Protein AF-A0A820RQX5-F1 (afdb_monomer)

pLDDT: mean 70.89, std 21.27, range [25.36, 96.25]

Structure (mmCIF, N/CA/C/O backbone):
data_AF-A0A820RQX5-F1
#
_entry.id   AF-A0A820RQX5-F1
#
loop_
_atom_site.group_PDB
_atom_site.id
_atom_site.type_symbol
_atom_site.label_atom_id
_atom_site.label_alt_id
_atom_site.label_comp_id
_atom_site.label_asym_id
_atom_site.label_entity_id
_atom_site.label_seq_id
_atom_site.pdbx_PDB_ins_code
_atom_site.Cartn_x
_atom_site.Cartn_y
_atom_site.Cartn_z
_atom_site.occupancy
_atom_site.B_iso_or_equiv
_atom_site.auth_seq_id
_atom_site.auth_comp_id
_atom_site.auth_asym_id
_atom_site.auth_atom_id
_atom_site.pdbx_PDB_model_num
ATOM 1 N N . MET A 1 1 ? 35.153 -1.690 -1.960 1.00 31.91 1 MET A N 1
ATOM 2 C CA . MET A 1 1 ? 36.303 -0.769 -2.112 1.00 31.91 1 MET A CA 1
ATOM 3 C C . MET A 1 1 ? 36.216 0.086 -3.373 1.00 31.91 1 MET A C 1
ATOM 5 O O . MET A 1 1 ? 36.246 1.297 -3.233 1.00 31.91 1 MET A O 1
ATOM 9 N N . THR A 1 2 ? 36.013 -0.480 -4.570 1.00 28.81 2 THR A N 1
ATOM 10 C CA . THR A 1 2 ? 35.892 0.294 -5.830 1.00 28.81 2 THR A CA 1
ATOM 11 C C . THR A 1 2 ? 34.770 1.347 -5.809 1.00 28.81 2 THR A C 1
ATOM 13 O O . THR A 1 2 ? 34.958 2.442 -6.314 1.00 28.81 2 THR A O 1
ATOM 16 N N . ILE A 1 3 ? 33.643 1.059 -5.148 1.00 33.19 3 ILE A N 1
ATOM 17 C CA . ILE A 1 3 ? 32.482 1.965 -5.017 1.00 33.19 3 ILE A CA 1
ATOM 18 C C . ILE A 1 3 ? 32.812 3.228 -4.196 1.00 33.19 3 ILE A C 1
ATOM 20 O O . ILE A 1 3 ? 32.424 4.327 -4.571 1.00 33.19 3 ILE A O 1
ATOM 24 N N . ILE A 1 4 ? 33.601 3.093 -3.125 1.00 37.47 4 ILE A N 1
ATOM 25 C CA . ILE A 1 4 ? 34.019 4.219 -2.269 1.00 37.47 4 ILE A CA 1
ATOM 26 C C . ILE A 1 4 ? 34.992 5.135 -3.028 1.00 37.47 4 ILE A C 1
ATOM 28 O O . ILE A 1 4 ? 34.912 6.356 -2.933 1.00 37.47 4 ILE A O 1
ATOM 32 N N . PHE A 1 5 ? 35.864 4.547 -3.854 1.00 35.09 5 PHE A N 1
ATOM 33 C CA . PHE A 1 5 ? 36.825 5.287 -4.674 1.00 35.09 5 PHE A CA 1
ATOM 34 C C . PHE A 1 5 ? 36.144 6.172 -5.737 1.00 35.09 5 PHE A C 1
ATOM 36 O O . PHE A 1 5 ? 36.610 7.275 -6.015 1.00 35.09 5 PHE A O 1
ATOM 43 N N . PHE A 1 6 ? 35.015 5.725 -6.302 1.00 42.41 6 PHE A N 1
ATOM 44 C CA . PHE A 1 6 ? 34.233 6.515 -7.262 1.00 42.41 6 PHE A CA 1
ATOM 45 C C . PHE A 1 6 ? 33.475 7.676 -6.604 1.00 42.41 6 PHE A C 1
ATOM 47 O O . PHE A 1 6 ? 33.454 8.771 -7.165 1.00 42.41 6 PHE A O 1
ATOM 54 N N . GLN A 1 7 ? 32.925 7.471 -5.402 1.00 40.34 7 GLN A N 1
ATOM 55 C CA . GLN A 1 7 ? 32.211 8.503 -4.640 1.00 40.34 7 GLN A CA 1
ATOM 56 C C . GLN A 1 7 ? 33.126 9.695 -4.304 1.00 40.34 7 GLN A C 1
ATOM 58 O O . GLN A 1 7 ? 32.798 10.840 -4.611 1.00 40.34 7 GLN A O 1
ATOM 63 N N . CYS A 1 8 ? 34.322 9.427 -3.766 1.00 38.84 8 CYS A N 1
ATOM 64 C CA . CYS A 1 8 ? 35.274 10.479 -3.396 1.00 38.84 8 CYS A CA 1
ATOM 65 C C . CYS A 1 8 ? 35.807 11.263 -4.609 1.00 38.84 8 CYS A C 1
ATOM 67 O O . CYS A 1 8 ? 36.109 12.451 -4.501 1.00 38.84 8 CYS A O 1
ATOM 69 N N . ARG A 1 9 ? 35.911 10.619 -5.779 1.00 39.41 9 ARG A N 1
ATOM 70 C CA . ARG A 1 9 ? 36.377 11.269 -7.012 1.00 39.41 9 ARG A CA 1
ATOM 71 C C . ARG A 1 9 ? 35.327 12.213 -7.608 1.00 39.41 9 ARG A C 1
ATOM 73 O O . ARG A 1 9 ? 35.677 13.309 -8.040 1.00 39.41 9 ARG A O 1
ATOM 80 N N . LEU A 1 10 ? 34.053 11.821 -7.582 1.00 40.47 10 LEU A N 1
ATOM 81 C CA . LEU A 1 10 ? 32.928 12.642 -8.051 1.00 40.47 10 LEU A CA 1
ATOM 82 C C . LEU A 1 10 ? 32.764 13.925 -7.220 1.00 40.47 10 LEU A C 1
ATOM 84 O O . LEU A 1 10 ? 32.551 15.003 -7.776 1.00 40.47 10 LEU A O 1
ATOM 88 N N . GLU A 1 11 ? 32.935 13.828 -5.902 1.00 41.81 11 GLU A N 1
ATOM 89 C CA . GLU A 1 11 ? 32.868 14.974 -4.984 1.00 41.81 11 GLU A CA 1
ATOM 90 C C . GLU A 1 11 ? 34.063 15.937 -5.168 1.00 41.81 11 GLU A C 1
ATOM 92 O O . GLU A 1 11 ? 33.903 17.161 -5.110 1.00 41.81 11 GLU A O 1
ATOM 97 N N . ALA A 1 12 ? 35.252 15.409 -5.484 1.00 42.28 12 ALA A N 1
ATOM 98 C CA . ALA A 1 12 ? 36.445 16.211 -5.766 1.00 42.28 12 ALA A CA 1
ATOM 99 C C . ALA A 1 12 ? 36.353 16.988 -7.096 1.00 42.28 12 ALA A C 1
ATOM 101 O O . ALA A 1 12 ? 36.765 18.152 -7.169 1.00 42.28 12 ALA A O 1
ATOM 102 N N . GLU A 1 13 ? 35.786 16.382 -8.143 1.00 42.50 13 GLU A N 1
ATOM 103 C CA . GLU A 1 13 ? 35.629 17.019 -9.458 1.00 42.50 13 GLU A CA 1
ATOM 104 C C . GLU A 1 13 ? 34.568 18.140 -9.436 1.00 42.50 13 GLU A C 1
ATOM 106 O O . GLU A 1 13 ? 34.774 19.193 -10.047 1.00 42.50 13 GLU A O 1
ATOM 111 N N . GLN A 1 14 ? 33.493 17.999 -8.648 1.00 41.84 14 GLN A N 1
ATOM 112 C CA . GLN A 1 14 ? 32.478 19.051 -8.469 1.00 41.84 14 GLN A CA 1
ATOM 113 C C . GLN A 1 14 ? 33.020 20.292 -7.738 1.00 41.84 14 GLN A C 1
ATOM 115 O O . GLN A 1 14 ? 32.705 21.426 -8.112 1.00 41.84 14 GLN A O 1
ATOM 120 N N . HIS A 1 15 ? 33.905 20.111 -6.754 1.00 45.62 15 HIS A N 1
ATOM 121 C CA . HIS A 1 15 ? 34.550 21.227 -6.051 1.00 45.62 15 HIS A CA 1
ATOM 122 C C . HIS A 1 15 ? 35.571 21.988 -6.914 1.00 45.62 15 HIS A C 1
ATOM 124 O O . HIS A 1 15 ? 35.791 23.187 -6.705 1.00 45.62 15 HIS A O 1
ATOM 130 N N . HIS A 1 16 ? 36.180 21.331 -7.905 1.00 40.41 16 HIS A N 1
ATOM 131 C CA . HIS A 1 16 ? 37.166 21.957 -8.789 1.00 40.41 16 HIS A CA 1
ATOM 132 C C . HIS A 1 16 ? 36.530 22.915 -9.813 1.00 40.41 16 HIS A C 1
ATOM 134 O O . HIS A 1 16 ? 37.172 23.882 -10.232 1.00 40.41 16 HIS A O 1
ATOM 140 N N . VAL A 1 17 ? 35.257 22.695 -10.165 1.00 41.34 17 VAL A N 1
ATOM 141 C CA . VAL A 1 17 ? 34.473 23.561 -11.067 1.00 41.34 17 VAL A CA 1
ATOM 142 C C . VAL A 1 17 ? 34.080 24.881 -10.388 1.00 41.34 17 VAL A C 1
ATOM 144 O O . VAL A 1 17 ? 34.094 25.930 -11.031 1.00 41.34 17 VAL A O 1
ATOM 147 N N . TYR A 1 18 ? 33.839 24.877 -9.072 1.00 38.53 18 TYR A N 1
ATOM 148 C CA . TYR A 1 18 ? 33.486 26.085 -8.311 1.00 38.53 18 TYR A CA 1
ATOM 149 C C . TYR A 1 18 ? 34.664 27.039 -8.042 1.00 38.53 18 TYR A C 1
ATOM 151 O O . TYR A 1 18 ? 34.444 28.221 -7.784 1.00 38.53 18 TYR A O 1
ATOM 159 N N . LYS A 1 19 ? 35.919 26.575 -8.151 1.00 41.78 19 LYS A N 1
ATOM 160 C CA . LYS A 1 19 ? 37.119 27.414 -7.947 1.00 41.78 19 LYS A CA 1
ATOM 161 C C . LYS A 1 19 ? 37.428 28.383 -9.096 1.00 41.78 19 LYS A C 1
ATOM 163 O O . LYS A 1 19 ? 38.230 29.290 -8.902 1.00 41.78 19 LYS A O 1
ATOM 168 N N . ASN A 1 20 ? 36.800 28.224 -10.264 1.00 41.66 20 ASN A N 1
ATOM 169 C CA . ASN A 1 20 ? 37.096 29.033 -11.455 1.00 41.66 20 ASN A CA 1
ATOM 170 C C . ASN A 1 20 ? 36.093 30.176 -11.710 1.00 41.66 20 ASN A C 1
ATOM 172 O O . ASN A 1 20 ? 36.158 30.822 -12.756 1.00 41.66 20 ASN A O 1
ATOM 176 N N . ALA A 1 21 ? 35.179 30.456 -10.776 1.00 40.47 21 ALA A N 1
ATOM 177 C CA . ALA A 1 21 ? 34.299 31.621 -10.856 1.00 40.47 21 ALA A CA 1
ATOM 178 C C . ALA A 1 21 ? 34.973 32.864 -10.227 1.00 40.47 21 ALA A C 1
ATOM 180 O O . ALA A 1 21 ? 35.512 32.765 -9.123 1.00 40.47 21 ALA A O 1
ATOM 181 N N . PRO A 1 22 ? 34.954 34.042 -10.879 1.00 34.62 22 PRO A N 1
ATOM 182 C CA . PRO A 1 22 ? 35.565 35.250 -10.329 1.00 34.62 22 PRO A CA 1
ATOM 183 C C . PRO A 1 22 ? 34.767 35.761 -9.118 1.00 34.62 22 PRO A C 1
ATOM 185 O O . PRO A 1 22 ? 33.584 36.076 -9.238 1.00 34.62 22 PRO A O 1
ATOM 188 N N . GLN A 1 23 ? 35.414 35.861 -7.952 1.00 39.00 23 GLN A N 1
ATOM 189 C CA . GLN A 1 23 ? 34.820 36.460 -6.752 1.00 39.00 23 GLN A CA 1
ATOM 190 C C . GLN A 1 23 ? 35.017 37.990 -6.703 1.00 39.00 23 GLN A C 1
ATOM 192 O O . GLN A 1 23 ? 36.088 38.476 -7.075 1.00 39.00 23 GLN A O 1
ATOM 197 N N . PRO A 1 24 ? 34.020 38.761 -6.220 1.00 33.66 24 PRO A N 1
ATOM 198 C CA . PRO A 1 24 ? 34.163 40.187 -5.946 1.00 33.66 24 PRO A CA 1
ATOM 199 C C . PRO A 1 24 ? 34.904 40.440 -4.621 1.00 33.66 24 PRO A C 1
ATOM 201 O O . PRO A 1 24 ? 34.848 39.648 -3.684 1.00 33.66 24 PRO A O 1
ATOM 204 N N . SER A 1 25 ? 35.600 41.574 -4.566 1.00 43.97 25 SER A N 1
ATOM 205 C CA . SER A 1 25 ? 36.519 41.988 -3.503 1.00 43.97 25 SER A CA 1
ATOM 206 C C . SER A 1 25 ? 35.853 42.225 -2.141 1.00 43.97 25 SER A C 1
ATOM 208 O O . SER A 1 25 ? 34.960 43.071 -2.036 1.00 43.97 25 SER A O 1
ATOM 210 N N . TYR A 1 26 ? 36.381 41.588 -1.092 1.00 29.53 26 TYR A N 1
ATOM 211 C CA . TYR A 1 26 ? 36.213 42.000 0.305 1.00 29.53 26 TYR A CA 1
ATOM 212 C C . TYR A 1 26 ? 37.519 41.759 1.095 1.00 29.53 26 TYR A C 1
ATOM 214 O O . TYR A 1 26 ? 38.206 40.766 0.863 1.00 29.53 26 TYR A O 1
ATOM 222 N N . ASP A 1 27 ? 37.858 42.702 1.977 1.00 35.28 27 ASP A N 1
ATOM 223 C CA . ASP A 1 27 ? 39.090 42.840 2.792 1.00 35.28 27 ASP A CA 1
ATOM 224 C C . ASP A 1 27 ? 38.827 42.373 4.261 1.00 35.28 27 ASP A C 1
ATOM 226 O O . ASP A 1 27 ? 37.658 42.216 4.624 1.00 35.28 27 ASP A O 1
ATOM 230 N N . PRO A 1 28 ? 39.813 42.062 5.136 1.00 46.97 28 PRO A N 1
ATOM 231 C CA . PRO A 1 28 ? 40.140 40.697 5.524 1.00 46.97 28 PRO A CA 1
ATOM 232 C C . PRO A 1 28 ? 39.890 40.390 7.017 1.00 46.97 28 PRO A C 1
ATOM 234 O O . PRO A 1 28 ? 40.294 41.116 7.925 1.00 46.97 28 PRO A O 1
ATOM 237 N N . GLN A 1 29 ? 39.362 39.200 7.286 1.00 37.75 29 GLN A N 1
ATOM 238 C CA . GLN A 1 29 ? 39.837 38.376 8.398 1.00 37.75 29 GLN A CA 1
ATOM 239 C C . GLN A 1 29 ? 40.263 37.052 7.777 1.00 37.75 29 GLN A C 1
ATOM 241 O O . GLN A 1 29 ? 39.447 36.357 7.17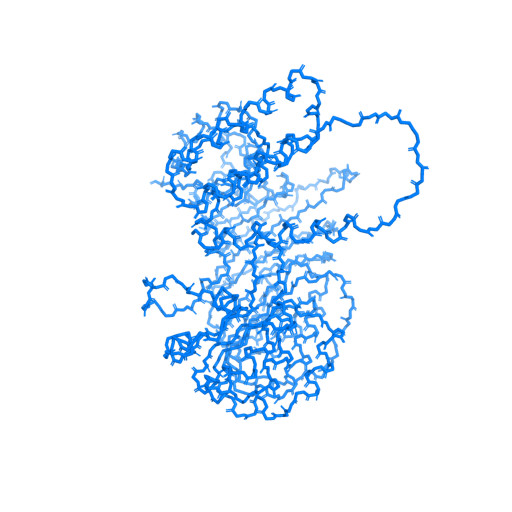7 1.00 37.75 29 GLN A O 1
ATOM 246 N N . THR A 1 30 ? 41.560 36.760 7.819 1.00 41.34 30 THR A N 1
ATOM 247 C CA . THR A 1 30 ? 42.144 35.575 7.189 1.00 41.34 30 THR A CA 1
ATOM 248 C C . THR A 1 30 ? 41.518 34.321 7.808 1.00 41.34 30 THR A C 1
ATOM 250 O O . THR A 1 30 ? 41.675 34.122 9.015 1.00 41.34 30 THR A O 1
ATOM 253 N N . PRO A 1 31 ? 40.797 33.480 7.043 1.00 44.22 31 PRO A N 1
ATOM 254 C CA . PRO A 1 31 ? 40.302 32.225 7.577 1.00 44.22 31 PRO A CA 1
ATOM 255 C C . PRO A 1 31 ? 41.490 31.284 7.834 1.00 44.22 31 PRO A C 1
ATOM 257 O O . PRO A 1 31 ? 42.518 31.387 7.156 1.00 44.22 31 PRO A O 1
ATOM 260 N N . PRO A 1 32 ? 41.374 30.370 8.807 1.00 51.56 32 PRO A N 1
ATOM 261 C CA . PRO A 1 32 ? 42.401 29.374 9.065 1.00 51.56 32 PRO A CA 1
ATOM 262 C C . PRO A 1 32 ? 42.621 28.505 7.823 1.00 51.56 32 PRO A C 1
ATOM 264 O O . PRO A 1 32 ? 41.691 28.229 7.061 1.00 51.56 32 PRO A O 1
ATOM 267 N N . ASP A 1 33 ? 43.873 28.102 7.618 1.00 59.78 33 ASP A N 1
ATOM 268 C CA . ASP A 1 33 ? 44.334 27.373 6.441 1.00 59.78 33 ASP A CA 1
ATOM 269 C C . ASP A 1 33 ? 43.716 25.964 6.378 1.00 59.78 33 ASP A C 1
ATOM 271 O O . ASP A 1 33 ? 44.272 24.966 6.836 1.00 59.78 33 ASP A O 1
ATOM 275 N N . THR A 1 34 ? 42.517 25.887 5.802 1.00 67.62 34 THR A N 1
ATOM 276 C CA . THR A 1 34 ? 41.767 24.648 5.547 1.00 67.62 34 THR A CA 1
ATOM 277 C C . THR A 1 34 ? 42.457 23.744 4.523 1.00 67.62 34 THR A C 1
ATOM 279 O O . THR A 1 34 ? 42.082 22.576 4.388 1.00 67.62 34 THR A O 1
ATOM 282 N N . SER A 1 35 ? 43.499 24.230 3.833 1.00 72.81 35 SER A N 1
ATOM 283 C CA . SER A 1 35 ? 44.221 23.449 2.827 1.00 72.81 35 SER A CA 1
ATOM 284 C C . SER A 1 35 ? 44.969 22.260 3.435 1.00 72.81 35 SER A C 1
ATOM 286 O O . SER A 1 35 ? 45.001 21.192 2.821 1.00 72.81 35 SER A O 1
ATOM 288 N N . ALA A 1 36 ? 45.488 22.394 4.661 1.00 76.00 36 ALA A N 1
ATOM 289 C CA . ALA A 1 36 ? 46.204 21.321 5.349 1.00 76.00 36 ALA A CA 1
ATOM 290 C C . ALA A 1 36 ? 45.273 20.157 5.727 1.00 76.00 36 ALA A C 1
ATOM 292 O O . ALA A 1 36 ? 45.635 18.993 5.556 1.00 76.00 36 ALA A O 1
ATOM 293 N N . TYR A 1 37 ? 44.051 20.463 6.177 1.00 80.81 37 TYR A N 1
ATOM 294 C CA . TYR A 1 37 ? 43.051 19.453 6.535 1.00 80.81 37 TYR A CA 1
ATOM 295 C C . TYR A 1 37 ? 42.524 18.720 5.299 1.00 80.81 37 TYR A C 1
ATOM 297 O O . TYR A 1 37 ? 42.491 17.491 5.273 1.00 80.81 37 TYR A O 1
ATOM 305 N N . ILE A 1 38 ? 42.190 19.466 4.239 1.00 76.50 38 ILE A N 1
ATOM 306 C CA . ILE A 1 38 ? 41.719 18.893 2.969 1.00 76.50 38 ILE A CA 1
ATOM 307 C C . ILE A 1 38 ? 42.805 18.014 2.335 1.00 76.50 38 ILE A C 1
ATOM 309 O O . ILE A 1 38 ? 42.515 16.913 1.872 1.00 76.50 38 ILE A O 1
ATOM 313 N N . SER A 1 39 ? 44.064 18.458 2.362 1.00 80.38 39 SER A N 1
ATOM 314 C CA . SER A 1 39 ? 45.185 17.670 1.838 1.00 80.38 39 SER A CA 1
ATOM 315 C C . SER A 1 39 ? 45.397 16.382 2.639 1.00 80.38 39 SER A C 1
ATOM 317 O O . SER A 1 39 ? 45.593 15.325 2.047 1.00 80.38 39 SER A O 1
ATOM 319 N N . ALA A 1 40 ? 45.298 16.432 3.973 1.00 81.44 40 ALA A N 1
ATOM 320 C CA . ALA A 1 40 ? 45.403 15.240 4.817 1.00 81.44 40 ALA A CA 1
ATOM 321 C C . ALA A 1 40 ? 44.240 14.253 4.592 1.00 81.44 40 ALA A C 1
ATOM 323 O O . ALA A 1 40 ? 44.459 13.041 4.569 1.00 81.44 40 ALA A O 1
ATOM 324 N N . ALA A 1 41 ? 43.022 14.757 4.372 1.00 78.81 41 ALA A N 1
ATOM 325 C CA . ALA A 1 41 ? 41.856 13.934 4.054 1.00 78.81 41 ALA A CA 1
ATOM 326 C C . ALA A 1 41 ? 41.976 13.254 2.676 1.00 78.81 41 ALA A C 1
ATOM 328 O O . ALA A 1 41 ? 41.649 12.074 2.545 1.00 78.81 41 ALA A O 1
ATOM 329 N N . LEU A 1 42 ? 42.506 13.956 1.667 1.00 80.25 42 LEU A N 1
ATOM 330 C CA . LEU A 1 42 ? 42.768 13.389 0.337 1.00 80.25 42 LEU A CA 1
ATOM 331 C C . LEU A 1 42 ? 43.818 12.274 0.385 1.00 80.25 42 LEU A C 1
ATOM 333 O O . LEU A 1 42 ? 43.592 11.200 -0.168 1.00 80.25 42 LEU A O 1
ATOM 337 N N . VAL A 1 43 ? 44.917 12.485 1.116 1.00 85.69 43 VAL A N 1
ATOM 338 C CA . VAL A 1 43 ? 45.964 11.464 1.304 1.00 85.69 43 VAL A CA 1
ATOM 339 C C . VAL A 1 43 ? 45.412 10.223 2.015 1.00 85.69 43 VAL A C 1
ATOM 341 O O . VAL A 1 43 ? 45.787 9.101 1.676 1.00 85.69 43 VAL A O 1
ATOM 344 N N . LEU A 1 44 ? 44.481 10.390 2.962 1.00 86.69 44 LEU A N 1
ATOM 345 C CA . LEU A 1 44 ? 43.793 9.260 3.592 1.00 86.69 44 LEU A CA 1
ATOM 346 C C . LEU A 1 44 ? 42.887 8.513 2.603 1.00 86.69 44 LEU A C 1
ATOM 348 O O . LEU A 1 44 ? 42.881 7.283 2.608 1.00 86.69 44 LEU A O 1
ATOM 352 N N . GLY A 1 45 ? 42.173 9.227 1.730 1.00 74.88 45 GLY A N 1
ATOM 353 C CA . GLY A 1 45 ? 41.374 8.621 0.661 1.00 74.88 45 GLY A CA 1
ATOM 354 C C . GLY A 1 45 ? 42.217 7.797 -0.321 1.00 74.88 45 GLY A C 1
ATOM 355 O O . GLY A 1 45 ? 41.861 6.663 -0.645 1.00 74.88 45 GLY A O 1
ATOM 356 N N . GLU A 1 46 ? 43.371 8.320 -0.738 1.00 77.50 46 GLU A N 1
ATOM 357 C CA . GLU A 1 46 ? 44.313 7.614 -1.618 1.00 77.50 46 GLU A CA 1
ATOM 358 C C . GLU A 1 46 ? 44.927 6.379 -0.940 1.00 77.50 46 GLU A C 1
ATOM 360 O O . GLU A 1 46 ? 44.980 5.305 -1.546 1.00 77.50 46 GLU A O 1
ATOM 365 N N . ALA A 1 47 ? 45.325 6.494 0.333 1.00 80.62 47 ALA A N 1
ATOM 366 C CA . ALA A 1 47 ? 45.860 5.377 1.113 1.00 80.62 47 ALA A CA 1
ATOM 367 C C . ALA A 1 47 ? 44.817 4.267 1.341 1.00 80.62 47 ALA A C 1
ATOM 369 O O . ALA A 1 47 ? 45.133 3.081 1.260 1.00 80.62 47 ALA A O 1
ATOM 370 N N . LEU A 1 48 ? 43.551 4.628 1.568 1.00 73.25 48 LEU A N 1
ATOM 371 C CA . LEU A 1 48 ? 42.455 3.657 1.651 1.00 73.25 48 LEU A CA 1
ATOM 372 C C . LEU A 1 48 ? 42.200 2.961 0.306 1.00 73.25 48 LEU A C 1
ATOM 374 O O . LEU A 1 48 ? 41.836 1.784 0.287 1.00 73.25 48 LEU A O 1
ATOM 378 N N . GLY A 1 49 ? 42.417 3.662 -0.811 1.00 65.44 49 GLY A N 1
ATOM 379 C CA . GLY A 1 49 ? 42.312 3.106 -2.160 1.00 65.44 49 GLY A CA 1
ATOM 380 C C . GLY A 1 49 ? 43.424 2.115 -2.516 1.00 65.44 49 GLY A C 1
ATOM 381 O O . GLY A 1 49 ? 43.178 1.185 -3.285 1.00 65.44 49 GLY A O 1
ATOM 382 N N . SER A 1 50 ? 44.626 2.274 -1.952 1.00 81.88 50 SER A N 1
ATOM 383 C CA . SER A 1 50 ? 45.751 1.361 -2.199 1.00 81.88 50 SER A CA 1
ATOM 384 C C . SER A 1 50 ? 45.664 0.058 -1.397 1.00 81.88 50 SER A C 1
ATOM 386 O O . SER A 1 50 ? 46.237 -0.950 -1.810 1.00 81.88 50 SER A O 1
ATOM 388 N N . GLY A 1 51 ? 44.944 0.063 -0.269 1.00 77.12 51 GLY A N 1
ATOM 389 C CA . GLY A 1 51 ? 44.815 -1.089 0.628 1.00 77.12 51 GLY A CA 1
ATOM 390 C C . GLY A 1 51 ? 46.086 -1.416 1.422 1.00 77.12 51 GLY A C 1
ATOM 391 O O . GLY A 1 51 ? 46.141 -2.470 2.055 1.00 77.12 51 GLY A O 1
ATOM 392 N N . ASP A 1 52 ? 47.095 -0.540 1.395 1.00 88.69 52 ASP A N 1
ATOM 393 C CA . ASP A 1 52 ? 48.345 -0.695 2.142 1.00 88.69 52 ASP A CA 1
ATOM 394 C C . ASP A 1 52 ? 48.145 -0.280 3.619 1.00 88.69 52 ASP A C 1
ATOM 396 O O . ASP A 1 52 ? 47.894 0.900 3.896 1.00 88.69 52 ASP A O 1
ATOM 400 N N . PRO A 1 53 ? 48.253 -1.214 4.588 1.00 82.62 53 PRO A N 1
ATOM 401 C CA . PRO A 1 53 ? 48.026 -0.928 6.004 1.00 82.62 53 PRO A CA 1
ATOM 402 C C . PRO A 1 53 ? 48.952 0.155 6.567 1.00 82.62 53 PRO A C 1
ATOM 404 O O . PRO A 1 53 ? 48.520 0.945 7.411 1.00 82.62 53 PRO A O 1
ATOM 407 N N . ASP A 1 54 ? 50.198 0.218 6.091 1.00 87.88 54 ASP A N 1
ATOM 408 C CA . ASP A 1 54 ? 51.190 1.175 6.584 1.00 87.88 54 ASP A CA 1
ATOM 409 C C . ASP A 1 54 ? 50.902 2.580 6.037 1.00 87.88 54 ASP A C 1
ATOM 411 O O . ASP A 1 54 ? 50.976 3.568 6.776 1.00 87.88 54 ASP A O 1
ATOM 415 N N . ALA A 1 55 ? 50.471 2.673 4.773 1.00 86.00 55 ALA A N 1
ATOM 416 C CA . ALA A 1 55 ? 50.022 3.927 4.170 1.00 86.00 55 ALA A CA 1
ATOM 417 C C . ALA A 1 55 ? 48.762 4.472 4.863 1.00 86.00 55 ALA A C 1
ATOM 419 O O . ALA A 1 55 ? 48.679 5.669 5.149 1.00 86.00 55 ALA A O 1
ATOM 420 N N . ILE A 1 56 ? 47.804 3.598 5.194 1.00 86.81 56 ILE A N 1
ATOM 421 C CA . ILE A 1 56 ? 46.572 3.970 5.908 1.00 86.81 56 ILE A CA 1
ATOM 422 C C . ILE A 1 56 ? 46.900 4.467 7.320 1.00 86.81 56 ILE A C 1
ATOM 424 O O . ILE A 1 56 ? 46.388 5.506 7.746 1.00 86.81 56 ILE A O 1
ATOM 428 N N . ALA A 1 57 ? 47.774 3.763 8.045 1.00 89.88 57 ALA A N 1
ATOM 429 C CA . ALA A 1 57 ? 48.191 4.167 9.384 1.00 89.88 57 ALA A CA 1
ATOM 430 C C . ALA A 1 57 ? 48.919 5.524 9.374 1.00 89.88 57 ALA A C 1
ATOM 432 O O . ALA A 1 57 ? 48.636 6.385 10.213 1.00 89.88 57 ALA A O 1
ATOM 433 N N . ALA A 1 58 ? 49.807 5.746 8.399 1.00 89.62 58 ALA A N 1
ATOM 434 C CA . ALA A 1 58 ? 50.530 7.005 8.241 1.00 89.62 58 ALA A CA 1
ATOM 435 C C . ALA A 1 58 ? 49.596 8.177 7.893 1.00 89.62 58 ALA A C 1
ATOM 437 O O . ALA A 1 58 ? 49.700 9.244 8.506 1.00 89.62 58 ALA A O 1
ATOM 438 N N . ALA A 1 59 ? 48.660 7.976 6.962 1.00 90.25 59 ALA A N 1
ATOM 439 C CA . ALA A 1 59 ? 47.694 8.997 6.563 1.00 90.25 59 ALA A CA 1
ATOM 440 C C . ALA A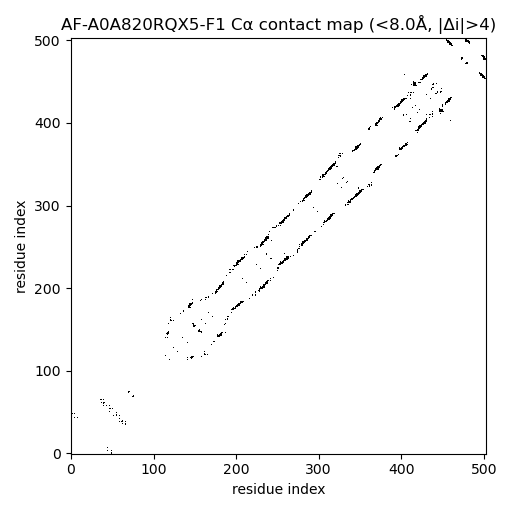 1 59 ? 46.729 9.355 7.704 1.00 90.25 59 ALA A C 1
ATOM 442 O O . ALA A 1 59 ? 46.458 10.533 7.945 1.00 90.25 59 ALA A O 1
ATOM 443 N N . LYS A 1 60 ? 46.285 8.358 8.481 1.00 88.81 60 LYS A N 1
ATOM 444 C CA . LYS A 1 60 ? 45.444 8.579 9.664 1.00 88.81 60 LYS A CA 1
ATOM 445 C C . LYS A 1 60 ? 46.175 9.399 10.731 1.00 88.81 60 LYS A C 1
ATOM 447 O O . LYS A 1 60 ? 45.646 10.398 11.207 1.00 88.81 60 LYS A O 1
ATOM 452 N N . ALA A 1 61 ? 47.433 9.063 11.017 1.00 90.31 61 ALA A N 1
ATOM 453 C CA . ALA A 1 61 ? 48.260 9.820 11.958 1.00 90.31 61 ALA A CA 1
ATOM 454 C C . ALA A 1 61 ? 48.581 11.254 11.488 1.00 90.31 61 ALA A C 1
ATOM 456 O O . ALA A 1 61 ? 48.923 12.111 12.309 1.00 90.31 61 ALA A O 1
ATOM 457 N N . ALA A 1 62 ? 48.537 11.526 10.180 1.00 87.31 62 ALA A N 1
ATOM 458 C CA . ALA A 1 62 ? 48.664 12.877 9.636 1.00 87.31 62 ALA A CA 1
ATOM 459 C C . ALA A 1 62 ? 47.366 13.679 9.829 1.00 87.31 62 ALA A C 1
ATOM 461 O O . ALA A 1 62 ? 47.423 14.813 10.303 1.00 87.31 62 ALA A O 1
ATOM 462 N N . LEU A 1 63 ? 46.206 13.075 9.550 1.00 90.50 63 LEU A N 1
ATOM 463 C CA . LEU A 1 63 ? 44.902 13.709 9.754 1.00 90.50 63 LEU A CA 1
ATOM 464 C C . LEU A 1 63 ? 44.628 14.009 11.236 1.00 90.50 63 LEU A C 1
ATOM 466 O O . LEU A 1 63 ? 44.174 15.106 11.567 1.00 90.50 63 LEU A O 1
ATOM 470 N N . ASP A 1 64 ? 44.976 13.085 12.133 1.00 86.25 64 ASP A N 1
ATOM 471 C CA . ASP A 1 64 ? 44.831 13.271 13.582 1.00 86.25 64 ASP A CA 1
ATOM 472 C C . ASP A 1 64 ? 45.680 14.450 14.090 1.00 86.25 64 ASP A C 1
ATOM 474 O O . ASP A 1 64 ? 45.225 15.235 14.923 1.00 86.25 64 ASP A O 1
ATOM 478 N N . ARG A 1 65 ? 46.893 14.634 13.545 1.00 85.88 65 ARG A N 1
ATOM 479 C CA . ARG A 1 65 ? 47.765 15.774 13.881 1.00 85.88 65 ARG A CA 1
ATOM 480 C C . ARG A 1 65 ? 47.179 17.105 13.426 1.00 85.88 65 ARG A C 1
ATOM 482 O O . ARG A 1 65 ? 47.088 18.026 14.231 1.00 85.88 65 ARG A O 1
ATOM 489 N N . VAL A 1 66 ? 46.717 17.187 12.177 1.00 86.44 66 VAL A N 1
ATOM 490 C CA . VAL A 1 66 ? 46.085 18.413 11.657 1.00 86.44 66 VAL A CA 1
ATOM 491 C C . VAL A 1 66 ? 44.804 18.743 12.435 1.00 86.44 66 VAL A C 1
ATOM 493 O O . VAL A 1 66 ? 44.521 19.908 12.704 1.00 86.44 66 VAL A O 1
ATOM 496 N N . THR A 1 67 ? 44.059 17.722 12.863 1.00 79.31 67 THR A N 1
ATOM 497 C CA . THR A 1 67 ? 42.858 17.884 13.695 1.00 79.31 67 THR A CA 1
ATOM 498 C C . THR A 1 67 ? 43.201 18.408 15.093 1.00 79.31 67 THR A C 1
ATOM 500 O O . THR A 1 67 ? 42.532 19.313 15.593 1.00 79.31 67 THR A O 1
ATOM 503 N N . ALA A 1 68 ? 44.265 17.895 15.717 1.00 81.50 68 ALA A N 1
ATOM 504 C CA . ALA A 1 68 ? 44.726 18.359 17.025 1.00 81.50 68 ALA A CA 1
ATOM 505 C C . ALA A 1 68 ? 45.220 19.818 16.990 1.00 81.50 68 ALA A C 1
ATOM 507 O O . ALA A 1 68 ? 44.851 20.608 17.863 1.00 81.50 68 ALA A O 1
ATOM 508 N N . ASP A 1 69 ? 45.981 20.199 15.961 1.00 77.12 69 ASP A N 1
ATOM 509 C CA . ASP A 1 69 ? 46.466 21.575 15.777 1.00 77.12 69 ASP A CA 1
ATOM 510 C C . ASP A 1 69 ? 45.309 22.558 15.508 1.00 77.12 69 ASP A C 1
ATOM 512 O O . ASP A 1 69 ? 45.284 23.687 16.016 1.00 77.12 69 ASP A O 1
ATOM 516 N N . ALA A 1 70 ? 44.291 22.117 14.767 1.00 75.69 70 ALA A N 1
ATOM 517 C CA . ALA A 1 70 ? 43.076 22.891 14.525 1.00 75.69 70 ALA A CA 1
ATOM 518 C C . ALA A 1 70 ? 42.213 23.060 15.796 1.00 75.69 70 ALA A C 1
ATOM 520 O O . ALA A 1 70 ? 41.634 24.126 16.021 1.00 75.69 70 ALA A O 1
ATOM 521 N N . HIS A 1 71 ? 42.164 22.052 16.672 1.00 74.81 71 HIS A N 1
ATOM 522 C CA . HIS A 1 71 ? 41.533 22.178 17.991 1.00 74.81 71 HIS A CA 1
ATOM 523 C C . HIS A 1 71 ? 42.290 23.150 18.903 1.00 74.81 71 HIS A C 1
ATOM 525 O O . HIS A 1 71 ? 41.669 23.984 19.564 1.00 74.81 71 HIS A O 1
ATOM 531 N N . ALA A 1 72 ? 43.623 23.080 18.918 1.00 74.94 72 ALA A N 1
ATOM 532 C CA . ALA A 1 72 ? 44.460 23.956 19.736 1.00 74.94 72 ALA A CA 1
ATOM 533 C C . ALA A 1 72 ? 44.378 25.436 19.313 1.00 74.94 72 ALA A C 1
ATOM 535 O O . ALA A 1 72 ? 44.588 26.324 20.138 1.00 74.94 72 ALA A O 1
ATOM 536 N N . SER A 1 73 ? 44.040 25.706 18.050 1.00 74.19 73 SER A N 1
ATOM 537 C CA . SER A 1 73 ? 43.891 27.060 17.499 1.00 74.19 73 SER A CA 1
ATOM 538 C C . SER A 1 73 ? 42.480 27.654 17.631 1.00 74.19 73 SER A C 1
ATOM 540 O O . SER A 1 73 ? 42.272 28.796 17.228 1.00 74.19 73 SER A O 1
ATOM 542 N N . GLY A 1 74 ? 41.516 26.934 18.225 1.00 63.16 74 GLY A N 1
ATOM 543 C CA . GLY A 1 74 ? 40.159 27.451 18.468 1.00 63.16 74 GLY A CA 1
ATOM 544 C C . GLY A 1 74 ? 39.286 27.572 17.211 1.00 63.16 74 GLY A C 1
ATOM 545 O O . GLY A 1 74 ? 38.305 28.306 17.207 1.00 63.16 74 GLY A O 1
ATOM 546 N N . VAL A 1 75 ? 39.634 26.855 16.140 1.00 65.19 75 VAL A N 1
ATOM 547 C CA . VAL A 1 75 ? 39.019 26.959 14.801 1.00 65.19 75 VAL A CA 1
ATOM 548 C C . VAL A 1 75 ? 37.722 26.128 14.660 1.00 65.19 75 VAL A C 1
ATOM 550 O O . VAL A 1 75 ? 37.060 26.142 13.624 1.00 65.19 75 VAL A O 1
ATOM 553 N N . PHE A 1 76 ? 37.331 25.375 15.690 1.00 56.00 76 PHE A N 1
ATOM 554 C CA . PHE A 1 76 ? 36.596 24.121 15.495 1.00 56.00 76 PHE A CA 1
ATOM 555 C C . PHE A 1 76 ? 35.065 24.133 15.658 1.00 56.00 76 PHE A C 1
ATOM 557 O O . PHE A 1 76 ? 34.464 23.062 15.613 1.00 56.00 76 PHE A O 1
ATOM 564 N N . ASP A 1 77 ? 34.398 25.285 15.738 1.00 45.50 77 ASP A N 1
ATOM 565 C CA . ASP A 1 77 ? 32.923 25.293 15.822 1.00 45.50 77 ASP A CA 1
ATOM 566 C C . ASP A 1 77 ? 32.224 24.986 14.476 1.00 45.50 77 ASP A C 1
ATOM 568 O O . ASP A 1 77 ? 31.010 24.788 14.434 1.00 45.50 77 ASP A O 1
ATOM 572 N N . HIS A 1 78 ? 32.963 24.882 13.360 1.00 41.53 78 HIS A N 1
ATOM 573 C CA . HIS A 1 78 ? 32.392 24.574 12.034 1.00 41.53 78 HIS A CA 1
ATOM 574 C C . HIS A 1 78 ? 32.943 23.310 11.344 1.00 41.53 78 HIS A C 1
ATOM 576 O O . HIS A 1 78 ? 32.289 22.786 10.447 1.00 41.53 78 HIS A O 1
ATOM 582 N N . ALA A 1 79 ? 34.086 22.759 11.771 1.00 39.00 79 ALA A N 1
ATOM 583 C CA . ALA A 1 79 ? 34.704 21.587 11.127 1.00 39.00 79 ALA A CA 1
ATOM 584 C C . ALA A 1 79 ? 34.239 20.228 11.700 1.00 39.00 79 ALA A C 1
ATOM 586 O O . ALA A 1 79 ? 34.249 19.223 10.987 1.00 39.00 79 ALA A O 1
ATOM 587 N N . ALA A 1 80 ? 33.763 20.186 12.953 1.00 40.19 80 ALA A N 1
ATOM 588 C CA . ALA A 1 80 ? 33.272 18.959 13.598 1.00 40.19 80 ALA A CA 1
ATOM 589 C C . ALA A 1 80 ? 32.019 18.363 12.923 1.00 40.19 80 ALA A C 1
ATOM 591 O O . ALA A 1 80 ? 31.814 17.153 12.965 1.00 40.19 80 ALA A O 1
ATOM 592 N N . ALA A 1 81 ? 31.215 19.190 12.246 1.00 42.28 81 ALA A N 1
ATOM 593 C CA . ALA A 1 81 ? 30.046 18.736 11.490 1.00 42.28 81 ALA A CA 1
ATOM 594 C C . ALA A 1 81 ? 30.419 17.970 10.203 1.00 42.28 81 ALA A C 1
ATOM 596 O O . ALA A 1 81 ? 29.628 17.173 9.705 1.00 42.28 81 ALA A O 1
ATOM 597 N N . PHE A 1 82 ? 31.627 18.186 9.670 1.00 37.22 82 PHE A N 1
ATOM 598 C CA . PHE A 1 82 ? 32.058 17.608 8.396 1.00 37.22 82 PHE A CA 1
ATOM 599 C C . PHE A 1 82 ? 32.770 16.253 8.570 1.00 37.22 82 PHE A C 1
ATOM 601 O O . PHE A 1 82 ? 32.566 15.355 7.758 1.00 37.22 82 PHE A O 1
ATOM 608 N N . SER A 1 83 ? 33.552 16.058 9.644 1.00 39.09 83 SER A N 1
ATOM 609 C CA . SER A 1 83 ? 34.279 14.791 9.867 1.00 39.09 83 SER A CA 1
ATOM 610 C C . SER A 1 83 ? 33.399 13.652 10.402 1.00 39.09 83 SER A C 1
ATOM 612 O O . SER A 1 83 ? 33.652 12.495 10.067 1.00 39.09 83 SER A O 1
ATOM 614 N N . GLY A 1 84 ? 32.337 13.967 11.158 1.00 42.09 84 GLY A N 1
ATOM 615 C CA . GLY A 1 84 ? 31.333 12.981 11.585 1.00 42.09 84 GLY A CA 1
ATOM 616 C C . GLY A 1 84 ? 30.552 12.403 10.401 1.00 42.09 84 GLY A C 1
ATOM 617 O O . GLY A 1 84 ? 30.477 11.193 10.235 1.00 42.09 84 GLY A O 1
ATOM 618 N N . SER A 1 85 ? 30.111 13.272 9.484 1.00 41.97 85 SER A N 1
ATOM 619 C CA . SER A 1 85 ? 29.328 12.918 8.287 1.00 41.97 85 SER A CA 1
ATOM 620 C C . SER A 1 85 ? 30.007 11.890 7.366 1.00 41.97 85 SER A C 1
ATOM 622 O O . SER A 1 85 ? 29.353 10.992 6.834 1.00 41.97 85 SER A O 1
ATOM 624 N N . VAL A 1 86 ? 31.329 11.979 7.189 1.00 33.91 86 VAL A N 1
ATOM 625 C CA . VAL A 1 86 ? 32.076 11.094 6.276 1.00 33.91 86 VAL A CA 1
ATOM 626 C C . VAL A 1 86 ? 32.390 9.736 6.917 1.00 33.91 86 VAL A C 1
ATOM 628 O O . VAL A 1 86 ? 32.373 8.718 6.227 1.00 33.91 86 VAL A O 1
ATOM 631 N N . LEU A 1 87 ? 32.644 9.693 8.230 1.00 35.94 87 LEU A N 1
ATOM 632 C CA . LEU A 1 87 ? 32.936 8.450 8.956 1.00 35.94 87 LEU A CA 1
ATOM 633 C C . LEU A 1 87 ? 31.665 7.656 9.300 1.00 35.94 87 LEU A C 1
ATOM 635 O O . LEU A 1 87 ? 31.692 6.428 9.210 1.00 35.94 87 LEU A O 1
ATOM 639 N N . ASP A 1 88 ? 30.550 8.336 9.584 1.00 37.56 88 ASP A N 1
ATOM 640 C CA . ASP A 1 88 ? 29.241 7.703 9.804 1.00 37.56 88 ASP A CA 1
ATOM 641 C C . ASP A 1 88 ? 28.720 7.024 8.521 1.00 37.56 88 ASP A C 1
ATOM 643 O O . ASP A 1 88 ? 28.143 5.936 8.569 1.00 37.56 88 ASP A O 1
ATOM 647 N N . ARG A 1 89 ? 29.023 7.595 7.345 1.00 35.28 89 ARG A N 1
ATOM 648 C CA . ARG A 1 89 ? 28.609 7.069 6.030 1.00 35.28 89 ARG A CA 1
ATOM 649 C C . ARG A 1 89 ? 29.347 5.810 5.567 1.00 35.28 89 ARG A C 1
ATOM 651 O O . ARG A 1 89 ? 28.840 5.095 4.707 1.00 35.28 89 ARG A O 1
ATOM 658 N N . VAL A 1 90 ? 30.520 5.504 6.123 1.00 32.69 90 VAL A N 1
ATOM 659 C CA . VAL A 1 90 ? 31.271 4.276 5.786 1.00 32.69 90 VAL A CA 1
ATOM 660 C C . VAL A 1 90 ? 30.806 3.081 6.634 1.00 32.69 90 VAL A C 1
ATOM 662 O O . VAL A 1 90 ? 31.014 1.934 6.237 1.00 32.69 90 VAL A O 1
ATOM 665 N N . ALA A 1 91 ? 30.145 3.325 7.773 1.00 32.28 91 ALA A N 1
ATOM 666 C CA . ALA A 1 91 ? 29.793 2.293 8.749 1.00 32.28 91 ALA A CA 1
ATOM 667 C C . ALA A 1 91 ? 28.343 1.761 8.663 1.00 32.28 91 ALA A C 1
ATOM 669 O O . ALA A 1 91 ? 28.075 0.712 9.244 1.00 32.28 91 ALA A O 1
ATOM 670 N N . SER A 1 92 ? 27.416 2.414 7.946 1.00 31.05 92 SER A N 1
ATOM 671 C CA . SER A 1 92 ? 25.971 2.092 8.006 1.00 31.05 92 SER A CA 1
ATOM 672 C C . SER A 1 92 ? 25.405 1.257 6.836 1.00 31.05 92 SER A C 1
ATOM 674 O O . SER A 1 92 ? 24.207 1.304 6.576 1.00 31.05 92 SER A O 1
ATOM 676 N N . ILE A 1 93 ? 26.232 0.518 6.088 1.00 30.72 93 ILE A N 1
ATOM 677 C CA . ILE A 1 93 ? 25.831 -0.041 4.776 1.00 30.72 93 ILE A CA 1
ATOM 678 C C . ILE A 1 93 ? 24.999 -1.349 4.822 1.00 30.72 93 ILE A C 1
ATOM 680 O O . ILE A 1 93 ? 24.492 -1.736 3.774 1.00 30.72 93 ILE A O 1
ATOM 684 N N . ASP A 1 94 ? 24.781 -2.029 5.958 1.00 28.25 94 ASP A N 1
ATOM 685 C CA . ASP A 1 94 ? 24.277 -3.425 5.900 1.00 28.25 94 ASP A CA 1
ATOM 686 C C . ASP A 1 94 ? 22.838 -3.755 6.368 1.00 28.25 94 ASP A C 1
ATOM 688 O O . ASP A 1 94 ? 22.442 -4.877 6.075 1.00 28.25 94 ASP A O 1
ATOM 692 N N . ASP A 1 95 ? 22.009 -2.894 6.992 1.00 28.06 95 ASP A N 1
ATOM 693 C CA . ASP A 1 95 ? 20.824 -3.448 7.714 1.00 28.06 95 ASP A CA 1
ATOM 694 C C . ASP A 1 95 ? 19.417 -2.817 7.587 1.00 28.06 95 ASP A C 1
ATOM 696 O O . ASP A 1 95 ? 18.489 -3.358 8.185 1.00 28.06 95 ASP A O 1
ATOM 700 N N . ASP A 1 96 ? 19.151 -1.804 6.758 1.00 25.36 96 ASP A N 1
ATOM 701 C CA . ASP A 1 96 ? 17.783 -1.258 6.650 1.00 25.36 96 ASP A CA 1
ATOM 702 C C . ASP A 1 96 ? 17.188 -1.469 5.256 1.00 25.36 96 ASP A C 1
ATOM 704 O O . ASP A 1 96 ? 17.621 -0.815 4.325 1.00 25.36 96 ASP A O 1
ATOM 708 N N . TYR A 1 97 ? 16.246 -2.418 5.104 1.00 29.23 97 TYR A N 1
ATOM 709 C CA . TYR A 1 97 ? 15.056 -2.391 4.215 1.00 29.23 97 TYR A CA 1
ATOM 710 C C . TYR A 1 97 ? 14.403 -3.791 4.130 1.00 29.23 97 TYR A C 1
ATOM 712 O O . TYR A 1 97 ? 14.619 -4.550 3.182 1.00 29.23 97 TYR A O 1
ATOM 720 N N . ALA A 1 98 ? 13.539 -4.125 5.098 1.00 28.09 98 ALA A N 1
ATOM 721 C CA . ALA A 1 98 ? 12.690 -5.330 5.053 1.00 28.09 98 ALA A CA 1
ATOM 722 C C . ALA A 1 98 ? 11.180 -5.075 5.253 1.00 28.09 98 ALA A C 1
ATOM 724 O O . ALA A 1 98 ? 10.395 -6.019 5.190 1.00 28.09 98 ALA A O 1
ATOM 725 N N . VAL A 1 99 ? 10.715 -3.834 5.436 1.00 29.69 99 VAL A N 1
ATOM 726 C CA . VAL A 1 99 ? 9.304 -3.573 5.787 1.00 29.69 99 VAL A CA 1
ATOM 727 C C . VAL A 1 99 ? 8.686 -2.532 4.853 1.00 29.69 99 VAL A C 1
ATOM 729 O O . VAL A 1 99 ? 8.776 -1.341 5.098 1.00 29.69 99 VAL A O 1
ATOM 732 N N . ALA A 1 100 ? 8.118 -3.028 3.746 1.00 28.70 100 ALA A N 1
ATOM 733 C CA . ALA A 1 100 ? 7.071 -2.419 2.892 1.00 28.70 100 ALA A CA 1
ATOM 734 C C . ALA A 1 100 ? 6.893 -3.178 1.551 1.00 28.70 100 ALA A C 1
ATOM 736 O O . ALA A 1 100 ? 6.047 -2.817 0.737 1.00 28.70 100 ALA A O 1
ATOM 737 N N . GLY A 1 101 ? 7.675 -4.240 1.298 1.00 30.72 101 GLY A N 1
ATOM 738 C CA . GLY A 1 101 ? 7.612 -5.033 0.059 1.00 30.72 101 GLY A CA 1
ATOM 739 C C . GLY A 1 101 ? 7.486 -6.550 0.239 1.00 30.72 101 GLY A C 1
ATOM 740 O O . GLY A 1 101 ? 7.559 -7.272 -0.753 1.00 30.72 101 GLY A O 1
ATOM 741 N N . ALA A 1 102 ? 7.311 -7.045 1.466 1.00 30.55 102 ALA A N 1
ATOM 742 C CA . ALA A 1 102 ? 7.259 -8.476 1.770 1.00 30.55 102 ALA A CA 1
ATOM 743 C C . ALA A 1 102 ? 5.812 -8.973 1.931 1.00 30.55 102 ALA A C 1
ATOM 745 O O . ALA A 1 102 ? 5.374 -9.341 3.015 1.00 30.55 102 ALA A O 1
ATOM 746 N N . ALA A 1 103 ? 5.065 -8.983 0.832 1.00 33.50 103 ALA A N 1
ATOM 747 C CA . ALA A 1 103 ? 3.921 -9.872 0.667 1.00 33.50 103 ALA A CA 1
ATOM 748 C C . ALA A 1 103 ? 3.902 -10.317 -0.804 1.00 33.50 103 ALA A C 1
ATOM 750 O O . ALA A 1 103 ? 3.713 -9.504 -1.709 1.00 33.50 103 ALA A O 1
ATOM 751 N N . ASP A 1 104 ? 4.173 -11.604 -1.019 1.00 37.31 104 ASP A N 1
ATOM 752 C CA . ASP A 1 104 ? 4.227 -12.325 -2.298 1.00 37.31 104 ASP A CA 1
ATOM 753 C C . ASP A 1 104 ? 5.408 -12.013 -3.236 1.00 37.31 104 ASP A C 1
ATOM 755 O O . ASP A 1 104 ? 5.276 -11.389 -4.297 1.00 37.31 104 ASP A O 1
ATOM 759 N N . CYS A 1 105 ? 6.559 -12.582 -2.871 1.00 33.31 105 CYS A N 1
ATOM 760 C CA . CYS A 1 105 ? 7.510 -13.163 -3.817 1.00 33.31 105 CYS A CA 1
ATOM 761 C C . CYS A 1 105 ? 7.690 -14.632 -3.401 1.00 33.31 105 CYS A C 1
ATOM 763 O O . CYS A 1 105 ? 8.000 -14.884 -2.238 1.00 33.31 105 CYS A O 1
ATOM 765 N N . A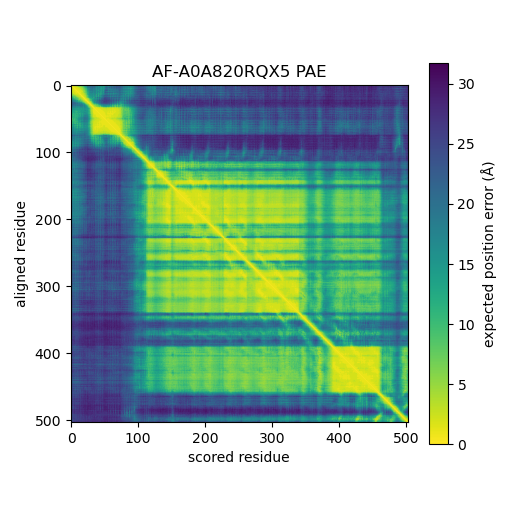SP A 1 106 ? 7.453 -15.581 -4.311 1.00 35.78 106 ASP A N 1
ATOM 766 C CA . ASP A 1 106 ? 7.666 -17.014 -4.080 1.00 35.78 106 ASP A CA 1
ATOM 767 C C . ASP A 1 106 ? 9.065 -17.255 -3.493 1.00 35.78 106 ASP A C 1
ATOM 769 O O . ASP A 1 106 ? 10.080 -16.957 -4.125 1.00 35.78 106 ASP A O 1
ATOM 773 N N . GLY A 1 107 ? 9.111 -17.763 -2.261 1.00 36.47 107 GLY A N 1
ATOM 774 C CA . GLY A 1 107 ? 10.349 -18.079 -1.561 1.00 36.47 107 GLY A CA 1
ATOM 775 C C . GLY A 1 107 ? 11.027 -19.291 -2.187 1.00 36.47 107 GLY A C 1
ATOM 776 O O . GLY A 1 107 ? 10.675 -20.417 -1.855 1.00 36.47 107 GLY A O 1
ATOM 777 N N . HIS A 1 108 ? 11.962 -19.052 -3.109 1.00 39.62 108 HIS A N 1
ATOM 778 C CA . HIS A 1 108 ? 13.044 -19.968 -3.489 1.00 39.62 108 HIS A CA 1
ATOM 779 C C . HIS A 1 108 ? 13.985 -19.301 -4.520 1.00 39.62 108 HIS A C 1
ATOM 781 O O . HIS A 1 108 ? 13.835 -19.567 -5.707 1.00 39.62 108 HIS A O 1
ATOM 787 N N . ASP A 1 109 ? 14.912 -18.425 -4.086 1.00 41.12 109 ASP A N 1
ATOM 788 C CA . ASP A 1 109 ? 16.252 -18.182 -4.703 1.00 41.12 109 ASP A CA 1
ATOM 789 C C . ASP A 1 109 ? 17.025 -17.022 -3.998 1.00 41.12 109 ASP A C 1
ATOM 791 O O . ASP A 1 109 ? 17.409 -16.033 -4.619 1.00 41.12 109 ASP A O 1
ATOM 795 N N . ASP A 1 110 ? 17.229 -17.086 -2.675 1.00 44.34 110 ASP A N 1
ATOM 796 C CA . ASP A 1 110 ? 17.658 -15.914 -1.871 1.00 44.34 110 ASP A CA 1
ATOM 797 C C . ASP A 1 110 ? 19.179 -15.672 -1.721 1.00 44.34 110 ASP A C 1
ATOM 799 O O . ASP A 1 110 ? 19.574 -14.687 -1.099 1.00 44.34 110 ASP A O 1
ATOM 803 N N . ASP A 1 111 ? 20.067 -16.483 -2.306 1.00 43.06 111 ASP A N 1
ATOM 804 C CA . ASP A 1 111 ? 21.504 -16.401 -1.957 1.00 43.06 111 ASP A CA 1
ATOM 805 C C . ASP A 1 111 ? 22.367 -15.453 -2.810 1.00 43.06 111 ASP A C 1
ATOM 807 O O . ASP A 1 111 ? 23.524 -15.199 -2.470 1.00 43.06 111 ASP A O 1
ATOM 811 N N . TRP A 1 112 ? 21.833 -14.841 -3.871 1.00 46.66 112 TRP A N 1
ATOM 812 C CA . TRP A 1 112 ? 22.549 -13.777 -4.587 1.00 46.66 112 TRP A CA 1
ATOM 813 C C . TRP A 1 112 ? 21.919 -12.430 -4.261 1.00 46.66 112 TRP A C 1
ATOM 815 O O . TRP A 1 112 ? 20.969 -11.994 -4.914 1.00 46.66 112 TRP A O 1
ATOM 825 N N . LYS A 1 113 ? 22.477 -11.768 -3.234 1.00 50.56 113 LYS A N 1
ATOM 826 C CA . LYS A 1 113 ? 22.252 -10.347 -2.932 1.00 50.56 113 LYS A CA 1
ATOM 827 C C . LYS A 1 113 ? 22.205 -9.575 -4.257 1.00 50.56 113 LYS A C 1
ATOM 829 O O . LYS A 1 113 ? 23.196 -9.523 -4.984 1.00 50.56 113 LYS A O 1
ATOM 834 N N . LYS A 1 114 ? 21.014 -9.057 -4.572 1.00 58.78 114 LYS A N 1
ATOM 835 C CA . LYS A 1 114 ? 20.636 -8.346 -5.800 1.00 58.78 114 LYS A CA 1
ATOM 836 C C . LYS A 1 114 ? 21.783 -7.443 -6.251 1.00 58.78 114 LYS A C 1
ATOM 838 O O . LYS A 1 114 ? 22.015 -6.410 -5.628 1.00 58.78 114 LYS A O 1
ATOM 843 N N . LEU A 1 115 ? 22.494 -7.807 -7.322 1.00 58.69 115 LEU A N 1
ATOM 844 C CA . LEU A 1 115 ? 23.301 -6.807 -8.010 1.00 58.69 115 LEU A CA 1
ATOM 845 C C . LEU A 1 115 ? 22.332 -5.726 -8.466 1.00 58.69 115 LEU A C 1
ATOM 847 O O . LEU A 1 115 ? 21.462 -5.966 -9.303 1.00 58.69 115 LEU A O 1
ATOM 851 N N . ASP A 1 116 ? 22.454 -4.558 -7.851 1.00 70.44 116 ASP A N 1
ATOM 852 C CA . ASP A 1 116 ? 21.666 -3.413 -8.246 1.00 70.44 116 ASP A CA 1
ATOM 853 C C . ASP A 1 116 ? 22.049 -3.056 -9.681 1.00 70.44 116 ASP A C 1
ATOM 855 O O . ASP A 1 116 ? 23.218 -2.796 -9.991 1.00 70.44 116 ASP A O 1
ATOM 859 N N . ASN A 1 117 ? 21.057 -3.074 -10.568 1.00 70.69 117 ASN A N 1
ATOM 860 C CA . ASN A 1 117 ? 21.270 -2.748 -11.965 1.00 70.69 117 ASN A CA 1
ATOM 861 C C . ASN A 1 117 ? 21.817 -1.329 -12.107 1.00 70.69 117 ASN A C 1
ATOM 863 O O . ASN A 1 117 ? 22.572 -1.079 -13.036 1.00 70.69 117 ASN A O 1
ATOM 867 N N . ALA A 1 118 ? 21.525 -0.423 -11.174 1.00 68.38 118 ALA A N 1
ATOM 868 C CA . ALA A 1 118 ? 22.124 0.899 -11.186 1.00 68.38 118 ALA A CA 1
ATOM 869 C C . ALA A 1 118 ? 23.640 0.868 -10.916 1.00 68.38 118 ALA A C 1
ATOM 871 O O . ALA A 1 118 ? 24.403 1.509 -11.634 1.00 68.38 118 ALA A O 1
ATOM 872 N N . ASN A 1 119 ? 24.118 0.044 -9.982 1.00 71.38 119 ASN A N 1
ATOM 873 C CA . ASN A 1 119 ? 25.559 -0.144 -9.747 1.00 71.38 119 ASN A CA 1
ATOM 874 C C . ASN A 1 119 ? 26.258 -0.783 -10.957 1.00 71.38 119 ASN A C 1
ATOM 876 O O . ASN A 1 119 ? 27.370 -0.409 -11.337 1.00 71.38 119 ASN A O 1
ATOM 880 N N . VAL A 1 120 ? 25.563 -1.719 -11.598 1.00 71.50 120 VAL A N 1
ATOM 881 C CA . VAL A 1 120 ? 25.936 -2.329 -12.879 1.00 71.50 120 VAL A CA 1
ATOM 882 C C . VAL A 1 120 ? 26.030 -1.228 -13.954 1.00 71.50 120 VAL A C 1
ATOM 884 O O . VAL A 1 120 ? 27.057 -1.121 -14.622 1.00 71.50 120 VAL A O 1
ATOM 887 N N . LEU A 1 121 ? 25.059 -0.316 -14.053 1.00 70.06 121 LEU A N 1
ATOM 888 C CA . LEU A 1 121 ? 25.096 0.828 -14.975 1.00 70.06 121 LEU A CA 1
ATOM 889 C C . LEU A 1 121 ? 26.262 1.783 -14.716 1.00 70.06 121 LEU A C 1
ATOM 891 O O . LEU A 1 121 ? 26.898 2.219 -15.670 1.00 70.06 121 LEU A O 1
ATOM 895 N N . TYR A 1 122 ? 26.592 2.090 -13.462 1.00 68.81 122 TYR A N 1
ATOM 896 C CA . TYR A 1 122 ? 27.746 2.943 -13.163 1.00 68.81 122 TYR A CA 1
ATOM 897 C C . TYR A 1 122 ? 29.069 2.302 -13.588 1.00 68.81 122 TYR A C 1
ATOM 899 O O . TYR A 1 122 ? 29.966 3.003 -14.039 1.00 68.81 122 TYR A O 1
ATOM 907 N N . SER A 1 123 ? 29.179 0.971 -13.574 1.00 71.81 123 SER A N 1
ATOM 908 C CA . SER A 1 123 ? 30.368 0.297 -14.116 1.00 71.81 123 SER A CA 1
ATOM 909 C C . SER A 1 123 ? 30.509 0.407 -15.646 1.00 71.81 123 SER A C 1
ATOM 911 O O . SER A 1 123 ? 31.571 0.100 -16.192 1.00 71.81 123 SER A O 1
ATOM 913 N N . LEU A 1 124 ? 29.467 0.888 -16.340 1.00 64.00 124 LEU A N 1
ATOM 914 C CA . LEU A 1 124 ? 29.486 1.204 -17.769 1.00 64.00 124 LEU A CA 1
ATOM 915 C C . LEU A 1 124 ? 29.962 2.625 -18.078 1.00 64.00 124 LEU A C 1
ATOM 917 O O . LEU A 1 124 ? 30.015 2.962 -19.258 1.00 64.00 124 LEU A O 1
ATOM 921 N N . SER A 1 125 ? 30.255 3.490 -17.104 1.00 62.31 125 SER A N 1
ATOM 922 C CA . SER A 1 125 ? 30.611 4.882 -17.421 1.00 62.31 125 SER A CA 1
ATOM 923 C C . SER A 1 125 ? 31.947 4.996 -18.164 1.00 62.31 125 SER A C 1
ATOM 925 O O . SER A 1 125 ? 32.041 5.805 -19.082 1.00 62.31 125 SER A O 1
ATOM 927 N N . ASP A 1 126 ? 32.929 4.134 -17.868 1.00 59.91 126 ASP A N 1
ATOM 928 C CA . ASP A 1 126 ? 34.326 4.438 -18.222 1.00 59.91 126 ASP A CA 1
ATOM 929 C C . ASP A 1 126 ? 35.038 3.474 -19.185 1.00 59.91 126 ASP A C 1
ATOM 931 O O . ASP A 1 126 ? 36.122 3.806 -19.659 1.00 59.91 126 ASP A O 1
ATOM 935 N N . ILE A 1 127 ? 34.494 2.296 -19.530 1.00 58.34 127 ILE A N 1
ATOM 936 C CA . ILE A 1 127 ? 35.233 1.322 -20.367 1.00 58.34 127 ILE A CA 1
ATOM 937 C C . ILE A 1 127 ? 34.286 0.564 -21.310 1.00 58.34 127 ILE A C 1
ATOM 939 O O . ILE A 1 127 ? 33.223 0.108 -20.892 1.00 58.34 127 ILE A O 1
ATOM 943 N N . ASP A 1 128 ? 34.671 0.397 -22.583 1.00 63.25 128 ASP A N 1
ATOM 944 C CA . ASP A 1 128 ? 34.119 -0.621 -23.498 1.00 63.25 128 ASP A CA 1
ATOM 945 C C . ASP A 1 128 ? 34.448 -2.023 -22.970 1.00 63.25 128 ASP A C 1
ATOM 947 O O . ASP A 1 128 ? 35.371 -2.709 -23.407 1.00 63.25 128 ASP A O 1
ATOM 951 N N . ASN A 1 129 ? 33.727 -2.425 -21.929 1.00 69.56 129 ASN A N 1
ATOM 952 C CA . ASN A 1 129 ? 34.009 -3.646 -21.205 1.00 69.56 129 ASN A CA 1
ATOM 953 C C . ASN A 1 129 ? 33.244 -4.810 -21.846 1.00 69.56 129 ASN A C 1
ATOM 955 O O . ASN A 1 129 ? 32.108 -5.108 -21.476 1.00 69.56 129 ASN A O 1
ATOM 959 N N . GLU A 1 130 ? 33.868 -5.493 -22.809 1.00 71.44 130 GLU A N 1
ATOM 960 C CA . GLU A 1 130 ? 33.289 -6.686 -23.449 1.00 71.44 130 GLU A CA 1
ATOM 961 C C . GLU A 1 130 ? 32.864 -7.757 -22.432 1.00 71.44 130 GLU A C 1
ATOM 963 O O . GLU A 1 130 ? 31.836 -8.409 -22.615 1.00 71.44 130 GLU A O 1
ATOM 968 N N . ARG A 1 131 ? 33.594 -7.908 -21.316 1.00 69.81 131 ARG A N 1
ATOM 969 C CA . ARG A 1 131 ? 33.215 -8.855 -20.249 1.00 69.81 131 ARG A CA 1
ATOM 970 C C . ARG A 1 131 ? 31.883 -8.486 -19.621 1.00 69.81 131 ARG A C 1
ATOM 972 O O . ARG A 1 131 ? 31.097 -9.358 -19.264 1.00 69.81 131 ARG A O 1
ATOM 979 N N . PHE A 1 132 ? 31.614 -7.196 -19.521 1.00 70.56 132 PHE A N 1
ATOM 980 C CA . PHE A 1 132 ? 30.352 -6.715 -19.008 1.00 70.56 132 PHE A CA 1
ATOM 981 C C . PHE A 1 132 ? 29.211 -6.928 -20.003 1.00 70.56 132 PHE A C 1
ATOM 983 O O . PHE A 1 132 ? 28.108 -7.278 -19.599 1.00 70.56 132 PHE A O 1
ATOM 990 N N . ALA A 1 133 ? 29.474 -6.814 -21.308 1.00 67.12 133 ALA A N 1
ATOM 991 C CA . ALA A 1 133 ? 28.487 -7.173 -22.324 1.00 67.12 133 ALA A CA 1
ATOM 992 C C . ALA A 1 133 ? 28.083 -8.659 -22.251 1.00 67.12 133 ALA A C 1
ATOM 994 O O . ALA A 1 133 ? 26.955 -8.988 -22.614 1.00 67.12 133 ALA A O 1
ATOM 995 N N . ILE A 1 134 ? 28.975 -9.538 -21.776 1.00 77.00 134 ILE A N 1
ATOM 996 C CA . ILE A 1 134 ? 28.680 -10.955 -21.510 1.00 77.00 134 ILE A CA 1
ATOM 997 C C . ILE A 1 134 ? 27.838 -11.102 -20.234 1.00 77.00 134 ILE A C 1
ATOM 999 O O . ILE A 1 134 ? 26.789 -11.739 -20.280 1.00 77.00 134 ILE A O 1
ATOM 1003 N N . LEU A 1 135 ? 28.237 -10.462 -19.129 1.00 75.19 135 LEU A N 1
ATOM 1004 C CA . LEU A 1 135 ? 27.488 -10.507 -17.861 1.00 75.19 135 LEU A CA 1
ATOM 1005 C C . LEU A 1 135 ? 26.072 -9.935 -18.001 1.00 75.19 135 LEU A C 1
ATOM 1007 O O . LEU A 1 135 ? 25.106 -10.524 -17.523 1.00 75.19 135 LEU A O 1
ATOM 1011 N N . ALA A 1 136 ? 25.926 -8.831 -18.733 1.00 68.69 136 ALA A N 1
ATOM 1012 C CA . ALA A 1 136 ? 24.636 -8.209 -19.003 1.00 68.69 136 ALA A CA 1
ATOM 1013 C C . ALA A 1 136 ? 23.702 -9.101 -19.838 1.00 68.69 136 ALA A C 1
ATOM 1015 O O . ALA A 1 136 ? 22.505 -8.850 -19.857 1.00 68.69 136 ALA A O 1
ATOM 1016 N N . GLN A 1 137 ? 24.210 -10.132 -20.524 1.00 69.50 137 GLN A N 1
ATOM 1017 C CA . GLN A 1 137 ? 23.393 -11.102 -21.266 1.00 69.50 137 GLN A CA 1
ATOM 1018 C C . GLN A 1 137 ? 22.991 -12.317 -20.426 1.00 69.50 137 GLN A C 1
ATOM 1020 O O . GLN A 1 137 ? 22.191 -13.140 -20.883 1.00 69.50 137 GLN A O 1
ATOM 1025 N N . GLU A 1 138 ? 23.502 -12.457 -19.202 1.00 82.50 138 GLU A N 1
ATOM 1026 C CA . GLU A 1 138 ? 23.105 -13.568 -18.354 1.00 82.50 138 GLU A CA 1
ATOM 1027 C C . GLU A 1 138 ? 21.611 -13.486 -18.010 1.00 82.50 138 GLU A C 1
ATOM 1029 O O . GLU A 1 138 ? 21.056 -12.449 -17.630 1.00 82.50 138 GLU A O 1
ATOM 1034 N N . LYS A 1 139 ? 20.925 -14.626 -18.143 1.00 79.44 139 LYS A N 1
ATOM 1035 C CA . LYS A 1 139 ? 19.466 -14.725 -17.977 1.00 79.44 139 LYS A CA 1
ATOM 1036 C C . LYS A 1 139 ? 18.971 -14.281 -16.600 1.00 79.44 139 LYS A C 1
ATOM 1038 O O . LYS A 1 139 ? 17.786 -14.010 -16.457 1.00 79.44 139 LYS A O 1
ATOM 1043 N N . MET A 1 140 ? 19.823 -14.288 -15.577 1.00 77.00 140 MET A N 1
ATOM 1044 C CA . MET A 1 140 ? 19.435 -13.890 -14.224 1.00 77.00 140 MET A CA 1
ATOM 1045 C C . MET A 1 140 ? 19.310 -12.365 -14.114 1.00 77.00 140 MET A C 1
ATOM 1047 O O . MET A 1 140 ? 18.254 -11.880 -13.714 1.00 77.00 140 MET A O 1
ATOM 1051 N N . PHE A 1 141 ? 20.325 -11.624 -14.567 1.00 77.00 141 PHE A N 1
ATOM 1052 C CA . PHE A 1 141 ? 20.341 -10.156 -14.575 1.00 77.00 141 PHE A CA 1
ATOM 1053 C C . PHE A 1 141 ? 19.236 -9.564 -15.439 1.00 77.00 141 PHE A C 1
ATOM 1055 O O . PHE A 1 141 ? 18.570 -8.602 -15.076 1.00 77.00 141 PHE A O 1
ATOM 1062 N N . THR A 1 142 ? 18.999 -10.183 -16.589 1.00 83.62 142 THR A N 1
ATOM 1063 C CA . THR A 1 142 ? 18.070 -9.641 -17.580 1.00 83.62 142 THR A CA 1
ATOM 1064 C C . THR A 1 142 ? 16.603 -9.847 -17.225 1.00 83.62 142 THR A C 1
ATOM 1066 O O . THR A 1 142 ? 15.759 -9.179 -17.810 1.00 83.62 142 THR A O 1
ATOM 1069 N N . LYS A 1 143 ? 16.270 -10.712 -16.255 1.00 91.31 143 LYS A N 1
ATOM 1070 C CA . LYS A 1 143 ? 14.879 -10.924 -15.813 1.00 91.31 143 LYS A CA 1
ATOM 1071 C C . LYS A 1 143 ? 14.317 -9.747 -15.023 1.00 91.31 143 LYS A C 1
ATOM 1073 O O . LYS A 1 143 ? 13.124 -9.465 -15.152 1.00 91.31 143 LYS A O 1
ATOM 1078 N N . PHE A 1 144 ? 15.147 -9.102 -14.207 1.00 91.88 144 PHE A N 1
ATOM 1079 C CA . PHE A 1 144 ? 14.741 -8.045 -13.284 1.00 91.88 144 PHE A CA 1
ATOM 1080 C C . PHE A 1 144 ? 15.629 -6.830 -13.504 1.00 91.88 144 PHE A C 1
ATOM 1082 O O . PHE A 1 144 ? 16.768 -6.811 -13.047 1.00 91.88 144 PHE A O 1
ATOM 1089 N N . LEU A 1 145 ? 15.098 -5.812 -14.176 1.00 92.56 145 LEU A N 1
ATOM 1090 C CA . LEU A 1 145 ? 15.799 -4.546 -14.343 1.00 92.56 145 LEU A CA 1
ATOM 1091 C C . LEU A 1 145 ? 15.236 -3.508 -13.370 1.00 92.56 145 LEU A C 1
ATOM 1093 O O . LEU A 1 145 ? 14.023 -3.309 -13.304 1.00 92.56 145 LEU A O 1
ATOM 1097 N N . ASN A 1 146 ? 16.114 -2.862 -12.604 1.00 92.38 146 ASN A N 1
ATOM 1098 C CA . ASN A 1 146 ? 15.757 -1.851 -11.612 1.00 92.38 146 ASN A CA 1
ATOM 1099 C C . ASN A 1 146 ? 16.564 -0.574 -11.831 1.00 92.38 146 ASN A C 1
ATOM 1101 O O . ASN A 1 146 ? 17.774 -0.575 -11.646 1.00 92.38 146 ASN A O 1
ATOM 1105 N N . PHE A 1 147 ? 15.883 0.498 -12.210 1.00 91.62 147 PHE A N 1
ATOM 1106 C CA . PHE A 1 147 ? 16.474 1.811 -12.455 1.00 91.62 147 PHE A CA 1
ATOM 1107 C C . PHE A 1 147 ? 16.109 2.818 -11.360 1.00 91.62 147 PHE A C 1
ATOM 1109 O O . PHE A 1 147 ? 16.291 4.015 -11.537 1.00 91.62 147 PHE A O 1
ATOM 1116 N N . VAL A 1 148 ? 15.582 2.335 -10.232 1.00 89.12 148 VAL A N 1
ATOM 1117 C CA . VAL A 1 148 ? 15.231 3.157 -9.076 1.00 89.12 148 VAL A CA 1
ATOM 1118 C C . VAL A 1 148 ? 16.407 3.141 -8.113 1.00 89.12 148 VAL A C 1
ATOM 1120 O O . VAL A 1 148 ? 16.617 2.162 -7.396 1.00 89.12 148 VAL A O 1
ATOM 1123 N N . LEU A 1 149 ? 17.169 4.228 -8.111 1.00 82.38 149 LEU A N 1
ATOM 1124 C CA . LEU A 1 149 ? 18.199 4.491 -7.114 1.00 82.38 149 LEU A CA 1
ATOM 1125 C C . LEU A 1 149 ? 17.544 5.151 -5.900 1.00 82.38 149 LEU A C 1
ATOM 1127 O O . LEU A 1 149 ? 17.312 6.359 -5.887 1.00 82.38 149 LEU A O 1
ATOM 1131 N N . ALA A 1 150 ? 17.223 4.346 -4.893 1.00 70.25 150 ALA A N 1
ATOM 1132 C CA . ALA A 1 150 ? 16.810 4.843 -3.588 1.00 70.25 150 ALA A CA 1
ATOM 1133 C C . ALA A 1 150 ? 17.964 4.627 -2.605 1.00 70.25 150 ALA A C 1
ATOM 1135 O O . ALA A 1 150 ? 18.274 3.488 -2.253 1.00 70.25 150 ALA A O 1
ATOM 1136 N N . LEU A 1 151 ? 18.604 5.715 -2.179 1.00 61.41 151 LEU A N 1
ATOM 1137 C CA . LEU A 1 151 ? 19.552 5.713 -1.070 1.00 61.41 151 LEU A CA 1
ATOM 1138 C C . LEU A 1 151 ? 19.002 6.673 -0.014 1.00 61.41 151 LEU A C 1
ATOM 1140 O O . LEU A 1 151 ? 19.081 7.881 -0.195 1.00 61.41 151 LEU A O 1
ATOM 1144 N N . ALA A 1 152 ? 18.441 6.118 1.064 1.00 55.00 152 ALA A N 1
ATOM 1145 C CA . ALA A 1 152 ? 18.122 6.830 2.307 1.00 55.00 152 ALA A CA 1
ATOM 1146 C C . ALA A 1 152 ? 17.426 8.197 2.114 1.00 55.00 152 ALA A C 1
ATOM 1148 O O . ALA A 1 152 ? 17.971 9.232 2.480 1.00 55.00 152 ALA A O 1
ATOM 1149 N N . ASP A 1 153 ? 16.221 8.175 1.540 1.00 59.09 153 ASP A N 1
ATOM 1150 C CA . ASP A 1 153 ? 15.339 9.329 1.280 1.00 59.09 153 ASP A CA 1
ATOM 1151 C C . ASP A 1 153 ? 15.733 10.256 0.116 1.00 59.09 153 ASP A C 1
ATOM 1153 O O . ASP A 1 153 ? 14.871 10.983 -0.386 1.00 59.09 153 ASP A O 1
ATOM 1157 N N . ASP A 1 154 ? 16.957 10.155 -0.410 1.00 69.62 154 ASP A N 1
ATOM 1158 C CA . ASP A 1 154 ? 17.372 10.874 -1.615 1.00 69.62 154 ASP A CA 1
ATOM 1159 C C . ASP A 1 154 ? 17.257 9.988 -2.866 1.00 69.62 154 ASP A C 1
ATOM 1161 O O . ASP A 1 154 ? 17.812 8.887 -2.977 1.00 69.62 154 ASP A O 1
ATOM 1165 N N . ILE A 1 155 ? 16.515 10.493 -3.853 1.00 71.12 155 ILE A N 1
ATOM 1166 C CA . ILE A 1 155 ? 16.380 9.859 -5.165 1.00 71.12 155 ILE A CA 1
ATOM 1167 C C . ILE A 1 155 ? 17.530 10.356 -6.033 1.00 71.12 155 ILE A C 1
ATOM 1169 O O . ILE A 1 155 ? 17.527 11.497 -6.505 1.00 71.12 155 ILE A O 1
ATOM 1173 N N . TYR A 1 156 ? 18.511 9.490 -6.270 1.00 81.25 156 TYR A N 1
ATOM 1174 C CA . TYR A 1 156 ? 19.594 9.800 -7.194 1.00 81.25 156 TYR A CA 1
ATOM 1175 C C . TYR A 1 156 ? 19.142 9.529 -8.624 1.00 81.25 156 TYR A C 1
ATOM 1177 O O . TYR A 1 156 ? 18.725 8.430 -8.972 1.00 81.25 156 TYR A O 1
ATOM 1185 N N . LEU A 1 157 ? 19.251 10.537 -9.484 1.00 84.25 157 LEU A N 1
ATOM 1186 C CA . LEU A 1 157 ? 18.978 10.357 -10.904 1.00 84.25 157 LEU A CA 1
ATOM 1187 C C . LEU A 1 157 ? 20.175 9.682 -11.574 1.00 84.25 157 LEU A C 1
ATOM 1189 O O . LEU A 1 157 ? 21.309 10.157 -11.464 1.00 84.25 157 LEU A O 1
ATOM 1193 N N . ILE A 1 158 ? 19.918 8.603 -12.317 1.00 87.25 158 ILE A N 1
ATOM 1194 C CA . ILE A 1 158 ? 20.933 7.994 -13.183 1.00 87.25 158 ILE A CA 1
ATOM 1195 C C . ILE A 1 158 ? 21.359 9.050 -14.215 1.00 87.25 158 ILE A C 1
ATOM 1197 O O . ILE A 1 158 ? 20.496 9.581 -14.922 1.00 87.25 158 ILE A O 1
ATOM 1201 N N . PRO A 1 159 ? 22.665 9.353 -14.352 1.00 90.38 159 PRO A N 1
ATOM 1202 C CA . PRO A 1 159 ? 23.136 10.300 -15.346 1.00 90.38 159 PRO A CA 1
ATOM 1203 C C . PRO A 1 159 ? 22.642 9.945 -16.748 1.00 90.38 159 PRO A C 1
ATOM 1205 O O . PRO A 1 159 ? 22.779 8.812 -17.216 1.00 90.38 159 PRO A O 1
ATOM 1208 N N . THR A 1 160 ? 22.121 10.951 -17.441 1.00 90.50 160 THR A N 1
ATOM 1209 C CA . THR A 1 160 ? 21.555 10.871 -18.791 1.00 90.50 160 THR A CA 1
ATOM 1210 C C . THR A 1 160 ? 22.442 10.101 -19.772 1.00 90.50 160 THR A C 1
ATOM 1212 O O . THR A 1 160 ? 21.960 9.242 -20.504 1.00 90.50 160 THR A O 1
ATOM 1215 N N . SER A 1 161 ? 23.752 10.358 -19.747 1.00 90.00 161 SER A N 1
ATOM 1216 C CA . SER A 1 161 ? 24.737 9.706 -20.617 1.00 90.00 161 SER A CA 1
ATOM 1217 C C . SER A 1 161 ? 24.854 8.199 -20.373 1.00 90.00 161 SER A C 1
ATOM 1219 O O . SER A 1 161 ? 24.979 7.426 -21.323 1.00 90.00 161 SER A O 1
ATOM 1221 N N . ILE A 1 162 ? 24.782 7.768 -19.112 1.00 87.69 162 ILE A N 1
ATOM 1222 C CA . ILE A 1 162 ? 24.834 6.352 -18.729 1.00 87.69 162 ILE A CA 1
ATOM 1223 C C . ILE A 1 162 ? 23.558 5.652 -19.194 1.00 87.69 162 ILE A C 1
ATOM 1225 O O . ILE A 1 162 ? 23.617 4.579 -19.801 1.00 87.69 162 ILE A O 1
ATOM 1229 N N . LEU A 1 163 ? 22.408 6.286 -18.962 1.00 90.94 163 LEU A N 1
ATOM 1230 C CA . LEU A 1 163 ? 21.119 5.753 -19.381 1.00 90.94 163 LEU A CA 1
ATOM 1231 C C . LEU A 1 163 ? 21.016 5.644 -20.912 1.00 90.94 163 LEU A C 1
ATOM 1233 O O . LEU A 1 163 ? 20.560 4.617 -21.416 1.00 90.94 163 LEU A O 1
ATOM 1237 N N . ASP A 1 164 ? 21.500 6.644 -21.654 1.00 91.38 164 ASP A N 1
ATOM 1238 C CA . ASP A 1 164 ? 21.544 6.621 -23.123 1.00 91.38 164 ASP A CA 1
ATOM 1239 C C . ASP A 1 164 ? 22.459 5.524 -23.660 1.00 91.38 164 ASP A C 1
ATOM 1241 O O . ASP A 1 164 ? 22.092 4.806 -24.598 1.00 91.38 164 ASP A O 1
ATOM 1245 N N . ARG A 1 165 ? 23.631 5.332 -23.045 1.00 87.75 165 ARG A N 1
ATOM 1246 C CA . ARG A 1 165 ? 24.534 4.231 -23.404 1.00 87.75 165 ARG A CA 1
ATOM 1247 C C . ARG A 1 165 ? 23.874 2.878 -23.153 1.00 87.75 165 ARG A C 1
ATOM 1249 O O . ARG A 1 165 ? 23.944 1.995 -24.005 1.00 87.75 165 ARG A O 1
ATOM 1256 N N . PHE A 1 166 ? 23.200 2.704 -22.019 1.00 89.06 166 PHE A N 1
ATOM 1257 C CA . PHE A 1 166 ? 22.485 1.463 -21.732 1.00 89.06 166 PHE A CA 1
ATOM 1258 C C . PHE A 1 166 ? 21.362 1.203 -22.738 1.00 89.06 166 PHE A C 1
ATOM 1260 O O . PHE A 1 166 ? 21.269 0.102 -23.288 1.00 89.06 166 PHE A O 1
ATOM 1267 N N . CYS A 1 167 ? 20.547 2.221 -23.011 1.00 91.62 167 CYS A N 1
ATOM 1268 C CA . CYS A 1 167 ? 19.438 2.140 -23.951 1.00 91.62 167 CYS A CA 1
ATOM 1269 C C . CYS A 1 167 ? 19.909 1.831 -25.378 1.00 91.62 167 CYS A C 1
AT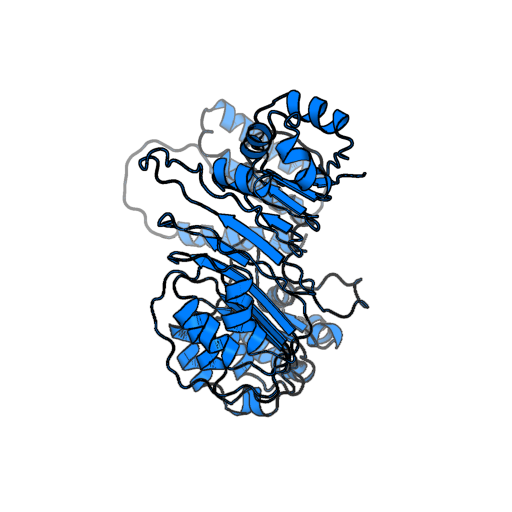OM 1271 O O . CYS A 1 167 ? 19.305 1.015 -26.060 1.00 91.62 167 CYS A O 1
ATOM 1273 N N . SER A 1 168 ? 21.004 2.432 -25.835 1.00 91.06 168 SER A N 1
ATOM 1274 C CA . SER A 1 168 ? 21.506 2.211 -27.197 1.00 91.06 168 SER A CA 1
ATOM 1275 C C . SER A 1 168 ? 22.287 0.901 -27.358 1.00 91.06 168 SER A C 1
ATOM 1277 O O . SER A 1 168 ? 22.182 0.253 -28.400 1.00 91.06 168 SER A O 1
ATOM 1279 N N . CYS A 1 169 ? 23.047 0.477 -26.344 1.00 86.44 169 CYS A N 1
ATOM 1280 C CA . CYS A 1 169 ? 23.993 -0.635 -26.490 1.00 86.44 169 CYS A CA 1
ATOM 1281 C C . CYS A 1 169 ? 23.512 -1.958 -25.884 1.00 86.44 169 CYS A C 1
ATOM 1283 O O . CYS A 1 169 ? 23.810 -3.026 -26.428 1.00 86.44 169 CYS A O 1
ATOM 1285 N N . ILE A 1 170 ? 22.817 -1.913 -24.745 1.00 87.69 170 ILE A N 1
ATOM 1286 C CA . ILE A 1 170 ? 22.551 -3.103 -23.920 1.00 87.69 170 ILE A CA 1
ATOM 1287 C C . ILE A 1 170 ? 21.088 -3.497 -23.992 1.00 87.69 170 ILE A C 1
ATOM 1289 O O . ILE A 1 170 ? 20.786 -4.653 -24.293 1.00 87.69 170 ILE A O 1
ATOM 1293 N N . LEU A 1 171 ? 20.181 -2.546 -23.775 1.00 91.00 171 LEU A N 1
ATOM 1294 C CA . LEU A 1 171 ? 18.746 -2.802 -23.738 1.00 91.00 171 LEU A CA 1
ATOM 1295 C C . LEU A 1 171 ? 18.220 -3.567 -24.976 1.00 91.00 171 LEU A C 1
ATOM 1297 O O . LEU A 1 171 ? 17.515 -4.560 -24.776 1.00 91.00 171 LEU A O 1
ATOM 1301 N N . PRO A 1 172 ? 18.631 -3.252 -26.225 1.00 92.31 172 PRO A N 1
ATOM 1302 C CA . PRO A 1 172 ? 18.183 -3.968 -27.423 1.00 92.31 172 PRO A CA 1
ATOM 1303 C C . PRO A 1 172 ? 18.620 -5.439 -27.459 1.00 92.31 172 PRO A C 1
ATOM 1305 O O . PRO A 1 172 ? 18.048 -6.245 -28.185 1.00 92.31 172 PRO A O 1
ATOM 1308 N N . ARG A 1 173 ? 19.627 -5.821 -26.666 1.00 89.50 173 ARG A N 1
ATOM 1309 C CA . ARG A 1 173 ? 20.112 -7.204 -26.575 1.00 89.50 173 ARG A CA 1
ATOM 1310 C C . ARG A 1 173 ? 19.410 -8.002 -25.484 1.00 89.50 173 ARG A C 1
ATOM 1312 O O . ARG A 1 173 ? 19.419 -9.225 -25.545 1.00 89.50 173 ARG A O 1
ATOM 1319 N N . VAL A 1 174 ? 18.814 -7.335 -24.495 1.00 91.62 174 VAL A N 1
ATOM 1320 C CA . VAL A 1 174 ? 18.320 -7.990 -23.272 1.00 91.62 174 VAL A CA 1
ATOM 1321 C C . VAL A 1 174 ? 16.819 -7.845 -23.043 1.00 91.62 174 VAL A C 1
ATOM 1323 O O . VAL A 1 174 ? 16.261 -8.622 -22.272 1.00 91.62 174 VAL A O 1
ATOM 1326 N N . HIS A 1 175 ? 16.148 -6.900 -23.713 1.00 91.88 175 HIS A N 1
ATOM 1327 C CA . HIS A 1 175 ? 14.735 -6.571 -23.472 1.00 91.88 175 HIS A CA 1
ATOM 1328 C C . HIS A 1 175 ? 13.791 -7.785 -23.559 1.00 91.88 175 HIS A C 1
ATOM 1330 O O . HIS A 1 175 ? 12.828 -7.884 -22.802 1.00 91.88 175 HIS A O 1
ATOM 1336 N N . HIS A 1 176 ? 14.096 -8.754 -24.425 1.00 92.00 176 HIS A N 1
ATOM 1337 C CA . HIS A 1 176 ? 13.317 -9.980 -24.603 1.00 92.00 176 HIS A CA 1
ATOM 1338 C C . HIS A 1 176 ? 13.436 -10.974 -23.435 1.00 92.00 176 HIS A C 1
ATOM 1340 O O . HIS A 1 176 ? 12.788 -12.011 -23.467 1.00 92.00 176 HIS A O 1
ATOM 1346 N N . ASN A 1 177 ? 14.263 -10.712 -22.423 1.00 92.44 177 ASN A N 1
ATOM 1347 C CA . ASN A 1 177 ? 14.350 -11.540 -21.215 1.00 92.44 177 ASN A CA 1
ATOM 1348 C C . ASN A 1 177 ? 13.730 -10.859 -19.987 1.00 92.44 177 ASN A C 1
ATOM 1350 O O . ASN A 1 177 ? 13.554 -11.513 -18.956 1.00 92.44 177 ASN A O 1
ATOM 1354 N N . VAL A 1 178 ? 13.371 -9.576 -20.098 1.00 92.94 178 VAL A N 1
ATOM 1355 C CA . VAL A 1 178 ? 12.873 -8.762 -18.984 1.00 92.94 178 VAL A CA 1
ATOM 1356 C C . VAL A 1 178 ? 11.457 -9.181 -18.617 1.00 92.94 178 VAL A C 1
ATOM 1358 O O . VAL A 1 178 ? 10.534 -9.086 -19.425 1.00 92.94 178 VAL A O 1
ATOM 1361 N N . LYS A 1 179 ? 11.294 -9.627 -17.368 1.00 93.88 179 LYS A N 1
ATOM 1362 C CA . LYS A 1 179 ? 10.005 -10.004 -16.770 1.00 93.88 179 LYS A CA 1
ATOM 1363 C C . LYS A 1 179 ? 9.490 -8.966 -15.786 1.00 93.88 179 LYS A C 1
ATOM 1365 O O . LYS A 1 179 ? 8.279 -8.790 -15.666 1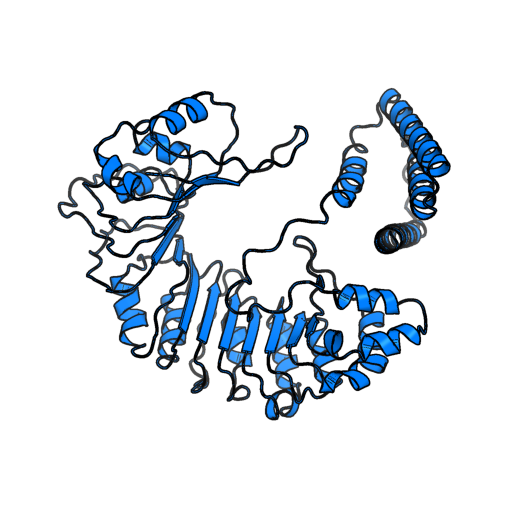.00 93.88 179 LYS A O 1
ATOM 1370 N N . CYS A 1 180 ? 10.402 -8.301 -15.085 1.00 94.31 180 CYS A N 1
ATOM 1371 C CA . CYS A 1 180 ? 10.097 -7.239 -14.143 1.00 94.31 180 CYS A CA 1
ATOM 1372 C C . CYS A 1 180 ? 10.952 -6.016 -14.452 1.00 94.31 180 CYS A C 1
ATOM 1374 O O . CYS A 1 180 ? 12.174 -6.126 -14.571 1.00 94.31 180 CYS A O 1
ATOM 1376 N N . LEU A 1 181 ? 10.305 -4.860 -14.529 1.00 94.81 181 LEU A N 1
ATOM 1377 C CA . LEU A 1 181 ? 10.954 -3.585 -14.788 1.00 94.81 181 LEU A CA 1
ATOM 1378 C C . LEU A 1 181 ? 10.537 -2.584 -13.711 1.00 94.81 181 LEU A C 1
ATOM 1380 O O . LEU A 1 181 ? 9.344 -2.369 -13.514 1.00 94.81 181 LEU A O 1
ATOM 1384 N N . SER A 1 182 ? 11.506 -2.009 -13.008 1.00 94.62 182 SER A N 1
ATOM 1385 C CA . SER A 1 182 ? 11.295 -0.944 -12.025 1.00 94.62 182 SER A CA 1
ATOM 1386 C C . SER A 1 182 ? 11.922 0.344 -12.542 1.00 94.62 182 SER A C 1
ATOM 1388 O O . SER A 1 182 ? 13.112 0.354 -12.853 1.00 94.62 182 SER A O 1
ATOM 1390 N N . LEU A 1 183 ? 11.127 1.403 -12.649 1.00 93.75 183 LEU A N 1
ATOM 1391 C CA . LEU A 1 183 ? 11.501 2.663 -13.288 1.00 93.75 183 LEU A CA 1
ATOM 1392 C C . LEU A 1 183 ? 11.114 3.836 -12.402 1.00 93.75 183 LEU A C 1
ATOM 1394 O O . LEU A 1 183 ? 10.033 3.839 -11.811 1.00 93.75 183 LEU A O 1
ATOM 1398 N N . ASP A 1 184 ? 11.970 4.845 -12.372 1.00 91.31 184 ASP A N 1
ATOM 1399 C CA . ASP A 1 184 ? 11.576 6.193 -11.979 1.00 91.31 184 ASP A CA 1
ATOM 1400 C C . ASP A 1 184 ? 11.040 6.973 -13.196 1.00 91.31 184 ASP A C 1
ATOM 1402 O O . ASP A 1 184 ? 11.082 6.507 -14.341 1.00 91.31 184 ASP A O 1
ATOM 1406 N N . LEU A 1 185 ? 10.525 8.177 -12.954 1.00 85.88 185 LEU A N 1
ATOM 1407 C CA . LEU A 1 185 ? 9.983 9.033 -14.009 1.00 85.88 185 LEU A CA 1
ATOM 1408 C C . LEU A 1 185 ? 11.015 9.366 -15.105 1.00 85.88 185 LEU A C 1
ATOM 1410 O O . LEU A 1 185 ? 10.675 9.386 -16.287 1.00 85.88 185 LEU A O 1
ATOM 1414 N N . THR A 1 186 ? 12.270 9.608 -14.719 1.00 87.31 186 THR A N 1
ATOM 1415 C CA . THR A 1 186 ? 13.349 10.045 -15.621 1.00 87.31 186 THR A CA 1
ATOM 1416 C C . THR A 1 186 ? 13.791 8.931 -16.567 1.00 87.31 186 THR A C 1
ATOM 1418 O O . THR A 1 186 ? 14.060 9.167 -17.747 1.00 87.31 186 THR A O 1
ATOM 1421 N N . SER A 1 187 ? 13.858 7.701 -16.061 1.00 91.44 187 SER A N 1
ATOM 1422 C CA . SER A 1 187 ? 14.267 6.523 -16.822 1.00 91.44 187 SER A CA 1
ATOM 1423 C C . SER A 1 187 ? 13.134 5.924 -17.649 1.00 91.44 187 SER A C 1
ATOM 1425 O O . SER A 1 187 ? 13.404 5.336 -18.702 1.00 91.44 187 SER A O 1
ATOM 1427 N N . MET A 1 188 ? 11.877 6.114 -17.228 1.00 91.31 188 MET A N 1
ATOM 1428 C CA . MET A 1 188 ? 10.717 5.512 -17.881 1.00 91.31 188 MET A CA 1
ATOM 1429 C C . MET A 1 188 ? 10.653 5.821 -19.374 1.00 91.31 188 MET A C 1
ATOM 1431 O O . MET A 1 188 ? 10.566 4.891 -20.176 1.00 91.31 188 MET A O 1
ATOM 1435 N N . GLU A 1 189 ? 10.665 7.102 -19.748 1.00 87.62 189 GLU A N 1
ATOM 1436 C CA . GLU A 1 189 ? 10.448 7.508 -21.139 1.00 87.62 189 GLU A CA 1
ATOM 1437 C C . GLU A 1 189 ? 11.476 6.853 -22.068 1.00 87.62 189 GLU A C 1
ATOM 1439 O O . GLU A 1 189 ? 11.126 6.260 -23.087 1.00 87.62 189 GLU A O 1
ATOM 1444 N N . ARG A 1 190 ? 12.752 6.914 -21.682 1.00 90.81 190 ARG A N 1
ATOM 1445 C CA . ARG A 1 190 ? 13.865 6.397 -22.482 1.00 90.81 190 ARG A CA 1
ATOM 1446 C C . ARG A 1 190 ? 13.787 4.887 -22.614 1.00 90.81 190 ARG A C 1
ATOM 1448 O O . ARG A 1 190 ? 13.866 4.364 -23.719 1.00 90.81 190 ARG A O 1
ATOM 1455 N N . ILE A 1 191 ? 13.579 4.191 -21.503 1.00 93.06 191 ILE A N 1
ATOM 1456 C CA . ILE A 1 191 ? 13.588 2.730 -21.481 1.00 93.06 191 ILE A CA 1
ATOM 1457 C C . ILE A 1 191 ? 12.374 2.173 -22.232 1.00 93.06 191 ILE A C 1
ATOM 1459 O O . ILE A 1 191 ? 12.536 1.330 -23.113 1.00 93.06 191 ILE A O 1
ATOM 1463 N N . LEU A 1 192 ? 11.171 2.689 -21.963 1.00 91.62 192 LEU A N 1
ATOM 1464 C CA . LEU A 1 192 ? 9.946 2.196 -22.598 1.00 91.62 192 LEU A CA 1
ATOM 1465 C C . LEU A 1 192 ? 9.834 2.544 -24.091 1.00 91.62 192 LEU A C 1
ATOM 1467 O O . LEU A 1 192 ? 9.098 1.864 -24.805 1.00 91.62 192 LEU A O 1
ATOM 1471 N N . ARG A 1 193 ? 10.546 3.570 -24.583 1.00 90.00 193 ARG A N 1
ATOM 1472 C CA . ARG A 1 193 ? 10.572 3.922 -26.018 1.00 90.00 193 ARG A CA 1
ATOM 1473 C C . ARG A 1 193 ? 11.555 3.094 -26.842 1.00 90.00 193 ARG A C 1
ATOM 1475 O O . ARG A 1 193 ? 11.387 2.990 -28.053 1.00 90.00 193 ARG A O 1
ATOM 1482 N N . VAL A 1 194 ? 12.589 2.540 -26.217 1.00 91.25 194 VAL A N 1
ATOM 1483 C CA . VAL A 1 194 ? 13.718 1.925 -26.934 1.00 91.25 194 VAL A CA 1
ATOM 1484 C C . VAL A 1 194 ? 13.438 0.489 -27.367 1.00 91.25 194 VAL A C 1
ATOM 1486 O O . VAL A 1 194 ? 13.994 0.038 -28.369 1.00 91.25 194 VAL A O 1
ATOM 1489 N N . ALA A 1 195 ? 12.601 -0.242 -26.632 1.00 90.69 195 ALA A N 1
ATOM 1490 C CA . ALA A 1 195 ? 12.354 -1.650 -26.903 1.00 90.69 195 ALA A CA 1
ATOM 1491 C C . ALA A 1 195 ? 10.920 -2.077 -26.573 1.00 90.69 195 ALA A C 1
ATOM 1493 O O . ALA A 1 195 ? 10.251 -1.496 -25.723 1.00 90.69 195 ALA A O 1
ATOM 1494 N N . GLU A 1 196 ? 10.474 -3.154 -27.218 1.00 90.94 196 GLU A N 1
ATOM 1495 C CA . GLU A 1 196 ? 9.245 -3.860 -26.853 1.00 90.94 196 GLU A CA 1
ATOM 1496 C C . GLU A 1 196 ? 9.560 -4.965 -25.845 1.00 90.94 196 GLU A C 1
ATOM 1498 O O . GLU A 1 196 ? 10.526 -5.703 -26.019 1.00 90.94 196 GLU A O 1
ATOM 1503 N N . TYR A 1 197 ? 8.742 -5.144 -24.809 1.00 92.19 197 TYR A N 1
ATOM 1504 C CA . TYR A 1 197 ? 9.017 -6.126 -23.756 1.00 92.19 197 TYR A CA 1
ATOM 1505 C C . TYR A 1 197 ? 8.016 -7.290 -23.783 1.00 92.19 197 TYR A C 1
ATOM 1507 O O . TYR A 1 197 ? 7.064 -7.303 -23.000 1.00 92.19 197 TYR A O 1
ATOM 1515 N N . PRO A 1 198 ? 8.212 -8.302 -24.651 1.00 90.88 198 PRO A N 1
ATOM 1516 C CA . PRO A 1 198 ? 7.211 -9.348 -24.887 1.00 90.88 198 PRO A CA 1
ATOM 1517 C C . PRO A 1 198 ? 6.911 -10.228 -23.663 1.00 90.88 198 PRO A C 1
ATOM 1519 O O . PRO A 1 198 ? 5.850 -10.843 -23.602 1.00 90.88 198 PRO A O 1
ATOM 1522 N N . TYR A 1 199 ? 7.818 -10.291 -22.682 1.00 92.50 199 TYR A N 1
ATOM 1523 C CA . TYR A 1 199 ? 7.657 -11.106 -21.471 1.00 92.50 199 TYR A CA 1
ATOM 1524 C C . TYR A 1 199 ? 7.505 -10.284 -20.190 1.00 92.50 199 TYR A C 1
ATOM 1526 O O . TYR A 1 199 ? 7.587 -10.853 -19.098 1.00 92.50 199 TYR A O 1
ATOM 1534 N N . LEU A 1 200 ? 7.279 -8.971 -20.302 1.00 93.56 200 LEU A N 1
ATOM 1535 C CA . LEU A 1 200 ? 7.099 -8.108 -19.141 1.00 93.56 200 LEU A CA 1
ATOM 1536 C C . LEU A 1 200 ? 5.788 -8.451 -18.435 1.00 93.56 200 LEU A C 1
ATOM 1538 O O . LEU A 1 200 ? 4.705 -8.091 -18.893 1.00 93.56 200 LEU A O 1
ATOM 1542 N N . SER A 1 201 ? 5.900 -9.154 -17.312 1.00 93.88 201 SER A N 1
ATOM 1543 C CA . SER A 1 201 ? 4.769 -9.520 -16.461 1.00 93.88 201 SER A CA 1
ATOM 1544 C C . SER A 1 201 ? 4.566 -8.556 -15.299 1.00 93.88 201 SER A C 1
ATOM 1546 O O . SER A 1 201 ? 3.472 -8.498 -14.737 1.00 93.88 201 SER A O 1
ATOM 1548 N N . GLN A 1 202 ? 5.610 -7.809 -14.930 1.00 94.69 202 GLN A N 1
ATOM 1549 C CA . GLN A 1 202 ? 5.576 -6.871 -13.820 1.00 94.69 202 GLN A CA 1
ATOM 1550 C C . GLN A 1 202 ? 6.224 -5.534 -14.177 1.00 94.69 202 GLN A C 1
ATOM 1552 O O . GLN A 1 202 ? 7.371 -5.483 -14.613 1.00 94.69 202 GLN A O 1
ATOM 1557 N N . LEU A 1 203 ? 5.511 -4.446 -13.910 1.00 94.44 203 LEU A N 1
ATOM 1558 C CA . LEU A 1 203 ? 6.015 -3.086 -14.056 1.00 94.44 203 LEU A CA 1
ATOM 1559 C C . LEU A 1 203 ? 5.879 -2.361 -12.719 1.00 94.44 203 LEU A C 1
ATOM 1561 O O . LEU A 1 203 ? 4.814 -2.390 -12.101 1.00 94.44 203 LEU A O 1
ATOM 1565 N N . LYS A 1 204 ? 6.961 -1.738 -12.258 1.00 94.62 204 LYS A N 1
ATOM 1566 C CA . LYS A 1 204 ? 6.980 -0.880 -11.078 1.00 94.62 204 LYS A CA 1
ATOM 1567 C C . LYS A 1 204 ? 7.417 0.520 -11.485 1.00 94.62 204 LYS A C 1
ATOM 1569 O O . LYS A 1 204 ? 8.431 0.686 -12.151 1.00 94.62 204 LYS A O 1
ATOM 1574 N N . LEU A 1 205 ? 6.641 1.504 -11.085 1.00 92.62 205 LEU A N 1
ATOM 1575 C CA . LEU A 1 205 ? 6.756 2.895 -11.480 1.00 92.62 205 LEU A CA 1
ATOM 1576 C C . LEU A 1 205 ? 6.859 3.729 -10.203 1.00 92.62 205 LEU A C 1
ATOM 1578 O O . LEU A 1 205 ? 5.992 3.616 -9.340 1.00 92.62 205 LEU A O 1
ATOM 1582 N N . PHE A 1 206 ? 7.914 4.522 -10.054 1.00 90.69 206 PHE A N 1
ATOM 1583 C CA . PHE A 1 206 ? 8.202 5.279 -8.835 1.00 90.69 206 PHE A CA 1
ATOM 1584 C C . PHE A 1 206 ? 8.316 6.777 -9.115 1.00 90.69 206 PHE A C 1
ATOM 1586 O O . PHE A 1 206 ? 8.766 7.175 -10.190 1.00 90.69 206 PHE A O 1
ATOM 1593 N N . ASN A 1 207 ? 7.937 7.596 -8.128 1.00 84.31 207 ASN A N 1
ATOM 1594 C CA . ASN A 1 207 ? 8.045 9.060 -8.165 1.00 84.31 207 ASN A CA 1
ATOM 1595 C C . ASN A 1 207 ? 7.332 9.704 -9.363 1.00 84.31 207 ASN A C 1
ATOM 1597 O O . ASN A 1 207 ? 7.869 10.591 -10.029 1.00 84.31 207 ASN A O 1
ATOM 1601 N N . PHE A 1 208 ? 6.115 9.249 -9.663 1.00 79.69 208 PHE A N 1
ATOM 1602 C CA . PHE A 1 208 ? 5.349 9.794 -10.776 1.00 79.69 208 PHE A CA 1
ATOM 1603 C C . PHE A 1 208 ? 4.695 11.131 -10.431 1.00 79.69 208 PHE A C 1
ATOM 1605 O O . PHE A 1 208 ? 3.874 11.223 -9.515 1.00 79.69 208 PHE A O 1
ATOM 1612 N N . ASN A 1 209 ? 5.007 12.146 -11.242 1.00 77.00 209 ASN A N 1
ATOM 1613 C CA . ASN A 1 209 ? 4.348 13.448 -11.231 1.00 77.00 209 ASN A CA 1
ATOM 1614 C C . ASN A 1 209 ? 3.429 13.609 -12.462 1.00 77.00 209 ASN A C 1
ATOM 1616 O O . ASN A 1 209 ? 3.834 13.305 -13.588 1.00 77.00 209 ASN A O 1
ATOM 1620 N N . GLN A 1 210 ? 2.203 14.096 -12.243 1.00 68.62 210 GLN A N 1
ATOM 1621 C CA . GLN A 1 210 ? 1.123 14.222 -13.229 1.00 68.62 210 GLN A CA 1
ATOM 1622 C C . GLN A 1 210 ? 1.518 15.011 -14.479 1.00 68.62 210 GLN A C 1
ATOM 1624 O O . GLN A 1 210 ? 1.258 14.552 -15.595 1.00 68.62 210 GLN A O 1
ATOM 1629 N N . ASP A 1 211 ? 2.157 16.169 -14.286 1.00 73.00 211 ASP A N 1
ATOM 1630 C CA . ASP A 1 211 ? 2.427 17.141 -15.358 1.00 73.00 211 ASP A CA 1
ATOM 1631 C C . ASP A 1 211 ? 3.255 16.539 -16.496 1.00 73.00 211 ASP A C 1
ATOM 1633 O O . ASP A 1 211 ? 3.128 16.912 -17.659 1.00 73.00 211 ASP A O 1
ATOM 1637 N N . ILE A 1 212 ? 4.089 15.567 -16.144 1.00 72.44 212 ILE A N 1
ATOM 1638 C CA . ILE A 1 212 ? 5.011 14.889 -17.045 1.00 72.44 212 ILE A CA 1
ATOM 1639 C C . ILE A 1 212 ? 4.399 13.568 -17.550 1.00 72.44 212 ILE A C 1
ATOM 1641 O O . ILE A 1 212 ? 4.668 13.118 -18.659 1.00 72.44 212 ILE A O 1
ATOM 1645 N N . CYS A 1 213 ? 3.546 12.937 -16.745 1.00 68.94 213 CYS A N 1
ATOM 1646 C CA . CYS A 1 213 ? 2.987 11.616 -17.007 1.00 68.94 213 CYS A CA 1
ATOM 1647 C C . CYS A 1 213 ? 1.973 11.611 -18.160 1.00 68.94 213 CYS A C 1
ATOM 1649 O O . CYS A 1 213 ? 2.016 10.726 -19.019 1.00 68.94 213 CYS A O 1
ATOM 1651 N N . SER A 1 214 ? 1.071 12.600 -18.181 1.00 68.62 214 SER A N 1
ATOM 1652 C CA . SER A 1 214 ? -0.038 12.627 -19.143 1.00 68.62 214 SER A CA 1
ATOM 1653 C C . SER A 1 214 ? 0.471 12.630 -20.586 1.00 68.62 214 SER A C 1
ATOM 1655 O O . SER A 1 214 ? 0.032 11.809 -21.386 1.00 68.62 214 SER A O 1
ATOM 1657 N N . SER A 1 215 ? 1.476 13.460 -20.890 1.00 77.31 215 SER A N 1
ATOM 1658 C CA . SER A 1 215 ? 2.096 13.510 -22.219 1.00 77.31 215 SER A CA 1
ATOM 1659 C C . SER A 1 215 ? 2.828 12.215 -22.573 1.00 77.31 215 SER A C 1
ATOM 1661 O O . SER A 1 215 ? 2.701 11.717 -23.689 1.00 77.31 215 SER A O 1
ATOM 1663 N N . TYR A 1 216 ? 3.553 11.602 -21.632 1.00 77.69 216 TYR A N 1
ATOM 1664 C CA . TYR A 1 216 ? 4.293 10.381 -21.945 1.00 77.69 216 TYR A CA 1
ATOM 1665 C C . TYR A 1 216 ? 3.390 9.199 -22.236 1.00 77.69 216 TYR A C 1
ATOM 1667 O O . TYR A 1 216 ? 3.627 8.486 -23.207 1.00 77.69 216 TYR A O 1
ATOM 1675 N N . PHE A 1 217 ? 2.344 8.982 -21.443 1.00 73.31 217 PHE A N 1
ATOM 1676 C CA . PHE A 1 217 ? 1.462 7.854 -21.705 1.00 73.31 217 PHE A CA 1
ATOM 1677 C C . PHE A 1 217 ? 0.585 8.060 -22.930 1.00 73.31 217 PHE A C 1
ATOM 1679 O O . PHE A 1 217 ? 0.221 7.058 -23.542 1.00 73.31 217 PHE A O 1
ATOM 1686 N N . THR A 1 218 ? 0.248 9.292 -23.312 1.00 74.94 218 THR A N 1
ATOM 1687 C CA . THR A 1 218 ? -0.421 9.527 -24.600 1.00 74.94 218 THR A CA 1
ATOM 1688 C C . THR A 1 218 ? 0.510 9.267 -25.778 1.00 74.94 218 THR A C 1
ATOM 1690 O O . THR A 1 218 ? 0.055 8.766 -26.804 1.00 74.94 218 THR A O 1
ATOM 1693 N N . ASP A 1 219 ? 1.804 9.540 -25.609 1.00 80.94 219 ASP A N 1
ATOM 1694 C CA . ASP A 1 219 ? 2.805 9.394 -26.668 1.00 80.94 219 ASP A CA 1
ATOM 1695 C C . ASP A 1 219 ? 3.402 7.985 -26.755 1.00 80.94 219 ASP A C 1
ATOM 1697 O O . ASP A 1 219 ? 4.027 7.639 -27.762 1.00 80.94 219 ASP A O 1
ATOM 1701 N N . LEU A 1 220 ? 3.255 7.165 -25.710 1.00 76.12 220 LEU A N 1
ATOM 1702 C CA . LEU A 1 220 ? 3.705 5.781 -25.755 1.00 76.12 220 LEU A CA 1
ATOM 1703 C C . LEU A 1 220 ? 2.909 5.030 -26.829 1.00 76.12 220 LEU A C 1
ATOM 1705 O O . LEU A 1 220 ? 1.671 5.064 -26.806 1.00 76.12 220 LEU A O 1
ATOM 1709 N N . PRO A 1 221 ? 3.593 4.322 -27.748 1.00 75.44 221 PRO A N 1
ATOM 1710 C CA . PRO A 1 221 ? 2.931 3.471 -28.717 1.00 75.44 221 PRO A CA 1
ATOM 1711 C C . PRO A 1 221 ? 1.885 2.601 -28.024 1.00 75.44 221 PRO A C 1
ATOM 1713 O O . PRO A 1 221 ? 2.149 1.986 -26.990 1.00 75.44 221 PRO A O 1
ATOM 1716 N N . SER A 1 222 ? 0.687 2.504 -28.605 1.00 70.38 222 SER A N 1
ATOM 1717 C CA . SER A 1 222 ? -0.346 1.596 -28.085 1.00 70.38 222 SER A CA 1
ATOM 1718 C C . SER A 1 222 ? 0.181 0.160 -27.943 1.00 70.38 222 SER A C 1
ATOM 1720 O O . SER A 1 222 ? -0.281 -0.581 -27.076 1.00 70.38 222 SER A O 1
ATOM 1722 N N . THR A 1 223 ? 1.212 -0.190 -28.722 1.00 71.62 223 THR A N 1
ATOM 1723 C CA . THR A 1 223 ? 1.921 -1.467 -28.699 1.00 71.62 223 THR A CA 1
ATOM 1724 C C . THR A 1 223 ? 2.827 -1.704 -27.501 1.00 71.62 223 THR A C 1
ATOM 1726 O O . THR A 1 223 ? 3.039 -2.868 -27.162 1.00 71.62 223 THR A O 1
ATOM 1729 N N . THR A 1 224 ? 3.296 -0.659 -26.805 1.00 70.31 224 THR A N 1
ATOM 1730 C CA . THR A 1 224 ? 4.219 -0.794 -25.660 1.00 70.31 224 THR A CA 1
ATOM 1731 C C . THR A 1 224 ? 3.651 -1.723 -24.586 1.00 70.31 224 THR A C 1
ATOM 1733 O O . THR A 1 224 ? 4.399 -2.463 -23.951 1.00 70.31 224 THR A O 1
ATOM 1736 N N . PHE A 1 225 ? 2.321 -1.748 -24.442 1.00 68.62 225 PHE A N 1
ATOM 1737 C CA . PHE A 1 225 ? 1.627 -2.660 -23.533 1.00 68.62 225 PHE A CA 1
ATOM 1738 C C . PHE A 1 225 ? 0.607 -3.581 -24.215 1.00 68.62 225 PHE A C 1
ATOM 1740 O O . PHE A 1 225 ? 0.129 -4.510 -23.564 1.00 68.62 225 PHE A O 1
ATOM 1747 N N . SER A 1 226 ? 0.270 -3.393 -25.501 1.00 58.78 226 SER A N 1
ATOM 1748 C CA . SER A 1 226 ? -0.791 -4.192 -26.143 1.00 58.78 226 SER A CA 1
ATOM 1749 C C . SER A 1 226 ? -0.445 -5.667 -26.327 1.00 58.78 226 SER A C 1
ATOM 1751 O O . SER A 1 226 ? -1.356 -6.478 -26.474 1.00 58.78 226 SER A O 1
ATOM 1753 N N . SER A 1 227 ? 0.841 -6.024 -26.360 1.00 53.75 227 SER A N 1
ATOM 1754 C CA . SER A 1 227 ? 1.294 -7.421 -26.424 1.00 53.75 227 SER A CA 1
ATOM 1755 C C . SER A 1 227 ? 1.556 -8.026 -25.041 1.00 53.75 227 SER A C 1
ATOM 1757 O O . SER A 1 227 ? 1.836 -9.220 -24.934 1.00 53.75 227 SER A O 1
ATOM 1759 N N . SER A 1 228 ? 1.493 -7.213 -23.982 1.00 60.50 228 SER A N 1
ATOM 1760 C CA . SER A 1 228 ? 2.116 -7.555 -22.710 1.00 60.50 228 SER A CA 1
ATOM 1761 C C . SER A 1 228 ? 1.292 -8.542 -21.879 1.00 60.50 228 SER A C 1
ATOM 1763 O O . SER A 1 228 ? 0.090 -8.385 -21.657 1.00 60.50 228 SER A O 1
ATOM 1765 N N . ILE A 1 229 ? 1.997 -9.536 -21.335 1.00 83.06 229 ILE A N 1
ATOM 1766 C CA . ILE A 1 229 ? 1.562 -10.433 -20.252 1.00 83.06 229 ILE A CA 1
ATOM 1767 C C . ILE A 1 229 ? 1.587 -9.655 -18.918 1.00 83.06 229 ILE A C 1
ATOM 1769 O O . ILE A 1 229 ? 1.807 -10.233 -17.859 1.00 83.06 229 ILE A O 1
ATOM 1773 N N . LEU A 1 230 ? 1.428 -8.325 -18.949 1.00 91.44 230 LEU A N 1
ATOM 1774 C CA . LEU A 1 230 ? 1.554 -7.468 -17.781 1.00 91.44 230 LEU A CA 1
ATOM 1775 C C . LEU A 1 230 ? 0.381 -7.738 -16.842 1.00 91.44 230 LEU A C 1
ATOM 1777 O O . LEU A 1 230 ? -0.728 -7.233 -17.018 1.00 91.44 230 LEU A O 1
ATOM 1781 N N . THR A 1 231 ? 0.642 -8.571 -15.843 1.00 93.50 231 THR A N 1
ATOM 1782 C CA . THR A 1 231 ? -0.336 -9.002 -14.848 1.00 93.50 231 THR A CA 1
ATOM 1783 C C . THR A 1 231 ? -0.208 -8.210 -13.555 1.00 93.50 231 THR A C 1
ATOM 1785 O O . THR A 1 231 ? -1.197 -8.106 -12.828 1.00 93.50 231 THR A O 1
ATOM 1788 N N . LYS A 1 232 ? 0.963 -7.618 -13.274 1.00 94.81 232 LYS A N 1
ATOM 1789 C CA . LYS A 1 232 ? 1.232 -6.853 -12.048 1.00 94.81 232 LYS A CA 1
ATOM 1790 C C . LYS A 1 232 ? 1.766 -5.454 -12.352 1.00 94.81 232 LYS A C 1
ATOM 1792 O O . LYS A 1 232 ? 2.825 -5.303 -12.954 1.00 94.81 232 LYS A O 1
ATOM 1797 N N . LEU A 1 233 ? 1.070 -4.436 -11.863 1.00 93.88 233 LEU A N 1
ATOM 1798 C CA . LEU A 1 233 ? 1.481 -3.038 -11.957 1.00 93.88 233 LEU A CA 1
ATOM 1799 C C . LEU A 1 233 ? 1.597 -2.458 -10.551 1.00 93.88 233 LEU A C 1
ATOM 1801 O O . LEU A 1 233 ? 0.680 -2.589 -9.746 1.00 93.88 233 LEU A O 1
ATOM 1805 N N . CYS A 1 234 ? 2.735 -1.848 -10.252 1.00 94.88 234 CYS A N 1
ATOM 1806 C CA . CYS A 1 234 ? 2.985 -1.120 -9.017 1.00 94.88 234 CYS A CA 1
ATOM 1807 C C . CYS A 1 234 ? 3.303 0.326 -9.372 1.00 94.88 234 CYS A C 1
ATOM 1809 O O . CYS A 1 234 ? 4.180 0.552 -10.200 1.00 94.88 234 CYS A O 1
ATOM 1811 N N . ILE A 1 235 ? 2.624 1.292 -8.769 1.00 92.75 235 ILE A N 1
ATOM 1812 C CA . ILE A 1 235 ? 2.805 2.703 -9.107 1.00 92.75 235 ILE A CA 1
ATOM 1813 C C . ILE A 1 235 ? 2.849 3.524 -7.829 1.00 92.75 235 ILE A C 1
ATOM 1815 O O . ILE A 1 235 ? 1.957 3.413 -6.994 1.00 92.75 235 ILE A O 1
ATOM 1819 N N . SER A 1 236 ? 3.875 4.352 -7.702 1.00 91.69 236 SER A N 1
ATOM 1820 C CA . SER A 1 236 ? 4.017 5.380 -6.681 1.00 91.69 236 SER A CA 1
ATOM 1821 C C . SER A 1 236 ? 3.798 6.748 -7.336 1.00 91.69 236 SER A C 1
ATOM 1823 O O . SER A 1 236 ? 4.519 7.124 -8.263 1.00 91.69 236 SER A O 1
ATOM 1825 N N . LEU A 1 237 ? 2.743 7.443 -6.907 1.00 89.81 237 LEU A N 1
ATOM 1826 C CA . LEU A 1 237 ? 2.177 8.646 -7.528 1.00 89.81 237 LEU A CA 1
ATOM 1827 C C . LEU A 1 237 ? 1.950 9.747 -6.490 1.00 89.81 237 LEU A C 1
ATOM 1829 O O . LEU A 1 237 ? 1.845 9.485 -5.290 1.00 89.81 237 LEU A O 1
ATOM 1833 N N . ASN A 1 238 ? 1.776 10.978 -6.966 1.00 85.31 238 ASN A N 1
ATOM 1834 C CA . ASN A 1 238 ? 1.334 12.089 -6.123 1.00 85.31 238 ASN A CA 1
ATOM 1835 C C . ASN A 1 238 ? -0.187 12.107 -5.926 1.00 85.31 238 ASN A C 1
ATOM 1837 O O . ASN A 1 238 ? -0.648 12.430 -4.834 1.00 85.31 238 ASN A O 1
ATOM 1841 N N . THR A 1 239 ? -0.977 11.739 -6.940 1.00 85.94 239 THR A N 1
ATOM 1842 C CA . THR A 1 239 ? -2.439 11.683 -6.815 1.00 85.94 239 THR A CA 1
ATOM 1843 C C . THR A 1 239 ? -3.013 10.368 -7.326 1.00 85.94 239 THR A C 1
ATOM 1845 O O . THR A 1 239 ? -2.457 9.701 -8.199 1.00 85.94 239 THR A O 1
ATOM 1848 N N . LEU A 1 240 ? -4.173 9.994 -6.790 1.00 85.12 240 LEU A N 1
ATOM 1849 C CA . LEU A 1 240 ? -4.897 8.809 -7.239 1.00 85.12 240 LEU A CA 1
ATOM 1850 C C . LEU A 1 240 ? -5.516 9.002 -8.637 1.00 85.12 240 LEU A C 1
ATOM 1852 O O . LEU A 1 240 ? -5.645 8.031 -9.378 1.00 85.12 240 LEU A O 1
ATOM 1856 N N . GLN A 1 241 ? -5.837 10.239 -9.037 1.00 83.69 241 GLN A N 1
ATOM 1857 C CA . GLN A 1 241 ? -6.342 10.545 -10.382 1.00 83.69 241 GLN A CA 1
ATOM 1858 C C . GLN A 1 241 ? -5.319 10.181 -11.470 1.00 83.69 241 GLN A C 1
ATOM 1860 O O . GLN A 1 241 ? -5.702 9.663 -12.520 1.00 83.69 241 GLN A O 1
ATOM 1865 N N . ASP A 1 242 ? -4.028 10.368 -11.190 1.00 80.50 242 ASP A N 1
ATOM 1866 C CA . ASP A 1 242 ? -2.931 10.009 -12.103 1.00 80.50 242 ASP A CA 1
ATOM 1867 C C . ASP A 1 242 ? -2.844 8.504 -12.344 1.00 80.50 242 ASP A C 1
ATOM 1869 O O . ASP A 1 242 ? -2.465 8.046 -13.420 1.00 80.50 242 ASP A O 1
ATOM 1873 N N . CYS A 1 243 ? -3.228 7.715 -11.341 1.00 84.00 243 CYS A N 1
ATOM 1874 C CA . CYS A 1 243 ? -3.321 6.272 -11.488 1.00 84.00 243 CYS A CA 1
ATOM 1875 C C . CYS A 1 243 ? -4.424 5.906 -12.480 1.00 84.00 243 CYS A C 1
ATOM 1877 O O . CYS A 1 243 ? -4.257 5.017 -13.309 1.00 84.00 243 CYS A O 1
ATOM 1879 N N . LEU A 1 244 ? -5.564 6.593 -12.411 1.00 81.06 244 LEU A N 1
ATOM 1880 C CA . LEU A 1 244 ? -6.730 6.228 -13.207 1.00 81.06 244 LEU A CA 1
ATOM 1881 C C . LEU A 1 244 ? -6.575 6.593 -14.680 1.00 81.06 244 LEU A C 1
ATOM 1883 O O . LEU A 1 244 ? -6.984 5.810 -15.535 1.00 81.06 244 LEU A O 1
ATOM 1887 N N . SER A 1 245 ? -5.951 7.734 -14.981 1.00 78.56 245 SER A N 1
ATOM 1888 C CA . SER A 1 245 ? -5.649 8.128 -16.364 1.00 78.56 245 SER A CA 1
ATOM 1889 C C . SER A 1 245 ? -4.699 7.140 -17.048 1.00 78.56 245 SER A C 1
ATOM 1891 O O . SER A 1 245 ? -4.804 6.896 -18.251 1.00 78.56 245 SER A O 1
ATOM 1893 N N . LEU A 1 246 ? -3.817 6.496 -16.279 1.00 76.31 246 LEU A N 1
ATOM 1894 C CA . LEU A 1 246 ? -2.955 5.434 -16.782 1.00 76.31 246 LEU A CA 1
ATOM 1895 C C . LEU A 1 246 ? -3.738 4.175 -17.185 1.00 76.31 246 LEU A C 1
ATOM 1897 O O . LEU A 1 246 ? -3.399 3.503 -18.163 1.00 76.31 246 LEU A O 1
ATOM 1901 N N . LEU A 1 247 ? -4.788 3.852 -16.430 1.00 77.62 247 LEU A N 1
ATOM 1902 C CA . LEU A 1 247 ? -5.566 2.616 -16.546 1.00 77.62 247 LEU A CA 1
ATOM 1903 C C . LEU A 1 247 ? -6.606 2.651 -17.679 1.00 77.62 247 LEU A C 1
ATOM 1905 O O . LEU A 1 247 ? -7.449 1.757 -17.755 1.00 77.62 247 LEU A O 1
ATOM 1909 N N . ASP A 1 248 ? -6.538 3.637 -18.578 1.00 70.12 248 ASP A N 1
ATOM 1910 C CA . ASP A 1 248 ? -7.507 3.888 -19.649 1.00 70.12 248 ASP A CA 1
ATOM 1911 C C . ASP A 1 248 ? -7.536 2.786 -20.735 1.00 70.12 248 ASP A C 1
ATOM 1913 O O . ASP A 1 248 ? -7.001 2.912 -21.836 1.00 70.12 248 ASP A O 1
ATOM 1917 N N . GLY A 1 249 ? -8.102 1.624 -20.399 1.00 70.25 249 GLY A N 1
ATOM 1918 C CA . GLY A 1 249 ? -8.450 0.536 -21.321 1.00 70.25 249 GLY A CA 1
ATOM 1919 C C . GLY A 1 249 ? -7.286 -0.281 -21.901 1.00 70.25 249 GLY A C 1
ATOM 1920 O O . GLY A 1 249 ? -7.530 -1.314 -22.533 1.00 70.25 249 GLY A O 1
ATOM 1921 N N . ARG A 1 250 ? -6.030 0.128 -21.686 1.00 75.25 250 ARG A N 1
ATOM 1922 C CA . ARG A 1 250 ? -4.832 -0.536 -22.243 1.00 75.25 250 ARG A CA 1
ATOM 1923 C C . ARG A 1 250 ? -4.373 -1.762 -21.458 1.00 75.25 250 ARG A C 1
ATOM 1925 O O . ARG A 1 250 ? -3.761 -2.662 -22.023 1.00 75.25 250 ARG A O 1
ATOM 1932 N N . LEU A 1 251 ? -4.710 -1.835 -20.175 1.00 83.69 251 LEU A N 1
ATOM 1933 C CA . LEU A 1 251 ? -4.197 -2.842 -19.245 1.00 83.69 251 LEU A CA 1
ATOM 1934 C C . LEU A 1 251 ? -5.227 -3.938 -18.955 1.00 83.69 251 LEU A C 1
ATOM 1936 O O . LEU A 1 251 ? -5.473 -4.310 -17.812 1.00 83.69 251 LEU A O 1
ATOM 1940 N N . LYS A 1 252 ? -5.844 -4.483 -20.011 1.00 84.38 252 LYS A N 1
ATOM 1941 C CA . LYS A 1 252 ? -6.928 -5.473 -19.882 1.00 84.38 252 LYS A CA 1
ATOM 1942 C C . LYS A 1 252 ? -6.502 -6.763 -19.182 1.00 84.38 252 LYS A C 1
ATOM 1944 O O . LYS A 1 252 ? -7.359 -7.423 -18.618 1.00 84.38 252 LYS A O 1
ATOM 1949 N N . GLN A 1 253 ? -5.224 -7.141 -19.228 1.00 88.75 253 GLN A N 1
ATOM 1950 C CA . GLN A 1 253 ? -4.711 -8.369 -18.599 1.00 88.75 253 GLN A CA 1
ATOM 1951 C C . GLN A 1 253 ? -4.269 -8.174 -17.141 1.00 88.75 253 GLN A C 1
ATOM 1953 O O . GLN A 1 253 ? -3.846 -9.132 -16.493 1.00 88.75 253 GLN A O 1
ATOM 1958 N N . LEU A 1 254 ? -4.364 -6.948 -16.620 1.00 92.69 254 LEU A N 1
ATOM 1959 C CA . LEU A 1 254 ? -3.886 -6.623 -15.289 1.00 92.69 254 LEU A CA 1
ATOM 1960 C C . LEU A 1 254 ? -4.705 -7.366 -14.230 1.00 92.69 254 LEU A C 1
ATOM 1962 O O . LEU A 1 254 ? -5.911 -7.162 -14.110 1.00 92.69 254 LEU A O 1
ATOM 1966 N N . SER A 1 255 ? -4.039 -8.221 -13.452 1.00 94.44 255 SER A N 1
ATOM 1967 C CA . SER A 1 255 ? -4.657 -8.968 -12.354 1.00 94.44 255 SER A CA 1
ATOM 1968 C C . SER A 1 255 ? -4.318 -8.400 -10.982 1.00 94.44 255 SER A C 1
ATOM 1970 O O . SER A 1 255 ? -5.066 -8.634 -10.035 1.00 94.44 255 SER A O 1
ATOM 1972 N N . THR A 1 256 ? -3.214 -7.664 -10.869 1.00 94.69 256 THR A N 1
ATOM 1973 C CA . THR A 1 256 ? -2.727 -7.087 -9.617 1.00 94.69 256 THR A CA 1
ATOM 1974 C C . THR A 1 256 ? -2.316 -5.640 -9.836 1.00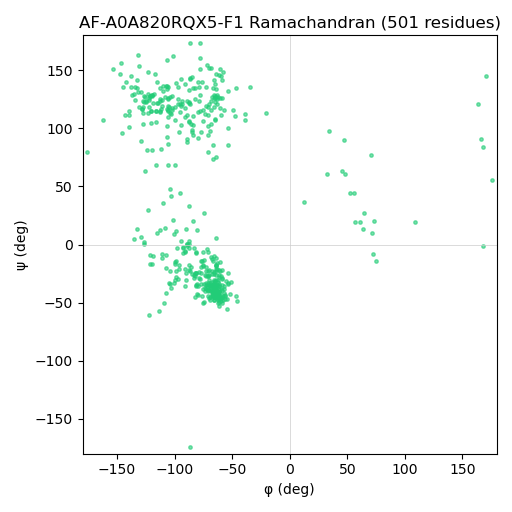 94.69 256 THR A C 1
ATOM 1976 O O . THR A 1 256 ? -1.448 -5.359 -10.663 1.00 94.69 256 THR A O 1
ATOM 1979 N N . LEU A 1 257 ? -2.898 -4.735 -9.058 1.00 94.62 257 LEU A N 1
ATOM 1980 C CA . LEU A 1 257 ? -2.570 -3.315 -9.070 1.00 94.62 257 LEU A CA 1
ATOM 1981 C C . LEU A 1 257 ? -2.202 -2.874 -7.655 1.00 94.62 257 LEU A C 1
ATOM 1983 O O . LEU A 1 257 ? -2.991 -3.030 -6.727 1.00 94.62 257 LEU A O 1
ATOM 1987 N N . ILE A 1 258 ? -1.001 -2.330 -7.501 1.00 94.12 258 ILE A N 1
ATOM 1988 C CA . ILE A 1 258 ? -0.495 -1.758 -6.256 1.00 94.12 258 ILE A CA 1
ATOM 1989 C C . ILE A 1 258 ? -0.293 -0.267 -6.498 1.00 94.12 258 ILE A C 1
ATOM 1991 O O . ILE A 1 258 ? 0.449 0.120 -7.399 1.00 94.12 258 ILE A O 1
ATOM 1995 N N . VAL A 1 259 ? -0.954 0.564 -5.706 1.00 93.44 259 VAL A N 1
ATOM 1996 C CA . VAL A 1 259 ? -0.908 2.020 -5.811 1.00 93.44 259 VAL A CA 1
ATOM 1997 C C . VAL A 1 259 ? -0.416 2.578 -4.489 1.00 93.44 259 VAL A C 1
ATOM 1999 O O . VAL A 1 259 ? -0.962 2.260 -3.436 1.00 93.44 259 VAL A O 1
ATOM 2002 N N . ILE A 1 260 ? 0.610 3.414 -4.547 1.00 92.38 260 ILE A N 1
ATOM 2003 C CA . ILE A 1 260 ? 1.147 4.150 -3.410 1.00 92.38 260 ILE A CA 1
ATOM 2004 C C . ILE A 1 260 ? 0.996 5.631 -3.739 1.00 92.38 260 ILE A C 1
ATOM 2006 O O . ILE A 1 260 ? 1.488 6.092 -4.765 1.00 92.38 260 ILE A O 1
ATOM 2010 N N . VAL A 1 261 ? 0.287 6.375 -2.900 1.00 90.31 261 VAL A N 1
ATOM 2011 C CA . VAL A 1 261 ? 0.031 7.801 -3.092 1.00 90.31 261 VAL A CA 1
ATOM 2012 C C . VAL A 1 261 ? 0.753 8.586 -2.002 1.00 90.31 261 VAL A C 1
ATOM 2014 O O . VAL A 1 261 ? 0.427 8.467 -0.818 1.00 90.31 261 VAL A O 1
ATOM 2017 N N . HIS A 1 262 ? 1.748 9.375 -2.412 1.00 85.12 262 HIS A N 1
ATOM 2018 C CA . HIS A 1 262 ? 2.604 10.164 -1.517 1.00 85.12 262 HIS A CA 1
ATOM 2019 C C . HIS A 1 262 ? 2.142 11.619 -1.356 1.00 85.12 262 HIS A C 1
ATOM 2021 O O . HIS A 1 262 ? 2.591 12.299 -0.436 1.00 85.12 262 HIS A O 1
ATOM 2027 N N . GLY A 1 263 ? 1.297 12.116 -2.265 1.00 72.25 263 GLY A N 1
ATOM 2028 C CA . GLY A 1 263 ? 1.053 13.547 -2.409 1.00 72.25 263 GLY A CA 1
ATOM 2029 C C . GLY A 1 263 ? 0.122 14.165 -1.370 1.00 72.25 263 GLY A C 1
ATOM 2030 O O . GLY A 1 263 ? -0.676 13.505 -0.705 1.00 72.25 263 GLY A O 1
ATOM 2031 N N . THR A 1 264 ? 0.242 15.486 -1.277 1.00 65.81 264 THR A N 1
ATOM 2032 C CA . THR A 1 264 ? -0.480 16.369 -0.367 1.00 65.81 264 THR A CA 1
ATOM 2033 C C . THR A 1 264 ? -1.669 17.033 -1.072 1.00 65.81 264 THR A C 1
ATOM 2035 O O . THR A 1 264 ? -1.578 17.444 -2.224 1.00 65.81 264 THR A O 1
ATOM 2038 N N . LYS A 1 265 ? -2.798 17.122 -0.358 1.00 63.56 265 LYS A N 1
ATOM 2039 C CA . LYS A 1 265 ? -3.925 18.063 -0.538 1.00 63.56 265 LYS A CA 1
ATOM 2040 C C . LYS A 1 265 ? -4.249 18.517 -1.971 1.00 63.56 265 LYS A C 1
ATOM 2042 O O . LYS A 1 265 ? -4.263 19.711 -2.254 1.00 63.56 265 LYS A O 1
ATOM 2047 N N . ASN A 1 266 ? -4.595 17.589 -2.858 1.00 63.53 266 ASN A N 1
ATOM 2048 C CA . ASN A 1 266 ? -5.238 17.949 -4.121 1.00 63.53 266 ASN A CA 1
ATOM 2049 C C . ASN A 1 266 ? -6.743 17.676 -4.041 1.00 63.53 266 ASN A C 1
ATOM 2051 O O . ASN A 1 266 ? -7.185 16.542 -3.875 1.00 63.53 266 ASN A O 1
ATOM 2055 N N . HIS A 1 267 ? -7.532 18.744 -4.171 1.00 67.12 267 HIS A N 1
ATOM 2056 C CA . HIS A 1 267 ? -8.997 18.720 -4.108 1.00 67.12 267 HIS A CA 1
ATOM 2057 C C . HIS A 1 267 ? -9.666 18.354 -5.444 1.00 67.12 267 HIS A C 1
ATOM 2059 O O . HIS A 1 267 ? -10.831 18.693 -5.658 1.00 67.12 267 HIS A O 1
ATOM 2065 N N . SER A 1 268 ? -8.963 17.707 -6.378 1.00 70.12 268 SER A N 1
ATOM 2066 C CA . SER A 1 268 ? -9.587 17.326 -7.644 1.00 70.12 268 SER A CA 1
ATOM 2067 C C . SER A 1 268 ? -10.676 16.276 -7.400 1.00 70.12 268 SER A C 1
ATOM 2069 O O . SER A 1 268 ? -10.482 15.273 -6.707 1.00 70.12 268 SER A O 1
ATOM 2071 N N . THR A 1 269 ? -11.867 16.533 -7.937 1.00 70.69 269 THR A N 1
ATOM 2072 C CA . THR A 1 269 ? -12.949 15.548 -7.969 1.00 70.69 269 THR A CA 1
ATOM 2073 C C . THR A 1 269 ? -12.655 14.526 -9.057 1.00 70.69 269 THR A C 1
ATOM 2075 O O . THR A 1 269 ? -12.206 14.898 -10.141 1.00 70.69 269 THR A O 1
ATOM 2078 N N . PHE A 1 270 ? -12.926 13.249 -8.785 1.00 71.81 270 PHE A N 1
ATOM 2079 C CA . PHE A 1 270 ? -12.810 12.201 -9.795 1.00 71.81 270 PHE A CA 1
ATOM 2080 C C . PHE A 1 270 ? -13.777 12.469 -10.939 1.00 71.81 270 PHE A C 1
ATOM 2082 O O . PHE A 1 270 ? -14.980 12.606 -10.715 1.00 71.81 270 PHE A O 1
ATOM 2089 N N . ASP A 1 271 ? -13.253 12.494 -12.159 1.00 66.94 271 ASP A N 1
ATOM 2090 C CA . ASP A 1 271 ? -14.100 12.412 -13.339 1.00 66.94 271 ASP A CA 1
ATOM 2091 C C . ASP A 1 271 ? -14.628 10.972 -13.471 1.00 66.94 271 ASP A C 1
ATOM 2093 O O . ASP A 1 271 ? -13.900 9.996 -13.265 1.00 66.94 271 ASP A O 1
ATOM 2097 N N . HIS A 1 272 ? -15.917 10.817 -13.770 1.00 64.25 272 HIS A N 1
ATOM 2098 C CA . HIS A 1 272 ? -16.634 9.540 -13.653 1.00 64.25 272 HIS A CA 1
ATOM 2099 C C . HIS A 1 272 ? -16.234 8.491 -14.712 1.00 64.25 272 HIS A C 1
ATOM 2101 O O . HIS A 1 272 ? -16.628 7.325 -14.618 1.00 64.25 272 HIS A O 1
ATOM 2107 N N . ASN A 1 273 ? -15.403 8.866 -15.683 1.00 68.94 273 ASN A N 1
ATOM 2108 C CA . ASN A 1 273 ? -15.071 8.073 -16.867 1.00 68.94 273 ASN A CA 1
ATOM 2109 C C . ASN A 1 273 ? -13.899 7.094 -16.691 1.00 68.94 273 ASN A C 1
ATOM 2111 O O . ASN A 1 273 ? -13.160 6.842 -17.638 1.00 68.94 273 ASN A O 1
ATOM 2115 N N . MET A 1 274 ? -13.698 6.506 -15.511 1.00 69.00 274 MET A N 1
ATOM 2116 C CA . MET A 1 274 ? -12.768 5.374 -15.436 1.00 69.00 274 MET A CA 1
ATOM 2117 C C . MET A 1 274 ? -13.325 4.210 -16.279 1.00 69.00 274 MET A C 1
ATOM 2119 O O . MET A 1 274 ? -14.540 4.033 -16.377 1.00 69.00 274 MET A O 1
ATOM 2123 N N . ASN A 1 275 ? -12.456 3.419 -16.896 1.00 71.88 275 ASN A N 1
ATOM 2124 C CA . ASN A 1 275 ? -12.848 2.181 -17.561 1.00 71.88 275 ASN A CA 1
ATOM 2125 C C . ASN A 1 275 ? -12.856 1.034 -16.545 1.00 71.88 275 ASN A C 1
ATOM 2127 O O . ASN A 1 275 ? -12.021 0.987 -15.640 1.00 71.88 275 ASN A O 1
ATOM 2131 N N . ASP A 1 276 ? -13.806 0.111 -16.678 1.00 78.88 276 ASP A N 1
ATOM 2132 C CA . ASP A 1 276 ? -13.844 -1.063 -15.811 1.00 78.88 276 ASP A CA 1
ATOM 2133 C C . ASP A 1 276 ? -12.598 -1.929 -16.057 1.00 78.88 276 ASP A C 1
ATOM 2135 O O . ASP A 1 276 ? -12.176 -2.137 -17.198 1.00 78.88 276 ASP A O 1
ATOM 2139 N N . LEU A 1 277 ? -12.004 -2.440 -14.976 1.00 86.50 277 LEU A N 1
ATOM 2140 C CA . LEU A 1 277 ? -10.836 -3.325 -15.001 1.00 86.50 277 LEU A CA 1
ATOM 2141 C C . LEU A 1 277 ? -11.268 -4.762 -14.679 1.00 86.50 277 LEU A C 1
ATOM 2143 O O . LEU A 1 277 ? -10.912 -5.261 -13.621 1.00 86.50 277 LEU A O 1
ATOM 2147 N N . PRO A 1 278 ? -12.034 -5.451 -15.546 1.00 88.44 278 PRO A N 1
ATOM 2148 C CA . PRO A 1 278 ? -12.769 -6.673 -15.192 1.00 88.44 278 PRO A CA 1
ATOM 2149 C C . PRO A 1 278 ? -11.894 -7.866 -14.777 1.00 88.44 278 PRO A C 1
ATOM 2151 O O . PRO A 1 278 ? -12.404 -8.841 -14.229 1.00 88.44 278 PRO A O 1
ATOM 2154 N N . ASN A 1 279 ? -10.594 -7.822 -15.081 1.00 92.12 279 ASN A N 1
ATOM 2155 C CA . ASN A 1 279 ? -9.645 -8.891 -14.772 1.00 92.12 279 ASN A CA 1
ATOM 2156 C C . ASN A 1 279 ? -8.842 -8.639 -13.489 1.00 92.12 279 ASN A C 1
ATOM 2158 O O . ASN A 1 279 ? -8.062 -9.513 -13.090 1.00 92.12 279 ASN A O 1
ATOM 2162 N N . LEU A 1 280 ? -9.038 -7.490 -12.835 1.00 93.88 280 LEU A N 1
ATOM 2163 C CA . LEU A 1 280 ? -8.306 -7.132 -11.633 1.00 93.88 280 LEU A CA 1
ATOM 2164 C C . LEU A 1 280 ? -8.776 -8.000 -10.460 1.00 93.88 280 LEU A C 1
ATOM 2166 O O . LEU A 1 280 ? -9.934 -7.996 -10.064 1.00 93.88 280 LEU A O 1
ATOM 2170 N N . LYS A 1 281 ? -7.864 -8.790 -9.899 1.00 94.56 281 LYS A N 1
ATOM 2171 C CA . LYS A 1 281 ? -8.152 -9.705 -8.785 1.00 94.56 281 LYS A CA 1
ATOM 2172 C C . LYS A 1 281 ? -7.635 -9.163 -7.463 1.00 94.56 281 LYS A C 1
ATOM 2174 O O . LYS A 1 281 ? -8.261 -9.419 -6.441 1.00 94.56 281 LYS A O 1
ATOM 2179 N N . CYS A 1 282 ? -6.511 -8.454 -7.488 1.00 94.25 282 CYS A N 1
ATOM 2180 C CA . CYS A 1 282 ? -5.840 -7.929 -6.309 1.00 94.25 282 CYS A CA 1
ATOM 2181 C C . CYS A 1 282 ? -5.622 -6.422 -6.469 1.00 94.25 282 CYS A C 1
ATOM 2183 O O . CYS A 1 282 ? -5.062 -5.977 -7.477 1.00 94.25 282 CYS A O 1
ATOM 2185 N N . PHE A 1 283 ? -6.063 -5.654 -5.477 1.00 93.69 283 PHE A N 1
ATOM 2186 C CA . PHE A 1 283 ? -5.841 -4.216 -5.407 1.00 93.69 283 PHE A CA 1
ATOM 2187 C C . PHE A 1 283 ? -5.214 -3.857 -4.063 1.00 93.69 283 PHE A C 1
ATOM 2189 O O . PHE A 1 283 ? -5.735 -4.223 -3.012 1.00 93.69 283 PHE A O 1
ATOM 2196 N N . SER A 1 284 ? -4.101 -3.134 -4.099 1.00 92.56 284 SER A N 1
ATOM 2197 C CA . SER A 1 284 ? -3.468 -2.564 -2.916 1.00 92.56 284 SER A CA 1
ATOM 2198 C C . SER A 1 284 ? -3.413 -1.055 -3.064 1.00 92.56 284 SER A C 1
ATOM 2200 O O . SER A 1 284 ? -2.916 -0.570 -4.079 1.00 92.56 284 SER A O 1
ATOM 2202 N N . LEU A 1 285 ? -3.877 -0.319 -2.060 1.00 93.06 285 LEU A N 1
ATOM 2203 C CA . LEU A 1 285 ? -3.809 1.138 -2.026 1.00 93.06 285 LEU A CA 1
ATOM 2204 C C . LEU A 1 285 ? -3.187 1.602 -0.715 1.00 93.06 285 LEU A C 1
ATOM 2206 O O . LEU A 1 285 ? -3.775 1.418 0.348 1.00 93.06 285 LEU A O 1
ATOM 2210 N N . THR A 1 286 ? -2.035 2.253 -0.819 1.00 91.19 286 THR A N 1
ATOM 2211 C CA . THR A 1 286 ? -1.399 2.994 0.268 1.00 91.19 286 THR A CA 1
ATOM 2212 C C . THR A 1 286 ? -1.577 4.482 0.014 1.00 91.19 286 THR A C 1
ATOM 2214 O O . THR A 1 286 ? -1.221 4.963 -1.058 1.00 91.19 286 THR A O 1
ATOM 2217 N N . TYR A 1 287 ? -2.136 5.214 0.970 1.00 89.38 287 TYR A N 1
ATOM 2218 C CA . TYR A 1 287 ? -2.400 6.644 0.861 1.00 89.38 287 TYR A CA 1
ATOM 2219 C C . TYR A 1 287 ? -2.069 7.324 2.193 1.00 89.38 287 TYR A C 1
ATOM 2221 O O . TYR A 1 287 ? -2.771 7.127 3.180 1.00 89.38 287 TYR A O 1
ATOM 2229 N N . ASN A 1 288 ? -1.020 8.150 2.218 1.00 84.19 288 ASN A N 1
ATOM 2230 C CA . ASN A 1 288 ? -0.475 8.717 3.462 1.00 84.19 288 ASN A CA 1
ATOM 2231 C C . ASN A 1 288 ? -1.276 9.890 4.067 1.00 84.19 288 ASN A C 1
ATOM 2233 O O . ASN A 1 288 ? -1.103 10.201 5.245 1.00 84.19 288 ASN A O 1
ATOM 2237 N N . SER A 1 289 ? -2.124 10.565 3.292 1.00 85.56 289 SER A N 1
ATOM 2238 C CA . SER A 1 289 ? -3.025 11.626 3.766 1.00 85.56 289 SER A CA 1
ATOM 2239 C C . SER A 1 289 ? -4.129 11.851 2.729 1.00 85.56 289 SER A C 1
ATOM 2241 O O . SER A 1 289 ? -3.877 12.383 1.648 1.00 85.56 289 SER A O 1
ATOM 2243 N N . ILE A 1 290 ? -5.355 11.418 3.027 1.00 86.19 290 ILE A N 1
ATOM 2244 C CA . ILE A 1 290 ? -6.515 11.596 2.152 1.00 86.19 290 ILE A CA 1
ATOM 2245 C C . ILE A 1 290 ? -7.622 12.388 2.846 1.00 86.19 290 ILE A C 1
ATOM 2247 O O . ILE A 1 290 ? -8.253 11.915 3.785 1.00 86.19 290 ILE A O 1
ATOM 2251 N N . GLU A 1 291 ? -7.911 13.584 2.337 1.00 85.25 291 GLU A N 1
ATOM 2252 C CA . GLU A 1 291 ? -9.018 14.415 2.837 1.00 85.25 291 GLU A CA 1
ATOM 2253 C C . GLU A 1 291 ? -10.372 14.021 2.226 1.00 85.25 291 GLU A C 1
ATOM 2255 O O . GLU A 1 291 ? -11.430 14.213 2.819 1.00 85.25 291 GLU A O 1
ATOM 2260 N N . ALA A 1 292 ? -10.353 13.444 1.024 1.00 86.31 292 ALA A N 1
ATOM 2261 C CA . ALA A 1 292 ? -11.542 13.208 0.213 1.00 86.31 292 ALA A CA 1
ATOM 2262 C C . ALA A 1 292 ? -11.918 11.718 0.107 1.00 86.31 292 ALA A C 1
ATOM 2264 O O . ALA A 1 292 ? -12.404 11.276 -0.930 1.00 86.31 292 ALA A O 1
ATOM 2265 N N . TYR A 1 293 ? -11.722 10.936 1.176 1.00 89.00 293 TYR A N 1
ATOM 2266 C CA . TYR A 1 293 ? -11.996 9.487 1.215 1.00 89.00 293 TYR A CA 1
ATOM 2267 C C . TYR A 1 293 ? -13.358 9.098 0.611 1.00 89.00 293 TYR A C 1
ATOM 2269 O O . TYR A 1 293 ? -13.423 8.240 -0.272 1.00 89.00 293 TYR A O 1
ATOM 2277 N N . ASP A 1 294 ? -14.424 9.790 1.021 1.00 89.50 294 ASP A N 1
ATOM 2278 C CA . ASP A 1 294 ? -15.798 9.519 0.575 1.00 89.50 294 ASP A CA 1
ATOM 2279 C C . ASP A 1 294 ? -16.015 9.810 -0.913 1.00 89.50 294 ASP A C 1
ATOM 2281 O O . ASP A 1 294 ? -16.777 9.117 -1.585 1.00 89.50 294 ASP A O 1
ATOM 2285 N N . ALA A 1 295 ? -15.341 10.836 -1.433 1.00 89.06 295 ALA A N 1
ATOM 2286 C CA . ALA A 1 295 ? -15.471 11.264 -2.822 1.00 89.06 295 ALA A CA 1
ATOM 2287 C C . ALA A 1 295 ? -14.515 10.516 -3.766 1.00 89.06 295 ALA A C 1
ATOM 2289 O O . ALA A 1 295 ? -14.758 10.470 -4.970 1.00 89.06 295 ALA A O 1
ATOM 2290 N N . GLN A 1 296 ? -13.430 9.953 -3.233 1.00 87.50 296 GLN A N 1
ATOM 2291 C CA . GLN A 1 296 ? -12.314 9.427 -4.012 1.00 87.50 296 GLN A CA 1
ATOM 2292 C C . GLN A 1 296 ? -12.174 7.909 -3.906 1.00 87.50 296 GLN A C 1
ATOM 2294 O O . GLN A 1 296 ? -12.231 7.196 -4.907 1.00 87.50 296 GLN A O 1
ATOM 2299 N N . VAL A 1 297 ? -12.029 7.393 -2.686 1.00 90.56 297 VAL A N 1
ATOM 2300 C CA . VAL A 1 297 ? -11.708 5.981 -2.452 1.00 90.56 297 VAL A CA 1
ATOM 2301 C C . VAL A 1 297 ? -12.957 5.115 -2.527 1.00 90.56 297 VAL A C 1
ATOM 2303 O O . VAL A 1 297 ? -12.939 4.094 -3.212 1.00 90.56 297 VAL A O 1
ATOM 2306 N N . ILE A 1 298 ? -14.063 5.524 -1.895 1.00 92.31 298 ILE A N 1
ATOM 2307 C CA . ILE A 1 298 ? -15.304 4.731 -1.904 1.00 92.31 298 ILE A CA 1
ATOM 2308 C C . ILE A 1 298 ? -15.828 4.482 -3.330 1.00 92.31 298 ILE A C 1
ATOM 2310 O O . ILE A 1 298 ? -16.079 3.319 -3.668 1.00 92.31 298 ILE A O 1
ATOM 2314 N N . PRO A 1 299 ? -15.969 5.497 -4.208 1.00 91.00 299 PRO A N 1
ATOM 2315 C CA . PRO A 1 299 ? -16.446 5.265 -5.567 1.00 91.00 299 PRO A CA 1
ATOM 2316 C C . PRO A 1 299 ? -15.492 4.380 -6.367 1.00 91.00 299 PRO A C 1
ATOM 2318 O O . PRO A 1 299 ? -15.951 3.483 -7.071 1.00 91.00 299 PRO A O 1
ATOM 2321 N N . LEU A 1 300 ? -14.177 4.582 -6.222 1.00 90.44 300 LEU A N 1
ATOM 2322 C CA . LEU A 1 300 ? -13.167 3.769 -6.892 1.00 90.44 300 LEU A CA 1
ATOM 2323 C C . LEU A 1 300 ? -13.285 2.289 -6.498 1.00 90.44 300 LEU A C 1
ATOM 2325 O O . LEU A 1 300 ? -13.346 1.416 -7.363 1.00 90.44 300 LEU A O 1
ATOM 2329 N N . LEU A 1 301 ? -13.371 2.005 -5.199 1.00 92.12 301 LEU A N 1
ATOM 2330 C CA . LEU A 1 301 ? -13.483 0.641 -4.688 1.00 92.12 301 LEU A CA 1
ATOM 2331 C C . LEU A 1 301 ? -14.788 -0.030 -5.130 1.00 92.12 301 LEU A C 1
ATOM 2333 O O . LEU A 1 301 ? -14.763 -1.176 -5.574 1.00 92.12 301 LEU A O 1
ATOM 2337 N N . ARG A 1 302 ? -15.921 0.681 -5.115 1.00 91.88 302 ARG A N 1
ATOM 2338 C CA . ARG A 1 302 ? -17.217 0.136 -5.568 1.00 91.88 302 ARG A CA 1
ATOM 2339 C C . ARG A 1 302 ? -17.210 -0.339 -7.021 1.00 91.88 302 ARG A C 1
ATOM 2341 O O . ARG A 1 302 ? -17.941 -1.265 -7.367 1.00 91.88 302 ARG A O 1
ATOM 2348 N N . ARG A 1 303 ? -16.373 0.262 -7.866 1.00 89.44 303 ARG A N 1
ATOM 2349 C CA . ARG A 1 303 ? -16.199 -0.153 -9.266 1.00 89.44 303 ARG A CA 1
ATOM 2350 C C . ARG A 1 303 ? -15.386 -1.437 -9.420 1.00 89.44 303 ARG A C 1
ATOM 2352 O O . ARG A 1 303 ? -15.451 -2.090 -10.456 1.00 89.44 303 ARG A O 1
ATOM 2359 N N . MET A 1 304 ? -14.650 -1.825 -8.385 1.00 91.75 304 MET A N 1
ATOM 2360 C CA . MET A 1 304 ? -13.847 -3.043 -8.336 1.00 91.75 304 MET A CA 1
ATOM 2361 C C . MET A 1 304 ? -14.541 -4.136 -7.503 1.00 91.75 304 MET A C 1
ATOM 2363 O O . MET A 1 304 ? -13.914 -4.864 -6.740 1.00 91.75 304 MET A O 1
ATOM 2367 N N . SER A 1 305 ? -15.860 -4.282 -7.663 1.00 93.19 305 SER A N 1
ATOM 2368 C CA . SER A 1 305 ? -16.704 -5.241 -6.921 1.00 93.19 305 SER A CA 1
ATOM 2369 C C . SER A 1 305 ? -16.328 -6.722 -7.104 1.00 93.19 305 SER A C 1
ATOM 2371 O O . SER A 1 305 ? -16.763 -7.584 -6.341 1.00 93.19 305 SER A O 1
ATOM 2373 N N . HIS A 1 306 ? -15.515 -7.027 -8.116 1.00 93.38 306 HIS A N 1
ATOM 2374 C CA . HIS A 1 306 ? -15.049 -8.369 -8.465 1.00 93.38 306 HIS A CA 1
ATOM 2375 C C . HIS A 1 306 ? -13.683 -8.728 -7.849 1.00 93.38 306 HIS A C 1
ATOM 2377 O O . HIS A 1 306 ? -13.165 -9.815 -8.122 1.00 93.38 306 HIS A O 1
ATOM 2383 N N . LEU A 1 307 ? -13.091 -7.842 -7.037 1.00 93.81 307 LEU A N 1
ATOM 2384 C CA . LEU A 1 307 ? -11.818 -8.109 -6.371 1.00 93.81 307 LEU A CA 1
ATOM 2385 C C . LEU A 1 307 ? -11.897 -9.348 -5.479 1.00 93.81 307 LEU A C 1
ATOM 2387 O O . LEU A 1 307 ? -12.884 -9.601 -4.787 1.00 93.81 307 LEU A O 1
ATOM 2391 N N . LYS A 1 308 ? -10.801 -10.105 -5.483 1.00 93.69 308 LYS A N 1
ATOM 2392 C CA . LYS A 1 308 ? -10.568 -11.243 -4.593 1.00 93.69 308 LYS A CA 1
ATOM 2393 C C . LYS A 1 308 ? -9.692 -10.862 -3.416 1.00 93.69 308 LYS A C 1
ATOM 2395 O O . LYS A 1 308 ? -9.829 -11.481 -2.375 1.00 93.69 308 LYS A O 1
ATOM 2400 N N . GLU A 1 309 ? -8.825 -9.872 -3.570 1.00 90.62 309 GLU A N 1
ATOM 2401 C CA . GLU A 1 309 ? -7.923 -9.395 -2.526 1.00 90.62 309 GLU A CA 1
ATOM 2402 C C . GLU A 1 309 ? -7.881 -7.867 -2.548 1.00 90.62 309 GLU A C 1
ATOM 2404 O O . GLU A 1 309 ? -7.800 -7.252 -3.616 1.00 90.62 309 GLU A O 1
ATOM 2409 N N . LEU A 1 310 ? -7.957 -7.263 -1.364 1.00 90.69 310 LEU A N 1
ATOM 2410 C CA . LEU A 1 310 ? -7.978 -5.819 -1.170 1.00 90.69 310 LEU A CA 1
ATOM 2411 C C . LEU A 1 310 ? -7.117 -5.479 0.038 1.00 90.69 310 LEU A C 1
ATOM 2413 O O . LEU A 1 310 ? -7.474 -5.831 1.158 1.00 90.69 310 LEU A O 1
ATOM 2417 N N . ILE A 1 311 ? -6.026 -4.760 -0.193 1.00 87.00 311 ILE A N 1
ATOM 2418 C CA . ILE A 1 311 ? -5.120 -4.304 0.856 1.00 87.00 311 ILE A CA 1
ATOM 2419 C C . ILE A 1 311 ? -5.190 -2.779 0.898 1.00 87.00 311 ILE A C 1
ATOM 2421 O O . ILE A 1 311 ? -4.954 -2.107 -0.102 1.00 87.00 311 ILE A O 1
ATOM 2425 N N . LEU A 1 312 ? -5.553 -2.218 2.044 1.00 88.44 312 LEU A N 1
ATOM 2426 C CA . LEU A 1 312 ? -5.712 -0.777 2.217 1.00 88.44 312 LEU A CA 1
ATOM 2427 C C . LEU A 1 312 ? -4.798 -0.306 3.341 1.00 88.44 312 LEU A C 1
ATOM 2429 O O . LEU A 1 312 ? -4.864 -0.849 4.435 1.00 88.44 312 LEU A O 1
ATOM 2433 N N . TYR A 1 313 ? -3.969 0.690 3.051 1.00 85.88 313 TYR A N 1
ATOM 2434 C CA . TYR A 1 313 ? -3.140 1.419 4.006 1.00 85.88 313 TYR A CA 1
ATOM 2435 C C . TYR A 1 313 ? -3.471 2.902 3.880 1.00 85.88 313 TYR A C 1
ATOM 2437 O O . TYR A 1 313 ? -2.819 3.626 3.136 1.00 85.88 313 TYR A O 1
ATOM 2445 N N . LEU A 1 314 ? -4.556 3.342 4.511 1.00 87.19 314 LEU A N 1
ATOM 2446 C CA . LEU A 1 314 ? -5.084 4.697 4.325 1.00 87.19 314 LEU A CA 1
ATOM 2447 C C . LEU A 1 314 ? -4.874 5.513 5.588 1.00 87.19 314 LEU A C 1
ATOM 2449 O O . LEU A 1 314 ? -5.247 5.041 6.650 1.00 87.19 314 LEU A O 1
ATOM 2453 N N . SER A 1 315 ? -4.361 6.730 5.449 1.00 84.81 315 SER A N 1
ATOM 2454 C CA . SER A 1 315 ? -4.355 7.776 6.470 1.00 84.81 315 SER A CA 1
ATOM 2455 C C . SER A 1 315 ? -5.373 8.843 6.074 1.00 84.81 315 SER A C 1
ATOM 2457 O O . SER A 1 315 ? -5.151 9.618 5.145 1.00 84.81 315 SER A O 1
ATOM 2459 N N . ILE A 1 316 ? -6.548 8.821 6.703 1.00 85.75 316 ILE A N 1
ATOM 2460 C CA . ILE A 1 316 ? -7.694 9.667 6.336 1.00 85.75 316 ILE A CA 1
ATOM 2461 C C . ILE A 1 316 ? -7.688 10.930 7.192 1.00 85.75 316 ILE A C 1
ATOM 2463 O O . ILE A 1 316 ? -7.814 10.833 8.407 1.00 85.75 316 ILE A O 1
ATOM 2467 N N . GLU A 1 317 ? -7.592 12.102 6.569 1.00 84.31 317 GLU A N 1
ATOM 2468 C CA . GLU A 1 317 ? -7.557 13.408 7.237 1.00 84.31 317 GLU A CA 1
ATOM 2469 C C . GLU A 1 317 ? -8.886 14.166 7.063 1.00 84.31 317 GLU A C 1
ATOM 2471 O O . GLU A 1 317 ? -9.664 13.892 6.154 1.00 84.31 317 GLU A O 1
ATOM 2476 N N . ASN A 1 318 ? -9.166 15.140 7.938 1.00 78.56 318 ASN A N 1
ATOM 2477 C CA . ASN A 1 318 ? -10.269 16.111 7.789 1.00 78.56 318 ASN A CA 1
ATOM 2478 C C . ASN A 1 318 ? -11.693 15.539 7.624 1.00 78.56 318 ASN A C 1
ATOM 2480 O O . ASN A 1 318 ? -12.608 16.250 7.201 1.00 78.56 318 ASN A O 1
ATOM 2484 N N . ARG A 1 319 ? -11.934 14.282 8.008 1.00 78.69 319 ARG A N 1
ATOM 2485 C CA . ARG A 1 319 ? -13.280 13.700 7.963 1.00 78.69 319 ARG A CA 1
ATOM 2486 C C . ARG A 1 319 ? -14.073 14.056 9.223 1.00 78.69 319 ARG A C 1
ATOM 2488 O O . ARG A 1 319 ? -13.579 13.923 10.337 1.00 78.69 319 ARG A O 1
ATOM 2495 N N . VAL A 1 320 ? -15.332 14.462 9.043 1.00 78.50 320 VAL A N 1
ATOM 2496 C CA . VAL A 1 320 ? -16.245 14.821 10.153 1.00 78.50 320 VAL A CA 1
ATOM 2497 C C . VAL A 1 320 ? -16.659 13.596 10.973 1.00 78.50 320 VAL A C 1
ATOM 2499 O O . VAL A 1 320 ? -17.004 13.714 12.144 1.00 78.50 320 VAL A O 1
ATOM 2502 N N . VAL A 1 321 ? -16.648 12.413 10.355 1.00 78.81 321 VAL A N 1
ATOM 2503 C CA . VAL A 1 321 ? -17.154 11.179 10.957 1.00 78.81 321 VAL A CA 1
ATOM 2504 C C . VAL A 1 321 ? -16.143 10.053 10.755 1.00 78.81 321 VAL A C 1
ATOM 2506 O O . VAL A 1 321 ? -15.637 9.848 9.647 1.00 78.81 321 VAL A O 1
ATOM 2509 N N . PHE A 1 322 ? -15.886 9.303 11.824 1.00 76.31 322 PHE A N 1
ATOM 2510 C CA . PHE A 1 322 ? -14.984 8.154 11.848 1.00 76.31 322 PHE A CA 1
ATOM 2511 C C . PHE A 1 322 ? -15.401 7.063 10.838 1.00 76.31 322 PHE A C 1
ATOM 2513 O O . PHE A 1 322 ? -16.584 6.917 10.503 1.00 76.31 322 PHE A O 1
ATOM 2520 N N . VAL A 1 323 ? -14.421 6.331 10.298 1.00 79.25 323 VAL A N 1
ATOM 2521 C CA . VAL A 1 323 ? -14.666 5.101 9.527 1.00 79.25 323 VAL A CA 1
ATOM 2522 C C . VAL A 1 323 ? -14.676 3.949 10.527 1.00 79.25 323 VAL A C 1
ATOM 2524 O O . VAL A 1 323 ? -13.640 3.366 10.824 1.00 79.25 323 VAL A O 1
ATOM 2527 N N . ASP A 1 324 ? -15.843 3.655 11.094 1.00 77.19 324 ASP A N 1
ATOM 2528 C CA . ASP A 1 324 ? -16.011 2.446 11.898 1.00 77.19 324 ASP A CA 1
ATOM 2529 C C . ASP A 1 324 ? -16.168 1.202 11.006 1.00 77.19 324 ASP A C 1
ATOM 2531 O O . ASP A 1 324 ? -16.268 1.280 9.775 1.00 77.19 324 ASP A O 1
ATOM 2535 N N . GLY A 1 325 ? -16.190 0.028 11.644 1.00 73.75 325 GLY A N 1
ATOM 2536 C CA . GLY A 1 325 ? -16.430 -1.233 10.950 1.00 73.75 325 GLY A CA 1
ATOM 2537 C C . GLY A 1 325 ? -17.754 -1.214 10.183 1.00 73.75 325 GLY A C 1
ATOM 2538 O O . GLY A 1 325 ? -17.786 -1.603 9.019 1.00 73.75 325 GLY A O 1
ATOM 2539 N N . THR A 1 326 ? -18.828 -0.706 10.793 1.00 79.19 326 THR A N 1
ATOM 2540 C CA . THR A 1 326 ? -20.168 -0.648 10.191 1.00 79.19 326 THR A CA 1
ATOM 2541 C C . THR A 1 326 ? -20.168 0.138 8.879 1.00 79.19 326 THR A C 1
ATOM 2543 O O . THR A 1 326 ? -20.729 -0.314 7.878 1.00 79.19 326 THR A O 1
ATOM 2546 N N . ARG A 1 327 ? -19.498 1.291 8.833 1.00 84.19 327 ARG A N 1
ATOM 2547 C CA . ARG A 1 327 ? -19.314 2.068 7.605 1.00 84.19 327 ARG A CA 1
ATOM 2548 C C . ARG A 1 327 ? -18.439 1.354 6.609 1.00 84.19 327 ARG A C 1
ATOM 2550 O O . ARG A 1 327 ? -18.835 1.286 5.455 1.00 84.19 327 ARG A O 1
ATOM 2557 N N . LEU A 1 328 ? -17.313 0.781 7.022 1.00 84.19 328 LEU A N 1
ATOM 2558 C CA . LEU A 1 328 ? -16.479 0.017 6.097 1.00 84.19 328 LEU A CA 1
ATOM 2559 C C . LEU A 1 328 ? -17.276 -1.125 5.446 1.00 84.19 328 LEU A C 1
ATOM 2561 O O . LEU A 1 328 ? -17.204 -1.337 4.233 1.00 84.19 328 LEU A O 1
ATOM 2565 N N . TYR A 1 329 ? -18.096 -1.814 6.240 1.00 84.62 329 TYR A N 1
ATOM 2566 C CA . TYR A 1 329 ? -18.982 -2.864 5.764 1.00 84.62 329 TYR A CA 1
ATOM 2567 C C . TYR A 1 329 ? -20.009 -2.341 4.758 1.00 84.62 329 TYR A C 1
ATOM 2569 O O . TYR A 1 329 ? -20.093 -2.848 3.639 1.00 84.62 329 TYR A O 1
ATOM 2577 N N . ASN A 1 330 ? -20.747 -1.297 5.128 1.00 88.56 330 ASN A N 1
ATOM 2578 C CA . ASN A 1 330 ? -21.819 -0.737 4.306 1.00 88.56 330 ASN A CA 1
ATOM 2579 C C . ASN A 1 330 ? -21.308 0.003 3.058 1.00 88.56 330 ASN A C 1
ATOM 2581 O O . ASN A 1 330 ? -21.984 0.027 2.031 1.00 88.56 330 ASN A O 1
ATOM 2585 N N . GLU A 1 331 ? -20.142 0.641 3.131 1.00 89.88 331 GLU A N 1
ATOM 2586 C CA . GLU A 1 331 ? -19.602 1.486 2.062 1.00 89.88 331 GLU A CA 1
ATOM 2587 C C . GLU A 1 331 ? -18.730 0.690 1.079 1.00 89.88 331 GLU A C 1
ATOM 2589 O O . GLU A 1 331 ? -18.726 1.022 -0.112 1.00 89.88 331 GLU A O 1
ATOM 2594 N N . ILE A 1 332 ? -18.051 -0.372 1.543 1.00 89.25 332 ILE A N 1
ATOM 2595 C CA . ILE A 1 332 ? -17.110 -1.178 0.746 1.00 89.25 332 ILE A CA 1
ATOM 2596 C C . ILE A 1 332 ? -17.518 -2.654 0.705 1.00 89.25 332 ILE A C 1
ATOM 2598 O O . ILE A 1 332 ? -17.759 -3.186 -0.379 1.00 89.25 332 ILE A O 1
ATOM 2602 N N . LEU A 1 333 ? -17.597 -3.333 1.855 1.00 87.12 333 LEU A N 1
ATOM 2603 C CA . LEU A 1 333 ? -17.631 -4.806 1.886 1.00 87.12 333 LEU A CA 1
ATOM 2604 C C . LEU A 1 333 ? -18.900 -5.401 1.276 1.00 87.12 333 LEU A C 1
ATOM 2606 O O . LEU A 1 333 ? -18.815 -6.374 0.527 1.00 87.12 333 LEU A O 1
ATOM 2610 N N . ILE A 1 334 ? -20.065 -4.797 1.525 1.00 91.62 334 ILE A N 1
ATOM 2611 C CA . ILE A 1 334 ? -21.342 -5.256 0.956 1.00 91.62 334 ILE A CA 1
ATOM 2612 C C . ILE A 1 334 ? -21.338 -5.222 -0.583 1.00 91.62 334 ILE A C 1
ATOM 2614 O O . ILE A 1 334 ? -22.087 -5.951 -1.233 1.00 91.62 334 ILE A O 1
ATOM 2618 N N . HIS A 1 335 ? -20.465 -4.404 -1.178 1.00 91.50 335 HIS A N 1
ATOM 2619 C CA . HIS A 1 335 ? -20.301 -4.279 -2.622 1.00 91.50 335 HIS A CA 1
ATOM 2620 C C . HIS A 1 335 ? -19.206 -5.194 -3.197 1.00 91.50 335 HIS A C 1
ATOM 2622 O O . HIS A 1 335 ? -19.025 -5.210 -4.413 1.00 91.50 335 HIS A O 1
ATOM 2628 N N . MET A 1 336 ? -18.492 -5.965 -2.368 1.00 91.75 336 MET A N 1
ATOM 2629 C CA . MET A 1 336 ? -17.373 -6.831 -2.772 1.00 91.75 336 MET A CA 1
ATOM 2630 C C . MET A 1 336 ? -17.563 -8.289 -2.313 1.00 91.75 336 MET A C 1
ATOM 2632 O O . MET A 1 336 ? -16.762 -8.816 -1.538 1.00 91.75 336 MET A O 1
ATOM 2636 N N . PRO A 1 337 ? -18.595 -9.001 -2.802 1.00 91.06 337 PRO A N 1
ATOM 2637 C CA . PRO A 1 337 ? -18.942 -10.338 -2.308 1.00 91.06 337 PRO A CA 1
ATOM 2638 C C . PRO A 1 337 ? -17.890 -11.424 -2.603 1.00 91.06 337 PRO A C 1
ATOM 2640 O O . PRO A 1 337 ? -17.969 -12.516 -2.047 1.00 91.06 337 PRO A O 1
ATOM 2643 N N . GLN A 1 338 ? -16.928 -11.166 -3.498 1.00 90.94 338 GLN A N 1
ATOM 2644 C CA . GLN A 1 338 ? -15.875 -12.124 -3.872 1.00 90.94 338 GLN A CA 1
ATOM 2645 C C . GLN A 1 338 ? -14.592 -11.984 -3.047 1.00 90.94 338 GLN A C 1
ATOM 2647 O O . GLN A 1 338 ? -13.655 -12.770 -3.242 1.00 90.94 338 GLN A O 1
ATOM 2652 N N . LEU A 1 339 ? -14.540 -11.000 -2.149 1.00 88.44 339 LEU A N 1
ATOM 2653 C CA . LEU A 1 339 ? -13.332 -10.657 -1.429 1.00 88.44 339 LEU A CA 1
ATOM 2654 C C . LEU A 1 339 ? -12.946 -11.773 -0.447 1.00 88.44 339 LEU A C 1
ATOM 2656 O O . LEU A 1 339 ? -13.663 -12.081 0.503 1.00 88.44 339 LEU A O 1
ATOM 2660 N N . ARG A 1 340 ? -11.790 -12.390 -0.689 1.00 80.88 340 ARG A N 1
ATOM 2661 C CA . ARG A 1 340 ? -11.123 -13.320 0.221 1.00 80.88 340 ARG A CA 1
ATOM 2662 C C . ARG A 1 340 ? -10.223 -12.483 1.116 1.00 80.88 340 ARG A C 1
ATOM 2664 O O . ARG A 1 340 ? -9.278 -11.843 0.672 1.00 80.88 340 ARG A O 1
ATOM 2671 N N . VAL A 1 341 ? -10.607 -12.421 2.376 1.00 62.09 341 VAL A N 1
ATOM 2672 C CA . VAL A 1 341 ? -10.197 -11.363 3.291 1.00 62.09 341 VAL A CA 1
ATOM 2673 C C . VAL A 1 341 ? -8.700 -11.418 3.640 1.00 62.09 341 VAL A C 1
ATOM 2675 O O . VAL A 1 341 ? -8.226 -12.410 4.188 1.00 62.09 341 VAL A O 1
ATOM 2678 N N . ARG A 1 342 ? -7.990 -10.311 3.378 1.00 56.88 342 ARG A N 1
ATOM 2679 C CA . ARG A 1 342 ? -6.734 -9.882 4.023 1.00 56.88 342 ARG A CA 1
ATOM 2680 C C . ARG A 1 342 ? -6.761 -8.349 4.085 1.00 56.88 342 ARG A C 1
ATOM 2682 O O . ARG A 1 342 ? -6.473 -7.723 3.075 1.00 56.88 342 ARG A O 1
ATOM 2689 N N . PHE A 1 343 ? -7.174 -7.744 5.202 1.00 54.38 343 PHE A N 1
ATOM 2690 C CA . PHE A 1 343 ? -7.195 -6.275 5.304 1.00 54.38 343 PHE A CA 1
ATOM 2691 C C . PHE A 1 343 ? -5.840 -5.723 5.730 1.00 54.38 343 PHE A C 1
ATOM 2693 O O . PHE A 1 343 ? -5.125 -6.332 6.520 1.00 54.38 343 PHE A O 1
ATOM 2700 N N . GLY A 1 344 ? -5.514 -4.562 5.162 1.00 56.28 344 GLY A N 1
ATOM 2701 C CA . GLY A 1 344 ? -4.408 -3.717 5.595 1.00 56.28 344 GLY A CA 1
ATOM 2702 C C . GLY A 1 344 ? -4.826 -2.767 6.723 1.00 56.28 344 GLY A C 1
ATOM 2703 O O . GLY A 1 344 ? -5.932 -2.852 7.259 1.00 56.28 344 GLY A O 1
ATOM 2704 N N . SER A 1 345 ? -3.912 -1.879 7.104 1.00 59.78 345 SER A N 1
ATOM 2705 C CA . SER A 1 345 ? -4.084 -0.963 8.233 1.00 59.78 345 SER A CA 1
ATOM 2706 C C . SER A 1 345 ? -4.888 0.291 7.871 1.00 59.78 345 SER A C 1
ATOM 2708 O O . SER A 1 345 ? -4.619 0.925 6.854 1.00 59.78 345 SER A O 1
ATOM 2710 N N . PHE A 1 346 ? -5.844 0.697 8.711 1.00 62.34 346 PHE A N 1
ATOM 2711 C CA . PHE A 1 346 ? -6.518 1.991 8.574 1.00 62.34 346 PHE A CA 1
ATOM 2712 C C . PHE A 1 346 ? -6.009 2.955 9.639 1.00 62.34 346 PHE A C 1
ATOM 2714 O O . PHE A 1 346 ? -6.274 2.797 10.829 1.00 62.34 346 PHE A O 1
ATOM 2721 N N . GLU A 1 347 ? -5.344 4.010 9.195 1.00 64.25 347 GLU A N 1
ATOM 2722 C CA . GLU A 1 347 ? -5.023 5.178 9.996 1.00 64.25 347 GLU A CA 1
ATOM 2723 C C . GLU A 1 347 ? -6.093 6.248 9.756 1.00 64.25 347 GLU A C 1
ATOM 2725 O O . GLU A 1 347 ? -6.360 6.679 8.638 1.00 64.25 347 GLU A O 1
ATOM 2730 N N . THR A 1 348 ? -6.792 6.673 10.803 1.00 61.09 348 THR A N 1
ATOM 2731 C CA . THR A 1 348 ? -7.752 7.779 10.692 1.00 61.09 348 THR A CA 1
ATOM 2732 C C . THR A 1 348 ? -7.261 8.932 11.549 1.00 61.09 348 THR A C 1
ATOM 2734 O O . THR A 1 348 ? -7.198 8.841 12.775 1.00 61.09 348 THR A O 1
ATOM 2737 N N . ARG A 1 349 ? -6.924 10.036 10.883 1.00 60.56 349 ARG A N 1
ATOM 2738 C CA . ARG A 1 349 ? -6.522 11.308 11.478 1.00 60.56 349 ARG A CA 1
ATOM 2739 C C . ARG A 1 349 ? -7.729 12.235 11.547 1.00 60.56 349 ARG A C 1
ATOM 2741 O O . ARG A 1 349 ? -8.087 12.920 10.588 1.00 60.56 349 ARG A O 1
ATOM 2748 N N . ILE A 1 350 ? -8.375 12.276 12.705 1.00 55.88 350 ILE A N 1
ATOM 2749 C CA . ILE A 1 350 ? -9.501 13.187 12.932 1.00 55.88 350 ILE A CA 1
ATOM 2750 C C . ILE A 1 350 ? -8.931 14.534 13.378 1.00 55.88 350 ILE A C 1
ATOM 2752 O O . ILE A 1 350 ? -8.501 14.683 14.518 1.00 55.88 350 ILE A O 1
ATOM 2756 N N . LEU A 1 351 ? -8.915 15.518 12.473 1.00 47.97 351 LEU A N 1
ATOM 2757 C CA . LEU A 1 351 ? -8.399 16.862 12.767 1.00 47.97 351 LEU A CA 1
ATOM 2758 C C . LEU A 1 351 ? -9.403 17.723 13.550 1.00 47.97 351 LEU A C 1
ATOM 2760 O O . LEU A 1 351 ? -8.995 18.554 14.356 1.00 47.97 351 LEU A O 1
ATOM 2764 N N . HIS A 1 352 ? -10.709 17.495 13.377 1.00 48.28 352 HIS A N 1
ATOM 2765 C CA . HIS A 1 352 ? -11.765 18.182 14.124 1.00 48.28 352 HIS A CA 1
ATOM 2766 C C . HIS A 1 352 ? -12.876 17.207 14.514 1.00 48.28 352 HIS A C 1
ATOM 2768 O O . HIS A 1 352 ? -13.739 16.862 13.706 1.00 48.28 352 HIS A O 1
ATOM 2774 N N . TRP A 1 353 ? -12.860 16.762 15.771 1.00 43.12 353 TRP A N 1
ATOM 2775 C CA . TRP A 1 353 ? -13.906 15.900 16.310 1.00 43.12 353 TRP A CA 1
ATOM 2776 C C . TRP A 1 353 ? -15.080 16.751 16.798 1.00 43.12 353 TRP A C 1
ATOM 2778 O O . TRP A 1 353 ? -15.049 17.330 17.884 1.00 43.12 353 TRP A O 1
ATOM 2788 N N . ASN A 1 354 ? -16.155 16.809 16.012 1.00 40.38 354 ASN A N 1
ATOM 2789 C CA . ASN A 1 354 ? -17.440 17.272 16.528 1.00 40.38 354 ASN A CA 1
ATOM 2790 C C . ASN A 1 354 ? -18.096 16.120 17.301 1.00 40.38 354 ASN A C 1
ATOM 2792 O O . ASN A 1 354 ? -18.743 15.271 16.708 1.00 40.38 354 ASN A O 1
ATOM 2796 N N . TYR A 1 355 ? -17.830 16.077 18.610 1.00 45.41 355 TYR A N 1
ATOM 2797 C CA . TYR A 1 355 ? -18.538 15.469 19.758 1.00 45.41 355 TYR A CA 1
ATOM 2798 C C . TYR A 1 355 ? -19.704 14.466 19.563 1.00 45.41 355 TYR A C 1
ATOM 2800 O O . TYR A 1 355 ? -20.641 14.478 20.364 1.00 45.41 355 TYR A O 1
ATOM 2808 N N . THR A 1 356 ? -19.692 13.572 18.575 1.00 38.66 356 THR A N 1
ATOM 2809 C CA . THR A 1 356 ? -20.714 12.519 18.455 1.00 38.66 356 THR A CA 1
ATOM 2810 C C . THR A 1 356 ? -20.160 11.117 18.681 1.00 38.66 356 THR A C 1
ATOM 2812 O O . THR A 1 356 ? -19.105 10.744 18.174 1.00 38.66 356 THR A O 1
ATOM 2815 N N . ILE A 1 357 ? -20.948 10.401 19.485 1.00 43.47 357 ILE A N 1
ATOM 2816 C CA . ILE A 1 357 ? -20.908 9.016 19.962 1.00 43.47 357 ILE A CA 1
ATOM 2817 C C . ILE A 1 357 ? -20.346 8.028 18.931 1.00 43.47 357 ILE A C 1
ATOM 2819 O O . ILE A 1 357 ? -20.763 8.051 17.777 1.00 43.47 357 ILE A O 1
ATOM 2823 N N . PHE A 1 358 ? -19.470 7.120 19.381 1.00 45.06 358 PHE A N 1
ATOM 2824 C CA . PHE A 1 358 ? -19.106 5.903 18.649 1.00 45.06 358 PHE A CA 1
ATOM 2825 C C . PHE A 1 358 ? -20.370 5.079 18.364 1.00 45.06 358 PHE A C 1
ATOM 2827 O O . PHE A 1 358 ? -20.994 4.597 19.316 1.00 45.06 358 PHE A O 1
ATOM 2834 N N . PRO A 1 359 ? -20.769 4.888 17.097 1.00 42.09 359 PRO A N 1
ATOM 2835 C CA . PRO A 1 359 ? -21.756 3.878 16.769 1.00 42.09 359 PRO A CA 1
ATOM 2836 C C . PRO A 1 359 ? -21.162 2.502 17.070 1.00 42.09 359 PRO A C 1
ATOM 2838 O O . PRO A 1 359 ? -19.976 2.247 16.860 1.00 42.09 359 PRO A O 1
ATOM 2841 N N . ILE A 1 360 ? -22.003 1.623 17.598 1.00 38.31 360 ILE A N 1
ATOM 2842 C CA . ILE A 1 360 ? -21.671 0.234 17.902 1.00 38.31 360 ILE A CA 1
ATOM 2843 C C . ILE A 1 360 ? -21.225 -0.448 16.598 1.00 38.31 360 ILE A C 1
ATOM 2845 O O . ILE A 1 360 ? -21.940 -0.405 15.595 1.00 38.31 360 ILE A O 1
ATOM 2849 N N . ALA A 1 361 ? -20.040 -1.060 16.608 1.00 42.75 361 ALA A N 1
ATOM 2850 C CA . ALA A 1 361 ? -19.616 -1.952 15.539 1.00 42.75 361 ALA A CA 1
ATOM 2851 C C . ALA A 1 361 ? -20.373 -3.280 15.707 1.00 42.75 361 ALA A C 1
ATOM 2853 O O . ALA A 1 361 ? -20.095 -4.039 16.632 1.00 42.75 361 ALA A O 1
ATOM 2854 N N . GLU A 1 362 ? -21.364 -3.541 14.855 1.00 43.94 362 GLU A N 1
ATOM 2855 C CA . GLU A 1 362 ? -21.985 -4.869 14.778 1.00 43.94 362 GLU A CA 1
ATOM 2856 C C . GLU A 1 362 ? -21.022 -5.876 14.120 1.00 43.94 362 GLU A C 1
ATOM 2858 O O . GLU A 1 362 ? -20.118 -5.497 13.374 1.00 43.94 362 GLU A O 1
ATOM 2863 N N . GLU A 1 363 ? -21.193 -7.163 14.443 1.00 42.75 363 GLU A N 1
ATOM 2864 C CA . GLU A 1 363 ? -20.323 -8.283 14.056 1.00 42.75 363 GLU A CA 1
ATOM 2865 C C . GLU A 1 363 ? -19.954 -8.297 12.564 1.00 42.75 363 GLU A C 1
ATOM 2867 O O . GLU A 1 363 ? -20.756 -8.655 11.701 1.00 42.75 363 GLU A O 1
ATOM 2872 N N . ILE A 1 364 ? -18.684 -8.030 12.256 1.00 46.19 364 ILE A N 1
ATOM 2873 C CA . ILE A 1 364 ? -18.114 -8.293 10.931 1.00 46.19 364 ILE A CA 1
ATOM 2874 C C . ILE A 1 364 ? -17.217 -9.527 11.029 1.00 46.19 364 ILE A C 1
ATOM 2876 O O . ILE A 1 364 ? -16.016 -9.415 11.243 1.00 46.19 364 ILE A O 1
ATOM 2880 N N . ASN A 1 365 ? -17.793 -10.719 10.879 1.00 44.03 365 ASN A N 1
ATOM 2881 C CA . ASN A 1 365 ? -17.075 -11.983 11.059 1.00 44.03 365 ASN A CA 1
ATOM 2882 C C . ASN A 1 365 ? -15.960 -12.219 10.021 1.00 44.03 365 ASN A C 1
ATOM 2884 O O . ASN A 1 365 ? -16.237 -12.329 8.830 1.00 44.03 365 ASN A O 1
ATOM 2888 N N . GLY A 1 366 ? -14.715 -12.410 10.485 1.00 47.00 366 GLY A N 1
ATOM 2889 C CA . GLY A 1 366 ? -13.605 -12.948 9.672 1.00 47.00 366 GLY A CA 1
ATOM 2890 C C . GLY A 1 366 ? -12.493 -11.970 9.272 1.00 47.00 366 GLY A C 1
ATOM 2891 O O . GLY A 1 366 ? -11.754 -12.259 8.336 1.00 47.00 366 GLY A O 1
ATOM 2892 N N . PHE A 1 367 ? -12.361 -10.839 9.965 1.00 53.31 367 PHE A N 1
ATOM 2893 C CA . PHE A 1 367 ? -11.479 -9.738 9.572 1.00 53.31 367 PHE A CA 1
ATOM 2894 C C . PHE A 1 367 ? -10.376 -9.513 10.622 1.00 53.31 367 PHE A C 1
ATOM 2896 O O . PHE A 1 367 ? -10.605 -9.732 11.811 1.00 53.31 367 PHE A O 1
ATOM 2903 N N . GLU A 1 368 ? -9.181 -9.102 10.195 1.00 52.44 368 GLU A N 1
ATOM 2904 C CA . GLU A 1 368 ? -8.163 -8.518 11.077 1.00 52.44 368 GLU A CA 1
ATOM 2905 C C . GLU A 1 368 ? -8.147 -7.016 10.810 1.00 52.44 368 GLU A C 1
ATOM 2907 O O . GLU A 1 368 ? -7.924 -6.587 9.679 1.00 52.44 368 GLU A O 1
ATOM 2912 N N . PHE A 1 369 ? -8.449 -6.226 11.838 1.00 59.19 369 PHE A N 1
ATOM 2913 C CA . PHE A 1 369 ? -8.432 -4.770 11.754 1.00 59.19 369 PHE A CA 1
ATOM 2914 C C . PHE A 1 369 ? -7.212 -4.217 12.485 1.00 59.19 369 PHE A C 1
ATOM 2916 O O . PHE A 1 369 ? -6.921 -4.640 13.609 1.00 59.19 369 PHE A O 1
ATOM 2923 N N . CYS A 1 370 ? -6.542 -3.255 11.848 1.00 59.59 370 CYS A N 1
ATOM 2924 C CA . CYS A 1 370 ? -5.642 -2.325 12.513 1.00 59.59 370 CYS A CA 1
ATOM 2925 C C . CYS A 1 370 ? -6.270 -0.932 12.476 1.00 59.59 370 CYS A C 1
ATOM 2927 O O . CYS A 1 370 ? -6.657 -0.459 11.404 1.00 59.59 370 CYS A O 1
ATOM 2929 N N . ILE A 1 371 ? -6.424 -0.326 13.652 1.00 67.81 371 ILE A N 1
ATOM 2930 C CA . ILE A 1 371 ? -6.891 1.052 13.800 1.00 67.81 371 ILE A CA 1
ATOM 2931 C C . ILE A 1 371 ? -5.707 1.867 14.300 1.00 67.81 371 ILE A C 1
ATOM 2933 O O . ILE A 1 371 ? -5.237 1.614 15.409 1.00 67.81 371 ILE A O 1
ATOM 2937 N N . SER A 1 372 ? -5.280 2.863 13.525 1.00 64.12 372 SER A N 1
ATOM 2938 C CA . SER A 1 372 ? -4.388 3.915 14.008 1.00 64.12 372 SER A CA 1
ATOM 2939 C C . SER A 1 372 ? -5.189 5.190 14.283 1.00 64.12 372 SER A C 1
ATOM 2941 O O . SER A 1 372 ? -5.775 5.766 13.362 1.00 64.12 372 SER A O 1
ATOM 2943 N N . VAL A 1 373 ? -5.249 5.628 15.542 1.00 61.94 373 VAL A N 1
ATOM 2944 C CA . VAL A 1 373 ? -5.900 6.878 15.959 1.00 61.94 373 VAL A CA 1
ATOM 2945 C C . VAL A 1 373 ? -4.830 7.922 16.227 1.00 61.94 373 VAL A C 1
ATOM 2947 O O . VAL A 1 373 ? -4.090 7.837 17.202 1.00 61.94 373 VAL A O 1
ATOM 2950 N N . LEU A 1 374 ? -4.800 8.946 15.384 1.00 49.12 374 LEU A N 1
ATOM 2951 C CA . LEU A 1 374 ? -3.926 10.103 15.536 1.00 49.12 374 LEU A CA 1
ATOM 2952 C C . LEU A 1 374 ? -4.797 11.337 15.740 1.00 49.12 374 LEU A C 1
ATOM 2954 O O . LEU A 1 374 ? -5.563 11.719 14.853 1.00 49.12 374 LEU A O 1
ATOM 2958 N N . HIS A 1 375 ? -4.701 11.947 16.920 1.00 50.28 375 HIS A N 1
ATOM 2959 C CA . HIS A 1 375 ? -5.454 13.151 17.255 1.00 50.28 375 HIS A CA 1
ATOM 2960 C C . HIS A 1 375 ? -4.487 14.280 17.604 1.00 50.28 375 HIS A C 1
ATOM 2962 O O . HIS A 1 375 ? -3.803 14.229 18.621 1.00 50.28 375 HIS A O 1
ATOM 2968 N N . PHE A 1 376 ? -4.461 15.332 16.788 1.00 43.78 376 PHE A N 1
ATOM 2969 C CA . PHE A 1 376 ? -3.719 16.546 17.114 1.00 43.78 376 PHE A CA 1
ATOM 2970 C C . PHE A 1 376 ? -4.586 17.430 18.013 1.00 43.78 376 PHE A C 1
ATOM 2972 O O . PHE A 1 376 ? -5.619 17.951 17.598 1.00 43.78 376 PHE A O 1
ATOM 2979 N N . TRP A 1 377 ? -4.187 17.552 19.277 1.00 44.78 377 TRP A N 1
ATOM 2980 C CA . TRP A 1 377 ? -4.879 18.364 20.274 1.00 44.78 377 TRP A CA 1
ATOM 2981 C C . TRP A 1 377 ? -4.762 19.873 19.925 1.00 44.78 377 TRP A C 1
ATOM 2983 O O . TRP A 1 377 ? -3.653 20.392 19.825 1.00 44.78 377 TRP A O 1
ATOM 2993 N N . ASP A 1 378 ? -5.886 20.614 19.853 1.00 43.94 378 ASP A N 1
ATOM 2994 C CA . ASP A 1 378 ? -5.921 22.084 20.052 1.00 43.94 378 ASP A CA 1
ATOM 2995 C C . ASP A 1 378 ? -6.282 22.402 21.518 1.00 43.94 378 ASP A C 1
ATOM 2997 O O . ASP A 1 378 ? -7.354 22.043 22.012 1.00 43.94 378 ASP A O 1
ATOM 3001 N N . SER A 1 379 ? -5.337 22.995 22.262 1.00 43.31 379 SER A N 1
ATOM 3002 C CA . SER A 1 379 ? -5.282 23.080 23.740 1.00 43.31 379 SER A CA 1
ATOM 3003 C C . SER A 1 379 ? -6.412 23.873 24.402 1.00 43.31 379 SER A C 1
ATOM 3005 O O . SER A 1 379 ? -6.409 24.071 25.617 1.00 43.31 379 SER A O 1
ATOM 3007 N N . LYS A 1 380 ? -7.403 24.321 23.627 1.00 47.84 380 LYS A N 1
ATOM 3008 C CA . LYS A 1 380 ? -8.376 25.333 24.047 1.00 47.84 380 LYS A CA 1
ATOM 3009 C C . LYS A 1 380 ? -9.809 24.843 24.246 1.00 47.84 380 LYS A C 1
ATOM 3011 O O . LYS A 1 380 ? -10.595 25.577 24.849 1.00 47.84 380 LYS A O 1
ATOM 3016 N N . THR A 1 381 ? -10.179 23.631 23.836 1.00 51.31 381 THR A N 1
ATOM 3017 C CA . THR A 1 381 ? -11.534 23.105 24.090 1.00 51.31 381 THR A CA 1
ATOM 3018 C C . THR A 1 381 ? -11.605 22.325 25.404 1.00 51.31 381 THR A C 1
ATOM 3020 O O . THR A 1 381 ? -11.036 21.250 25.556 1.00 51.31 381 THR A O 1
ATOM 3023 N N . LYS A 1 382 ? -12.291 22.929 26.383 1.00 43.38 382 LYS A N 1
ATOM 3024 C CA . LYS A 1 382 ? -12.480 22.461 27.764 1.00 43.38 382 LYS A CA 1
ATOM 3025 C C . LYS A 1 382 ? -13.202 21.108 27.862 1.00 43.38 382 LYS A C 1
ATOM 3027 O O . LYS A 1 382 ? -14.084 20.812 27.064 1.00 43.38 382 LYS A O 1
ATOM 3032 N N . GLN A 1 383 ? -12.865 20.383 28.936 1.00 46.31 383 GLN A N 1
ATOM 3033 C CA . GLN A 1 383 ? -13.544 19.222 29.533 1.00 46.31 383 GLN A CA 1
ATOM 3034 C C . GLN A 1 383 ? -15.028 19.081 29.147 1.00 46.31 383 GLN A C 1
ATOM 3036 O O . GLN A 1 383 ? -15.867 19.870 29.583 1.00 46.31 383 GLN A O 1
ATOM 3041 N N . PHE A 1 384 ? -15.353 18.027 28.396 1.00 46.16 384 PHE A N 1
ATOM 3042 C CA . PHE A 1 384 ? -16.731 17.598 28.161 1.00 46.16 384 PHE A CA 1
ATOM 3043 C C . PHE A 1 384 ? -17.154 16.510 29.158 1.00 46.16 384 PHE A C 1
ATOM 3045 O O . PHE A 1 384 ? -16.372 15.631 29.522 1.00 46.16 384 PHE A O 1
ATOM 3052 N N . GLN A 1 385 ? -18.416 16.571 29.589 1.00 46.00 385 GLN A N 1
ATOM 3053 C CA . GLN A 1 385 ? -19.040 15.617 30.509 1.00 46.00 385 GLN A CA 1
ATOM 3054 C C . GLN A 1 385 ? -19.414 14.320 29.774 1.00 46.00 385 GLN A C 1
ATOM 3056 O O . GLN A 1 385 ? -20.472 14.224 29.160 1.00 46.00 385 GLN A O 1
ATOM 3061 N N . TYR A 1 386 ? -18.554 13.306 29.860 1.00 52.00 386 TYR A N 1
ATOM 3062 C CA . TYR A 1 386 ? -18.713 12.005 29.193 1.00 52.00 386 TYR A CA 1
ATOM 3063 C C . TYR A 1 386 ? -19.365 10.924 30.077 1.00 52.00 386 TYR A C 1
ATOM 3065 O O . TYR A 1 386 ? -18.937 9.775 30.109 1.00 52.00 386 TYR A O 1
ATOM 3073 N N . ASN A 1 387 ? -20.436 11.270 30.791 1.00 51.06 387 ASN A N 1
ATOM 3074 C CA . ASN A 1 387 ? -21.063 10.364 31.764 1.00 51.06 387 ASN A CA 1
ATOM 3075 C C . ASN A 1 387 ? -22.174 9.451 31.197 1.00 51.06 387 ASN A C 1
ATOM 3077 O O . ASN A 1 387 ? -22.926 8.892 31.988 1.00 51.06 387 ASN A O 1
ATOM 3081 N N . GLN A 1 388 ? -22.346 9.309 29.874 1.00 55.50 388 GLN A N 1
ATOM 3082 C CA . GLN A 1 388 ? -23.579 8.699 29.327 1.00 55.50 388 GLN A CA 1
ATOM 3083 C C . GLN A 1 388 ? -23.424 7.620 28.245 1.00 55.50 388 GLN A C 1
ATOM 3085 O O . GLN A 1 388 ? -24.422 7.225 27.645 1.00 55.50 388 GLN A O 1
ATOM 3090 N N . LEU A 1 389 ? -22.232 7.066 28.013 1.00 58.75 389 LEU A N 1
ATOM 3091 C CA . LEU A 1 389 ? -22.149 5.809 27.258 1.00 58.75 389 LEU A CA 1
ATOM 3092 C C . LEU A 1 389 ? -22.369 4.646 28.227 1.00 58.75 389 LEU A C 1
ATOM 3094 O O . LEU A 1 389 ? -21.452 4.207 28.907 1.00 58.75 389 LEU A O 1
ATOM 3098 N N . HIS A 1 390 ? -23.620 4.193 28.326 1.00 69.31 390 HIS A N 1
ATOM 3099 C CA . HIS A 1 390 ? -23.996 3.054 29.171 1.00 69.31 390 HIS A CA 1
ATOM 3100 C C . HIS A 1 390 ? -23.722 1.688 28.518 1.00 69.31 390 HIS A C 1
ATOM 3102 O O . HIS A 1 390 ? -23.890 0.662 29.171 1.00 69.31 390 HIS A O 1
ATOM 3108 N N . SER A 1 391 ? -23.313 1.656 27.248 1.00 84.62 391 SER A N 1
ATOM 3109 C CA . SER A 1 391 ? -23.005 0.427 26.514 1.00 84.62 391 SER A CA 1
ATOM 3110 C C . SER A 1 391 ? -21.503 0.282 26.284 1.00 84.62 391 SER A C 1
ATOM 3112 O O . SER A 1 391 ? -20.880 1.177 25.714 1.00 84.62 391 SER A O 1
ATOM 3114 N N . ILE A 1 392 ? -20.953 -0.871 26.670 1.00 86.19 392 ILE A N 1
ATOM 3115 C CA . ILE A 1 392 ? -19.598 -1.293 26.296 1.00 86.19 392 ILE A CA 1
ATOM 3116 C C . ILE A 1 392 ? -19.563 -1.472 24.776 1.00 86.19 392 ILE A C 1
ATOM 3118 O O . ILE A 1 392 ? -20.397 -2.189 24.221 1.00 86.19 392 ILE A O 1
ATOM 3122 N N . VAL A 1 393 ? -18.609 -0.831 24.103 1.00 84.06 393 VAL A N 1
ATOM 3123 C CA . VAL A 1 393 ? -18.412 -0.987 22.655 1.00 84.06 393 VAL A CA 1
ATOM 3124 C C . VAL A 1 393 ? -17.481 -2.169 22.403 1.00 84.06 393 VAL A C 1
ATOM 3126 O O . VAL A 1 393 ? -16.353 -2.194 22.890 1.00 84.06 393 VAL A O 1
ATOM 3129 N N . GLU A 1 394 ? -17.925 -3.161 21.642 1.00 85.19 394 GLU A N 1
ATOM 3130 C CA . GLU A 1 394 ? -17.112 -4.337 21.335 1.00 85.19 394 GLU A CA 1
ATOM 3131 C C . GLU A 1 394 ? -16.423 -4.213 19.971 1.00 85.19 394 GLU A C 1
ATOM 3133 O O . GLU A 1 394 ? -17.040 -3.837 18.978 1.00 85.19 394 GLU A O 1
ATOM 3138 N N . PHE A 1 395 ? -15.137 -4.569 19.921 1.00 81.94 395 PHE A N 1
ATOM 3139 C CA . PHE A 1 395 ? -14.364 -4.689 18.686 1.00 81.94 395 PHE A CA 1
ATOM 3140 C C . PHE A 1 395 ? -13.852 -6.131 18.556 1.00 81.94 395 PHE A C 1
ATOM 3142 O O . PHE A 1 395 ? -12.696 -6.422 18.886 1.00 81.94 395 PHE A O 1
ATOM 3149 N N . PRO A 1 396 ? -14.689 -7.067 18.073 1.00 80.44 396 PRO A N 1
ATOM 3150 C CA . PRO A 1 396 ? -14.403 -8.502 18.149 1.00 80.44 396 PRO A CA 1
ATOM 3151 C C . PRO A 1 396 ? -13.221 -8.956 17.275 1.00 80.44 396 PRO A C 1
ATOM 3153 O O . PRO A 1 396 ? -12.716 -10.069 17.427 1.00 80.44 396 PRO A O 1
ATOM 3156 N N . HIS A 1 397 ? -12.765 -8.087 16.371 1.00 79.00 397 HIS A N 1
ATOM 3157 C CA . HIS A 1 397 ? -11.821 -8.379 15.292 1.00 79.00 397 HIS A CA 1
ATOM 3158 C C . HIS A 1 397 ? -10.599 -7.448 15.257 1.00 79.00 397 HIS A C 1
ATOM 3160 O O . HIS A 1 397 ? -9.753 -7.579 14.372 1.00 79.00 397 HIS A O 1
ATOM 3166 N N . LEU A 1 398 ? -10.489 -6.515 16.208 1.00 82.88 398 LEU A N 1
ATOM 3167 C CA . LEU A 1 398 ? -9.331 -5.630 16.302 1.00 82.88 398 LEU A CA 1
ATOM 3168 C C . LEU A 1 398 ? -8.114 -6.434 16.771 1.00 82.88 398 LEU A C 1
ATOM 3170 O O . LEU A 1 398 ? -8.093 -6.898 17.911 1.00 82.88 398 LEU A O 1
ATOM 3174 N N . ALA A 1 399 ? -7.136 -6.614 15.883 1.00 85.50 399 ALA A N 1
ATOM 3175 C CA . ALA A 1 399 ? -5.925 -7.394 16.142 1.00 85.50 399 ALA A CA 1
ATOM 3176 C C . ALA A 1 399 ? -4.728 -6.507 16.503 1.00 85.50 399 ALA A C 1
ATOM 3178 O O . ALA A 1 399 ? -3.880 -6.921 17.299 1.00 85.50 399 ALA A O 1
ATOM 3179 N N . SER A 1 400 ? -4.696 -5.290 15.957 1.00 85.75 400 SER A N 1
ATOM 3180 C CA . SER A 1 400 ? -3.661 -4.288 16.192 1.00 85.75 400 SER A CA 1
ATOM 3181 C C . SER A 1 400 ? -4.309 -2.924 16.457 1.00 85.75 400 SER A C 1
ATOM 3183 O O . SER A 1 400 ? -5.284 -2.555 15.799 1.00 85.75 400 SER A O 1
ATOM 3185 N N . LEU A 1 401 ? -3.833 -2.198 17.464 1.00 88.44 401 LEU A N 1
ATOM 3186 C CA . LEU A 1 401 ? -4.302 -0.857 17.813 1.00 88.44 401 LEU A CA 1
ATOM 3187 C C . LEU A 1 401 ? -3.091 0.059 17.917 1.00 88.44 401 LEU A C 1
ATOM 3189 O O . LEU A 1 401 ? -2.265 -0.126 18.804 1.00 88.44 401 LEU A O 1
ATOM 3193 N N . ASN A 1 402 ? -3.013 1.068 17.063 1.00 87.12 402 ASN A N 1
ATOM 3194 C CA . ASN A 1 402 ? -2.033 2.132 17.181 1.00 87.12 402 ASN A CA 1
ATOM 3195 C C . ASN A 1 402 ? -2.740 3.396 17.691 1.00 87.12 402 ASN A C 1
ATOM 3197 O O . ASN A 1 402 ? -3.636 3.956 17.075 1.00 87.12 402 ASN A O 1
ATOM 3201 N N . VAL A 1 403 ? -2.367 3.837 18.876 1.00 88.69 403 VAL A N 1
ATOM 3202 C CA . VAL A 1 403 ? -2.820 5.074 19.517 1.00 88.69 403 VAL A CA 1
ATOM 3203 C C . VAL A 1 403 ? -1.602 5.936 19.859 1.00 88.69 403 VAL A C 1
ATOM 3205 O O . VAL A 1 403 ? -1.603 6.685 20.838 1.00 88.69 403 VAL A O 1
ATOM 3208 N N . ARG A 1 404 ? -0.533 5.815 19.060 1.00 84.06 404 ARG A N 1
ATOM 3209 C CA . ARG A 1 404 ? 0.668 6.645 19.158 1.00 84.06 404 ARG A CA 1
ATOM 3210 C C . ARG A 1 404 ? 0.287 8.078 18.810 1.00 84.06 404 ARG A C 1
ATOM 3212 O O . ARG A 1 404 ? -0.310 8.337 17.765 1.00 84.06 404 ARG A O 1
ATOM 3219 N N . ARG A 1 405 ? 0.612 9.013 19.702 1.00 80.94 405 ARG A N 1
ATOM 3220 C CA . ARG A 1 405 ? 0.196 10.425 19.675 1.00 80.94 405 ARG A CA 1
ATOM 3221 C C . ARG A 1 405 ? -1.315 10.644 19.802 1.00 80.94 405 ARG A C 1
ATOM 3223 O O . ARG A 1 405 ? -1.792 11.746 19.531 1.00 80.94 405 ARG A O 1
ATOM 3230 N N . ALA A 1 406 ? -2.086 9.626 20.187 1.00 82.94 406 ALA A N 1
ATOM 3231 C CA . ALA A 1 406 ? -3.465 9.846 20.598 1.00 82.94 406 ALA A CA 1
ATOM 3232 C C . ALA A 1 406 ? -3.481 10.570 21.946 1.00 82.94 406 ALA A C 1
ATOM 3234 O O . ALA A 1 406 ? -2.587 10.395 22.773 1.00 82.94 406 ALA A O 1
ATOM 3235 N N . ASP A 1 407 ? -4.533 11.347 22.197 1.00 85.19 407 ASP A N 1
ATOM 3236 C CA . ASP A 1 407 ? -4.730 11.882 23.535 1.00 85.19 407 ASP A CA 1
ATOM 3237 C C . ASP A 1 407 ? -4.921 10.757 24.569 1.00 85.19 407 ASP A C 1
ATOM 3239 O O . ASP A 1 407 ? -5.562 9.736 24.284 1.00 85.19 407 ASP A O 1
ATOM 3243 N N . VAL A 1 408 ? -4.425 10.979 25.791 1.00 90.50 408 VAL A N 1
ATOM 3244 C CA . VAL A 1 408 ? -4.532 10.051 26.927 1.00 90.50 408 VAL A CA 1
ATOM 3245 C C . VAL A 1 408 ? -5.972 9.587 27.159 1.00 90.50 408 VAL A C 1
ATOM 3247 O O . VAL A 1 408 ? -6.209 8.440 27.541 1.00 90.50 408 VAL A O 1
ATOM 3250 N N . TYR A 1 409 ? -6.957 10.439 26.866 1.00 87.00 409 TYR A N 1
ATOM 3251 C CA . TYR A 1 409 ? -8.367 10.098 26.976 1.00 87.00 409 TYR A CA 1
ATOM 3252 C C . TYR A 1 409 ? -8.796 8.983 26.011 1.00 87.00 409 TYR A C 1
ATOM 3254 O O . TYR A 1 409 ? -9.542 8.086 26.406 1.00 87.00 409 TYR A O 1
ATOM 3262 N N . TYR A 1 410 ? -8.319 8.992 24.763 1.00 85.38 410 TYR A N 1
ATOM 3263 C CA . TYR A 1 410 ? -8.637 7.935 23.794 1.00 85.38 410 TYR A CA 1
ATOM 3264 C C . TYR A 1 410 ? -7.947 6.627 24.156 1.00 85.38 410 TYR A C 1
ATOM 3266 O O . TYR A 1 410 ? -8.569 5.566 24.088 1.00 85.38 410 TYR A O 1
ATOM 3274 N N . VAL A 1 411 ? -6.697 6.711 24.616 1.00 91.69 411 VAL A N 1
ATOM 3275 C CA . VAL A 1 411 ? -5.986 5.554 25.169 1.00 91.69 411 VAL A CA 1
ATOM 3276 C C . VAL A 1 411 ? -6.798 4.956 26.326 1.00 91.69 411 VAL A C 1
ATOM 3278 O O . VAL A 1 411 ? -7.009 3.744 26.370 1.00 91.69 411 VAL A O 1
ATOM 3281 N N . GLU A 1 412 ? -7.359 5.790 27.210 1.00 92.94 412 GLU A N 1
ATOM 3282 C CA . GLU A 1 412 ? -8.250 5.328 28.277 1.00 92.94 412 GLU A CA 1
ATOM 3283 C C . GLU A 1 412 ? -9.523 4.673 27.738 1.00 92.94 412 GLU A C 1
ATOM 3285 O O . GLU A 1 412 ? -9.942 3.645 28.265 1.00 92.94 412 GLU A O 1
ATOM 3290 N N . GLN A 1 413 ? -10.154 5.233 26.704 1.00 88.81 413 GLN A N 1
ATOM 3291 C CA . GLN A 1 413 ? -11.366 4.649 26.128 1.00 88.81 413 GLN A CA 1
ATOM 3292 C C . GLN A 1 413 ? -11.133 3.238 25.573 1.00 88.81 413 GLN A C 1
ATOM 3294 O O . GLN A 1 413 ? -11.918 2.339 25.879 1.00 88.81 413 GLN A O 1
ATOM 3299 N N . PHE A 1 414 ? -10.061 3.029 24.806 1.00 92.56 414 PHE A N 1
ATOM 3300 C CA . PHE A 1 414 ? -9.756 1.723 24.212 1.00 92.56 414 PHE A CA 1
ATOM 3301 C C . PHE A 1 414 ? -9.211 0.707 25.221 1.00 92.56 414 PHE A C 1
ATOM 3303 O O . PHE A 1 414 ? -9.474 -0.491 25.114 1.00 92.56 414 PHE A O 1
ATOM 3310 N N . LEU A 1 415 ? -8.439 1.146 26.215 1.00 94.94 415 LEU A N 1
ATOM 3311 C CA . LEU A 1 415 ? -7.868 0.204 27.176 1.00 94.94 415 LEU A CA 1
ATOM 3312 C C . LEU A 1 415 ? -8.828 -0.122 28.320 1.00 94.94 415 LEU A C 1
ATOM 3314 O O . LEU A 1 415 ? -8.728 -1.213 28.872 1.00 94.94 415 LEU A O 1
ATOM 3318 N N . ASN A 1 416 ? -9.776 0.754 28.660 1.00 94.31 416 ASN A N 1
ATOM 3319 C CA . ASN A 1 416 ? -10.739 0.502 29.730 1.00 94.31 416 ASN A CA 1
ATOM 3320 C C . ASN A 1 416 ? -11.835 -0.496 29.301 1.00 94.31 416 ASN A C 1
ATOM 3322 O O . ASN A 1 416 ? -12.682 -0.190 28.463 1.00 94.31 416 ASN A O 1
ATOM 3326 N N . THR A 1 417 ? -11.872 -1.657 29.953 1.00 94.50 417 THR A N 1
ATOM 3327 C CA . THR A 1 417 ? -12.820 -2.753 29.707 1.00 94.50 417 THR A CA 1
ATOM 3328 C C . THR A 1 417 ? -14.276 -2.408 30.003 1.00 94.50 417 THR A C 1
ATOM 3330 O O . THR A 1 417 ? -15.179 -3.050 29.475 1.00 94.50 417 THR A O 1
ATOM 3333 N N . GLU A 1 418 ? -14.519 -1.403 30.844 1.00 94.06 418 GLU A N 1
ATOM 3334 C CA . GLU A 1 418 ? -15.863 -0.885 31.132 1.00 94.06 418 GLU A CA 1
ATOM 3335 C C . GLU A 1 418 ? -16.388 0.011 30.000 1.00 94.06 418 GLU A C 1
ATOM 3337 O O . GLU A 1 418 ? -17.578 0.317 29.957 1.00 94.06 418 GLU A O 1
ATOM 3342 N N . LYS A 1 419 ? -15.508 0.446 29.090 1.00 90.50 419 LYS A N 1
ATOM 3343 C CA . LYS A 1 419 ? -15.845 1.285 27.932 1.00 90.50 419 LYS A CA 1
ATOM 3344 C C . LYS A 1 419 ? -15.782 0.487 26.632 1.00 90.50 419 LYS A C 1
ATOM 3346 O O . LYS A 1 419 ? -16.662 0.635 25.784 1.00 90.50 419 LYS A O 1
ATOM 3351 N N . THR A 1 420 ? -14.769 -0.364 26.474 1.00 91.06 420 THR A N 1
ATOM 3352 C CA . THR A 1 420 ? -14.542 -1.138 25.251 1.00 91.06 420 THR A CA 1
ATOM 3353 C C . THR A 1 420 ? -14.145 -2.585 25.528 1.00 91.06 420 THR A C 1
ATOM 3355 O O . THR A 1 420 ? -13.407 -2.879 26.466 1.00 91.06 420 THR A O 1
ATOM 3358 N N . HIS A 1 421 ? -14.583 -3.513 24.678 1.00 92.56 421 HIS A N 1
ATOM 3359 C CA . HIS A 1 421 ? -14.170 -4.914 24.735 1.00 92.56 421 HIS A CA 1
ATOM 3360 C C . HIS A 1 421 ? -13.328 -5.279 23.507 1.00 92.56 421 HIS A C 1
ATOM 3362 O O . HIS A 1 421 ? -13.828 -5.270 22.384 1.00 92.56 421 HIS A O 1
ATOM 3368 N N . LEU A 1 422 ? -12.047 -5.613 23.721 1.00 93.19 422 LEU A N 1
ATOM 3369 C CA . LEU A 1 422 ? -11.080 -5.894 22.649 1.00 93.19 422 LEU A CA 1
ATOM 3370 C C . LEU A 1 422 ? -10.584 -7.354 22.699 1.00 93.19 422 LEU A C 1
ATOM 3372 O O . LEU A 1 422 ? -9.447 -7.597 23.092 1.00 93.19 422 LEU A O 1
ATOM 3376 N N . PRO A 1 423 ? -11.410 -8.378 22.407 1.00 91.31 423 PRO A N 1
ATOM 3377 C CA . PRO A 1 423 ? -11.072 -9.792 22.633 1.00 91.31 423 PRO A CA 1
ATOM 3378 C C . PRO A 1 423 ? -9.888 -10.326 21.819 1.00 91.31 423 PRO A C 1
ATOM 3380 O O . PRO A 1 423 ? -9.300 -11.327 22.226 1.00 91.31 423 PRO A O 1
ATOM 3383 N N . ARG A 1 424 ? -9.525 -9.682 20.706 1.00 90.50 424 ARG A N 1
ATOM 3384 C CA . ARG A 1 424 ? -8.460 -10.144 19.800 1.00 90.50 424 ARG A CA 1
ATOM 3385 C C . ARG A 1 424 ? -7.255 -9.215 19.708 1.00 90.50 424 ARG A C 1
ATOM 3387 O O . ARG A 1 424 ? -6.400 -9.459 18.866 1.00 90.50 424 ARG A O 1
ATOM 3394 N N . LEU A 1 425 ? -7.156 -8.203 20.570 1.00 93.06 425 LEU A N 1
ATOM 3395 C CA . LEU A 1 425 ? -6.049 -7.255 20.515 1.00 93.06 425 LEU A CA 1
ATOM 3396 C C . LEU A 1 425 ? -4.729 -7.964 20.825 1.00 93.06 425 LEU A C 1
ATOM 3398 O O . LEU A 1 425 ? -4.484 -8.326 21.970 1.00 93.06 425 LEU A O 1
ATOM 3402 N N . THR A 1 426 ? -3.889 -8.157 19.812 1.00 91.88 426 THR A N 1
ATOM 3403 C CA . THR A 1 426 ? -2.574 -8.799 19.934 1.00 91.88 426 THR A CA 1
ATOM 3404 C C . THR A 1 426 ? -1.414 -7.827 19.815 1.00 91.88 426 THR A C 1
ATOM 3406 O O . THR A 1 426 ? -0.330 -8.147 20.290 1.00 91.88 426 THR A O 1
ATOM 3409 N N . GLU A 1 427 ? -1.616 -6.657 19.227 1.00 91.06 427 GLU A N 1
ATOM 3410 C CA . GLU A 1 427 ? -0.584 -5.641 19.052 1.00 91.06 427 GLU A CA 1
ATOM 3411 C C . GLU A 1 427 ? -1.122 -4.281 19.494 1.00 91.06 427 GLU A C 1
ATOM 3413 O O . GLU A 1 427 ? -2.239 -3.911 19.144 1.00 91.06 427 GLU A O 1
ATOM 3418 N N . LEU A 1 428 ? -0.357 -3.566 20.313 1.00 92.75 428 LEU A N 1
ATOM 3419 C CA . LEU A 1 428 ? -0.689 -2.232 20.794 1.00 92.75 428 LEU A CA 1
ATOM 3420 C C . LEU A 1 428 ? 0.522 -1.326 20.587 1.00 92.75 428 LEU A C 1
ATOM 3422 O O . LEU A 1 428 ? 1.575 -1.565 21.173 1.00 92.75 428 LEU A O 1
ATOM 3426 N N . GLU A 1 429 ? 0.358 -0.284 19.785 1.00 93.06 429 GLU A N 1
ATOM 3427 C CA . GLU A 1 429 ? 1.327 0.797 19.647 1.00 93.06 429 GLU A CA 1
ATOM 3428 C C . GLU A 1 429 ? 0.801 2.039 20.378 1.00 93.06 429 GLU A C 1
ATOM 3430 O O . GLU A 1 429 ? -0.292 2.511 20.081 1.00 93.06 429 GLU A O 1
ATOM 3435 N N . VAL A 1 430 ? 1.511 2.544 21.386 1.00 92.62 430 VAL A N 1
ATOM 3436 C CA . VAL A 1 430 ? 1.012 3.612 22.279 1.00 92.62 430 VAL A CA 1
ATOM 3437 C C . VAL A 1 430 ? 2.172 4.410 22.868 1.00 92.62 430 VAL A C 1
ATOM 3439 O O . VAL A 1 430 ? 3.246 3.860 23.074 1.00 92.62 430 VAL A O 1
ATOM 3442 N N . ASP A 1 431 ? 1.979 5.693 23.183 1.00 91.50 431 ASP A N 1
ATOM 3443 C CA . ASP A 1 431 ? 2.990 6.444 23.939 1.00 91.50 431 ASP A CA 1
ATOM 3444 C C . ASP A 1 431 ? 3.126 5.901 25.364 1.00 91.50 431 ASP A C 1
ATOM 3446 O O . ASP A 1 431 ? 2.128 5.680 26.060 1.00 91.50 431 ASP A O 1
ATOM 3450 N N . TYR A 1 432 ? 4.369 5.725 25.818 1.00 92.00 432 TYR A N 1
ATOM 3451 C CA . TYR A 1 432 ? 4.662 5.145 27.129 1.00 92.00 432 TYR A CA 1
ATOM 3452 C C . TYR A 1 432 ? 3.976 5.910 28.269 1.00 92.00 432 TYR A C 1
ATOM 3454 O O . TYR A 1 432 ? 3.305 5.305 29.107 1.00 92.00 432 TYR A O 1
ATOM 3462 N N . ASP A 1 433 ? 4.070 7.241 28.261 1.00 92.44 433 ASP A N 1
ATOM 3463 C CA . ASP A 1 433 ? 3.497 8.096 29.306 1.00 92.44 433 ASP A CA 1
ATOM 3464 C C . ASP A 1 433 ? 1.969 7.998 29.358 1.00 92.44 433 ASP A C 1
ATOM 3466 O O . ASP A 1 433 ? 1.374 7.930 30.439 1.00 92.44 433 ASP A O 1
ATOM 3470 N N . ASN A 1 434 ? 1.323 7.910 28.191 1.00 93.94 434 ASN A N 1
ATOM 3471 C CA . ASN A 1 434 ? -0.121 7.715 28.098 1.00 93.94 434 ASN A CA 1
ATOM 3472 C C . ASN A 1 434 ? -0.522 6.339 28.629 1.00 93.94 434 ASN A C 1
ATOM 3474 O O . ASN A 1 434 ? -1.484 6.235 29.392 1.00 93.94 434 ASN A O 1
ATOM 3478 N N . LEU A 1 435 ? 0.223 5.288 28.276 1.00 94.81 435 LEU A N 1
ATOM 3479 C CA . LEU A 1 435 ? -0.032 3.938 28.769 1.00 94.81 435 LEU A CA 1
ATOM 3480 C C . LEU A 1 435 ? 0.116 3.864 30.294 1.00 94.81 435 LEU A C 1
ATOM 3482 O O . LEU A 1 435 ? -0.771 3.337 30.970 1.00 94.81 435 LEU A O 1
ATOM 3486 N N . VAL A 1 436 ? 1.194 4.423 30.849 1.00 93.62 436 VAL A N 1
ATOM 3487 C CA . VAL A 1 436 ? 1.431 4.483 32.299 1.00 93.62 436 VAL A CA 1
ATOM 3488 C C . VAL A 1 436 ? 0.314 5.246 33.006 1.00 93.62 436 VAL A C 1
ATOM 3490 O O . VAL A 1 436 ? -0.231 4.754 33.995 1.00 93.62 436 VAL A O 1
ATOM 3493 N N . THR A 1 437 ? -0.073 6.405 32.471 1.00 94.75 437 THR A N 1
ATOM 3494 C CA . THR A 1 437 ? -1.140 7.242 33.037 1.00 94.75 437 THR A CA 1
ATOM 3495 C C . THR A 1 437 ? -2.482 6.510 33.036 1.00 94.75 437 THR A C 1
ATOM 3497 O O . THR A 1 437 ? -3.145 6.408 34.067 1.00 94.75 437 THR A O 1
ATOM 3500 N N . VAL A 1 438 ? -2.884 5.944 31.896 1.00 95.81 438 VAL A N 1
ATOM 3501 C CA . VAL A 1 438 ? -4.178 5.259 31.738 1.00 95.81 438 VAL A CA 1
ATOM 3502 C C . VAL A 1 438 ? -4.279 4.007 32.596 1.00 95.81 438 VAL A C 1
ATOM 3504 O O . VAL A 1 438 ? -5.351 3.704 33.132 1.00 95.81 438 VAL A O 1
ATOM 3507 N N . THR A 1 439 ? -3.175 3.277 32.727 1.00 95.69 439 THR A N 1
ATOM 3508 C CA . THR A 1 439 ? -3.119 2.032 33.495 1.00 95.69 439 THR A CA 1
ATOM 3509 C C . THR A 1 439 ? -2.816 2.241 34.978 1.00 95.69 439 THR A C 1
ATOM 3511 O O . THR A 1 439 ? -2.767 1.251 35.705 1.00 95.69 439 THR A O 1
ATOM 3514 N N . ASP A 1 440 ? -2.638 3.487 35.430 1.00 95.00 440 ASP A N 1
ATOM 3515 C CA . ASP A 1 440 ? -2.177 3.831 36.781 1.00 95.00 440 ASP A CA 1
ATOM 3516 C C . ASP A 1 440 ? -0.942 3.006 37.177 1.00 95.00 440 ASP A C 1
ATOM 3518 O O . ASP A 1 440 ? -0.983 2.161 38.076 1.00 95.00 440 ASP A O 1
ATOM 3522 N N . ASN A 1 441 ? 0.141 3.156 36.406 1.00 92.56 441 ASN A N 1
ATOM 3523 C CA . ASN A 1 441 ? 1.347 2.329 36.523 1.00 92.56 441 ASN A CA 1
ATOM 3524 C C . ASN A 1 441 ? 1.039 0.818 36.484 1.00 92.56 441 ASN A C 1
ATOM 3526 O O . ASN A 1 441 ? 1.568 0.039 37.280 1.00 92.56 441 ASN A O 1
ATOM 3530 N N . PHE A 1 442 ? 0.166 0.393 35.566 1.00 91.94 442 PHE A N 1
ATOM 3531 C CA . PHE A 1 442 ? -0.273 -1.001 35.405 1.00 91.94 442 PHE A CA 1
ATOM 3532 C C . PHE A 1 442 ? -0.996 -1.609 36.623 1.00 91.94 442 PHE A C 1
ATOM 3534 O O . PHE A 1 442 ? -1.101 -2.836 36.732 1.00 91.94 442 PHE A O 1
ATOM 3541 N N . THR A 1 443 ? -1.522 -0.779 37.531 1.00 92.12 443 THR A N 1
ATOM 3542 C CA . THR A 1 443 ? -2.285 -1.233 38.708 1.00 92.12 443 THR A CA 1
ATOM 3543 C C . THR A 1 443 ? -3.801 -1.139 38.532 1.00 92.12 443 THR A C 1
ATOM 3545 O O . THR A 1 443 ? -4.542 -1.779 39.279 1.00 92.12 443 THR A O 1
ATOM 3548 N N . ARG A 1 444 ? -4.284 -0.409 37.521 1.00 94.75 444 ARG A N 1
ATOM 3549 C CA . ARG A 1 444 ? -5.715 -0.199 37.282 1.00 94.75 444 ARG A CA 1
ATOM 3550 C C . ARG A 1 444 ? -6.393 -1.451 36.717 1.00 94.75 444 ARG A C 1
ATOM 3552 O O . ARG A 1 444 ? -6.201 -1.811 35.558 1.00 94.75 444 ARG A O 1
ATOM 3559 N N . ASP A 1 445 ? -7.271 -2.072 37.504 1.00 95.00 445 ASP A N 1
ATOM 3560 C CA . ASP A 1 445 ? -7.991 -3.287 37.086 1.00 95.00 445 ASP A CA 1
ATOM 3561 C C . ASP A 1 445 ? -8.876 -3.075 35.848 1.00 95.00 445 ASP A C 1
ATOM 3563 O O . ASP A 1 445 ? -8.965 -3.960 34.998 1.00 95.00 445 ASP A O 1
ATOM 3567 N N . ALA A 1 446 ? -9.459 -1.881 35.697 1.00 96.25 446 ALA A N 1
ATOM 3568 C CA . ALA A 1 446 ? -10.321 -1.547 34.565 1.00 96.25 446 ALA A CA 1
ATOM 3569 C C . ALA A 1 446 ? -9.608 -1.618 33.205 1.00 96.25 446 ALA A C 1
ATOM 3571 O O . ALA A 1 446 ? -10.273 -1.764 32.192 1.00 96.25 446 ALA A O 1
ATOM 3572 N N . THR A 1 447 ? -8.276 -1.522 33.136 1.00 96.06 447 THR A N 1
ATOM 3573 C CA . THR A 1 447 ? -7.539 -1.638 31.861 1.00 96.06 447 THR A CA 1
ATOM 3574 C C . THR A 1 447 ? -6.922 -3.017 31.646 1.00 96.06 447 THR A C 1
ATOM 3576 O O . THR A 1 447 ? -6.583 -3.406 30.525 1.00 96.06 447 THR A O 1
ATOM 3579 N N . ARG A 1 448 ? -6.818 -3.807 32.719 1.00 93.94 448 ARG A N 1
ATOM 3580 C CA . ARG A 1 448 ? -6.122 -5.095 32.736 1.00 93.94 448 ARG A CA 1
ATOM 3581 C C . ARG A 1 448 ? -6.705 -6.096 31.739 1.00 93.94 448 ARG A C 1
ATOM 3583 O O . ARG A 1 448 ? -5.939 -6.827 31.118 1.00 93.94 448 ARG A O 1
ATOM 3590 N N . GLY A 1 449 ? -8.027 -6.139 31.559 1.00 94.44 449 GLY A N 1
ATOM 3591 C CA . GLY A 1 449 ? -8.660 -7.148 30.700 1.00 94.44 449 GLY A CA 1
ATOM 3592 C C . GLY A 1 449 ? -8.377 -6.977 29.202 1.00 94.44 449 GLY A C 1
ATOM 3593 O O . GLY A 1 449 ? -8.213 -7.981 28.508 1.00 94.44 449 GLY A O 1
ATOM 3594 N N . ASN A 1 450 ? -8.267 -5.743 28.696 1.00 95.44 450 ASN A N 1
ATOM 3595 C CA . ASN A 1 450 ? -7.854 -5.504 27.307 1.00 95.44 450 ASN A CA 1
ATOM 3596 C C . ASN A 1 450 ? -6.329 -5.632 27.167 1.00 95.44 450 ASN A C 1
ATOM 3598 O O . ASN A 1 450 ? -5.863 -6.334 26.270 1.00 95.44 450 ASN A O 1
ATOM 3602 N N . CYS A 1 451 ? -5.549 -5.069 28.098 1.00 94.94 451 CYS A N 1
ATOM 3603 C CA . CYS A 1 451 ? -4.083 -5.152 28.061 1.00 94.94 451 CYS A CA 1
ATOM 3604 C C . CYS A 1 451 ? -3.543 -6.590 28.162 1.00 94.94 451 CYS A C 1
ATOM 3606 O O . CYS A 1 451 ? -2.524 -6.898 27.556 1.00 94.94 451 CYS A O 1
ATOM 3608 N N . ALA A 1 452 ? -4.217 -7.497 28.879 1.00 93.62 452 ALA A N 1
ATOM 3609 C CA . ALA A 1 452 ? -3.774 -8.890 29.028 1.00 93.62 452 ALA A CA 1
ATOM 3610 C C . ALA A 1 452 ? -3.759 -9.693 27.711 1.00 93.62 452 ALA A C 1
ATOM 3612 O O . ALA A 1 452 ? -3.141 -10.759 27.642 1.00 93.62 452 ALA A O 1
ATOM 3613 N N . LYS A 1 453 ? -4.452 -9.207 26.676 1.00 94.25 453 LYS A N 1
ATOM 3614 C CA . LYS A 1 453 ? -4.546 -9.860 25.362 1.00 94.25 453 LYS A CA 1
ATOM 3615 C C . LYS A 1 453 ? -3.388 -9.460 24.436 1.00 94.25 453 LYS A C 1
ATOM 3617 O O . LYS A 1 453 ? -3.038 -10.232 23.542 1.00 94.25 453 LYS A O 1
ATOM 3622 N N . VAL A 1 454 ? -2.765 -8.306 24.704 1.00 93.06 454 VAL A N 1
ATOM 3623 C CA . VAL A 1 454 ? -1.651 -7.747 23.932 1.00 93.06 454 VAL A CA 1
ATOM 3624 C C . VAL A 1 454 ? -0.441 -8.680 24.011 1.00 93.06 454 VAL A C 1
ATOM 3626 O O . VAL A 1 454 ? 0.032 -9.027 25.091 1.00 93.06 454 VAL A O 1
ATOM 3629 N N . LYS A 1 455 ? 0.066 -9.086 22.846 1.00 92.06 455 LYS A N 1
ATOM 3630 C CA . LYS A 1 455 ? 1.280 -9.899 22.667 1.00 92.06 455 LYS A CA 1
ATOM 3631 C C . LYS A 1 455 ? 2.483 -9.050 22.275 1.00 92.06 455 LYS A C 1
ATOM 3633 O O . LYS A 1 455 ? 3.605 -9.382 22.646 1.00 92.06 455 LYS A O 1
ATOM 3638 N N . TRP A 1 456 ? 2.242 -7.982 21.528 1.00 88.75 456 TRP A N 1
ATOM 3639 C CA . TRP A 1 456 ? 3.248 -7.053 21.038 1.00 88.75 456 TRP A CA 1
ATOM 3640 C C . TRP A 1 456 ? 2.902 -5.663 21.536 1.00 88.75 456 TRP A C 1
ATOM 3642 O O . TRP A 1 456 ? 1.828 -5.151 21.230 1.00 88.75 456 TRP A O 1
ATOM 3652 N N . LEU A 1 457 ? 3.789 -5.076 22.329 1.00 90.38 457 LEU A N 1
ATOM 3653 C CA . LEU A 1 457 ? 3.672 -3.683 22.726 1.00 90.38 457 LEU A CA 1
ATOM 3654 C C . LEU A 1 457 ? 4.809 -2.903 22.085 1.00 90.38 457 LEU A C 1
ATOM 3656 O O . LEU A 1 457 ? 5.980 -3.258 22.250 1.00 90.38 457 LEU A O 1
ATOM 3660 N N . ILE A 1 458 ? 4.430 -1.863 21.359 1.00 88.69 458 ILE A N 1
ATOM 3661 C CA . ILE A 1 458 ? 5.327 -0.957 20.656 1.00 88.69 458 ILE A CA 1
ATOM 3662 C C . ILE A 1 458 ? 5.115 0.425 21.268 1.00 88.69 458 ILE A C 1
ATOM 3664 O O . ILE A 1 458 ? 3.984 0.876 21.443 1.00 88.69 458 ILE A O 1
ATOM 3668 N N . PHE A 1 459 ? 6.189 1.088 21.657 1.00 87.75 459 PHE A N 1
ATOM 3669 C CA . PHE A 1 459 ? 6.118 2.452 22.161 1.00 87.75 459 PHE A CA 1
ATOM 3670 C C . PHE A 1 459 ? 7.389 3.194 21.779 1.00 87.75 459 PHE A C 1
ATOM 3672 O O . PHE A 1 459 ? 8.469 2.611 21.692 1.00 87.75 459 PHE A O 1
ATOM 3679 N N . GLU A 1 460 ? 7.247 4.490 21.528 1.00 78.88 460 GLU A N 1
ATOM 3680 C CA . GLU A 1 460 ? 8.382 5.379 21.324 1.00 78.88 460 GLU A CA 1
ATOM 3681 C C . GLU A 1 460 ? 8.967 5.696 22.700 1.00 78.88 460 GLU A C 1
ATOM 3683 O O . GLU A 1 460 ? 8.292 6.284 23.548 1.00 78.88 460 GLU A O 1
ATOM 3688 N N . ILE A 1 461 ? 10.199 5.260 22.962 1.00 70.19 461 ILE A N 1
ATOM 3689 C CA . ILE A 1 461 ? 10.882 5.645 24.194 1.00 70.19 461 ILE A CA 1
ATOM 3690 C C . ILE A 1 461 ? 11.601 6.959 23.929 1.00 70.19 461 ILE A C 1
ATOM 3692 O O . ILE A 1 461 ? 12.674 6.991 23.324 1.00 70.19 461 ILE A O 1
ATOM 3696 N N . THR A 1 462 ? 11.064 8.050 24.464 1.00 57.31 462 THR A N 1
ATOM 3697 C CA . THR A 1 462 ? 11.893 9.214 24.775 1.00 57.31 462 THR A CA 1
ATOM 3698 C C . THR A 1 462 ? 12.755 8.823 25.971 1.00 57.31 462 THR A C 1
ATOM 3700 O O . THR A 1 462 ? 12.262 8.736 27.094 1.00 57.31 462 THR A O 1
ATOM 3703 N N . ILE A 1 463 ? 14.030 8.489 25.738 1.00 48.84 463 ILE A N 1
ATOM 3704 C CA . ILE A 1 463 ? 14.957 8.069 26.799 1.00 48.84 463 ILE A CA 1
ATOM 3705 C C . ILE A 1 463 ? 15.306 9.289 27.667 1.00 48.84 463 ILE A C 1
ATOM 3707 O O . ILE A 1 463 ? 16.379 9.877 27.552 1.00 48.84 463 ILE A O 1
ATOM 3711 N N . GLU A 1 464 ? 14.410 9.660 28.577 1.00 48.72 464 GLU A N 1
ATOM 3712 C CA . GLU A 1 464 ? 14.803 10.249 29.851 1.00 48.72 464 GLU A CA 1
ATOM 3713 C C . GLU A 1 464 ? 14.946 9.088 30.835 1.00 48.72 464 GLU A C 1
ATOM 3715 O O . GLU A 1 464 ? 14.002 8.341 31.070 1.00 48.72 464 GLU A O 1
ATOM 3720 N N . TYR A 1 465 ? 16.159 8.872 31.351 1.00 41.69 465 TYR A N 1
ATOM 3721 C CA . TYR A 1 465 ? 16.514 7.752 32.227 1.00 41.69 465 TYR A CA 1
ATOM 3722 C C . TYR A 1 465 ? 15.591 7.635 33.461 1.00 41.69 465 TYR A C 1
ATOM 3724 O O . TYR A 1 465 ? 15.943 8.084 34.554 1.00 41.69 465 TYR A O 1
ATOM 3732 N N . SER A 1 466 ? 14.450 6.958 33.328 1.00 45.19 466 SER A N 1
ATOM 3733 C CA . SER A 1 466 ? 13.636 6.509 34.454 1.00 45.19 466 SER A CA 1
ATOM 3734 C C . SER A 1 466 ? 13.964 5.052 34.774 1.00 45.19 466 SER A C 1
ATOM 3736 O O . SER A 1 466 ? 13.803 4.148 33.953 1.00 45.19 466 SER A O 1
ATOM 3738 N N . ARG A 1 467 ? 14.421 4.803 36.008 1.00 52.34 467 ARG A N 1
ATOM 3739 C CA . ARG A 1 467 ? 14.658 3.447 36.543 1.00 52.34 467 ARG A CA 1
ATOM 3740 C C . ARG A 1 467 ? 13.372 2.614 36.648 1.00 52.34 467 ARG A C 1
ATOM 3742 O O . ARG A 1 467 ? 13.462 1.402 36.849 1.00 52.34 467 ARG A O 1
ATOM 3749 N N . ASP A 1 468 ? 12.203 3.229 36.496 1.00 53.03 468 ASP A N 1
ATOM 3750 C CA . ASP A 1 468 ? 10.908 2.601 36.762 1.00 53.03 468 ASP A CA 1
ATOM 3751 C C . ASP A 1 468 ? 10.460 1.649 35.641 1.00 53.03 468 ASP A C 1
ATOM 3753 O O . ASP A 1 468 ? 9.739 0.679 35.905 1.00 53.03 468 ASP A O 1
ATOM 3757 N N . VAL A 1 469 ? 10.960 1.852 34.414 1.00 52.19 469 VAL A N 1
ATOM 3758 C CA . VAL A 1 469 ? 10.639 1.018 33.239 1.00 52.19 469 VAL A CA 1
ATOM 3759 C C . VAL A 1 469 ? 11.088 -0.431 33.461 1.00 52.19 469 VAL A C 1
ATOM 3761 O O . VAL A 1 469 ? 10.319 -1.374 33.271 1.00 52.19 469 VAL A O 1
ATOM 3764 N N . HIS A 1 470 ? 12.314 -0.628 33.958 1.00 51.88 470 HIS A N 1
ATOM 3765 C CA . HIS A 1 470 ? 12.863 -1.967 34.188 1.00 51.88 470 HIS A CA 1
ATOM 3766 C C . HIS A 1 470 ? 12.155 -2.725 35.315 1.00 51.88 470 HIS A C 1
ATOM 3768 O O . HIS A 1 470 ? 11.966 -3.938 35.218 1.00 51.88 470 HIS A O 1
ATOM 3774 N N . VAL A 1 471 ? 11.758 -2.037 36.388 1.00 51.66 471 VAL A N 1
ATOM 3775 C CA . VAL A 1 471 ? 11.186 -2.690 37.577 1.00 51.66 471 VAL A CA 1
ATOM 3776 C C . VAL A 1 471 ? 9.732 -3.107 37.344 1.00 51.66 471 VAL A C 1
ATOM 3778 O O . VAL A 1 471 ? 9.303 -4.155 37.835 1.00 51.66 471 VAL A O 1
ATOM 3781 N N . THR A 1 472 ? 8.983 -2.323 36.570 1.00 52.66 472 THR A N 1
ATOM 3782 C CA . THR A 1 472 ? 7.545 -2.543 36.368 1.00 52.66 472 THR A CA 1
ATOM 3783 C C . THR A 1 472 ? 7.277 -3.634 35.328 1.00 52.66 472 THR A C 1
ATOM 3785 O O . THR A 1 472 ? 6.490 -4.547 35.588 1.00 52.66 472 THR A O 1
ATOM 3788 N N . PHE A 1 473 ? 8.013 -3.651 34.210 1.00 53.16 473 PHE A N 1
ATOM 3789 C CA . PHE A 1 473 ? 7.821 -4.659 33.154 1.00 53.16 473 PHE A CA 1
ATOM 3790 C C . PHE A 1 473 ? 8.223 -6.078 33.584 1.00 53.16 473 PHE A C 1
ATOM 3792 O O . PHE A 1 473 ? 7.560 -7.050 33.213 1.00 53.16 473 PHE A O 1
ATOM 3799 N N . LEU A 1 474 ? 9.229 -6.210 34.457 1.00 44.72 474 LEU A N 1
ATOM 3800 C CA . LEU A 1 474 ? 9.622 -7.503 35.028 1.00 44.72 474 LEU A CA 1
ATOM 3801 C C . LEU A 1 474 ? 8.555 -8.101 35.961 1.00 44.72 474 LEU A C 1
ATOM 3803 O O . LEU A 1 474 ? 8.490 -9.322 36.108 1.00 44.72 474 LEU A O 1
ATOM 3807 N N . ARG A 1 475 ? 7.689 -7.282 36.577 1.00 44.22 475 ARG A N 1
ATOM 3808 C CA . ARG A 1 475 ? 6.622 -7.776 37.467 1.00 44.22 475 ARG A CA 1
ATOM 3809 C C . ARG A 1 475 ? 5.381 -8.266 36.726 1.00 44.22 475 ARG A C 1
ATOM 3811 O O . ARG A 1 475 ? 4.676 -9.122 37.254 1.00 44.22 475 ARG A O 1
ATOM 3818 N N . CYS A 1 476 ? 5.123 -7.787 35.512 1.00 44.41 476 CYS A N 1
ATOM 3819 C CA . CYS A 1 476 ? 3.889 -8.104 34.788 1.00 44.41 476 CYS A CA 1
ATOM 3820 C C . CYS A 1 476 ? 3.940 -9.388 33.930 1.00 44.41 476 CYS A C 1
ATOM 3822 O O . CYS A 1 476 ? 2.938 -9.696 33.296 1.00 44.41 476 CYS A O 1
ATOM 3824 N N . LYS A 1 477 ? 5.033 -10.172 33.925 1.00 44.00 477 LYS A N 1
ATOM 3825 C CA . LYS A 1 477 ? 5.326 -11.250 32.938 1.00 44.00 477 LYS A CA 1
ATOM 3826 C C . LYS A 1 477 ? 5.521 -10.755 31.490 1.00 44.00 477 LYS A C 1
ATOM 3828 O O . LYS A 1 477 ? 5.301 -11.488 30.531 1.00 44.00 477 LYS A O 1
ATOM 3833 N N . TRP A 1 478 ? 5.956 -9.517 31.285 1.00 49.00 478 TRP A N 1
ATOM 3834 C CA . TRP A 1 478 ? 6.212 -9.016 29.932 1.00 49.00 478 TRP A CA 1
ATOM 3835 C C . TRP A 1 478 ? 7.669 -9.343 29.590 1.00 49.00 478 TRP A C 1
ATOM 3837 O O . TRP A 1 478 ? 8.570 -9.012 30.360 1.00 49.00 478 TRP A O 1
ATOM 3847 N N . ASN A 1 479 ? 7.922 -10.066 28.494 1.00 38.84 479 ASN A N 1
ATOM 3848 C CA . ASN A 1 479 ? 9.288 -10.428 28.117 1.00 38.84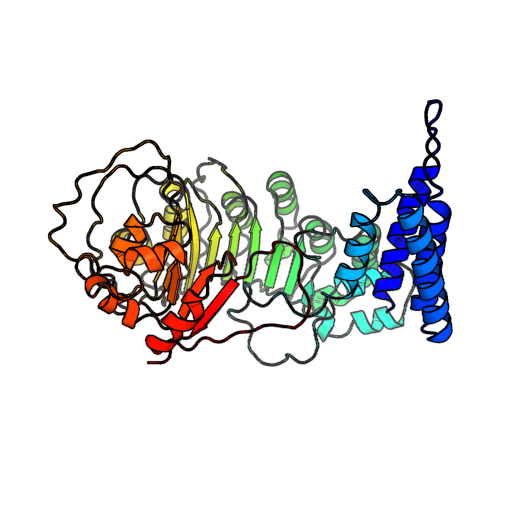 479 ASN A CA 1
ATOM 3849 C C . ASN A 1 479 ? 9.918 -9.288 27.319 1.00 38.84 479 ASN A C 1
ATOM 3851 O O . ASN A 1 479 ? 9.732 -9.119 26.117 1.00 38.84 479 ASN A O 1
ATOM 3855 N N . TYR A 1 480 ? 10.697 -8.494 28.034 1.00 39.91 480 TYR A N 1
ATOM 3856 C CA . TYR A 1 480 ? 11.527 -7.457 27.454 1.00 39.91 480 TYR A CA 1
ATOM 3857 C C . TYR A 1 480 ? 12.612 -8.093 26.571 1.00 39.91 480 TYR A C 1
ATOM 3859 O O . TYR A 1 480 ? 13.546 -8.708 27.085 1.00 39.91 480 TYR A O 1
ATOM 3867 N N . PHE A 1 481 ? 12.477 -7.981 25.247 1.00 36.16 481 PHE A N 1
ATOM 3868 C CA . PHE A 1 481 ? 13.520 -8.366 24.298 1.00 36.16 481 PHE A CA 1
ATOM 3869 C C . PHE A 1 481 ? 14.194 -7.105 23.774 1.00 36.16 481 PHE A C 1
ATOM 3871 O O . PHE A 1 481 ? 13.580 -6.306 23.081 1.00 36.16 481 PHE A O 1
ATOM 3878 N N . HIS A 1 482 ? 15.466 -6.944 24.124 1.00 37.97 482 HIS A N 1
ATOM 3879 C CA . HIS A 1 482 ? 16.298 -5.850 23.652 1.00 37.97 482 HIS A CA 1
ATOM 3880 C C . HIS A 1 482 ? 17.059 -6.306 22.406 1.00 37.97 482 HIS A C 1
ATOM 3882 O O . HIS A 1 482 ? 17.841 -7.256 22.488 1.00 37.97 482 HIS A O 1
ATOM 3888 N N . TYR A 1 483 ? 16.874 -5.630 21.274 1.00 28.66 483 TYR A N 1
ATOM 3889 C CA . TYR A 1 483 ? 17.830 -5.685 20.168 1.00 28.66 483 TYR A CA 1
ATOM 3890 C C . TYR A 1 483 ? 18.688 -4.417 20.251 1.00 28.66 483 TYR A C 1
ATOM 3892 O O . TYR A 1 483 ? 18.196 -3.322 20.015 1.00 28.66 483 TYR A O 1
ATOM 3900 N N . LEU A 1 484 ? 19.949 -4.545 20.669 1.00 31.80 484 LEU A N 1
ATOM 3901 C CA . LEU A 1 484 ? 20.935 -3.461 20.607 1.00 31.80 484 LEU A CA 1
ATOM 3902 C C . LEU A 1 484 ? 22.186 -3.966 19.898 1.00 31.80 484 LEU A C 1
ATOM 3904 O O . LEU A 1 484 ? 22.873 -4.854 20.407 1.00 31.80 484 LEU A O 1
ATOM 3908 N N . ASN A 1 485 ? 22.510 -3.344 18.765 1.00 26.81 485 ASN A N 1
ATOM 3909 C CA . ASN A 1 485 ? 23.873 -3.316 18.251 1.00 26.81 485 ASN A CA 1
ATOM 3910 C C . ASN A 1 485 ? 24.670 -2.243 19.013 1.00 26.81 485 ASN A C 1
ATOM 3912 O O . ASN A 1 485 ? 24.167 -1.185 19.385 1.00 26.81 485 ASN A O 1
ATOM 3916 N N . LYS A 1 486 ? 25.919 -2.572 19.330 1.00 29.73 486 LYS A N 1
ATOM 3917 C CA . LYS A 1 486 ? 26.776 -1.882 20.301 1.00 29.73 486 LYS A CA 1
ATOM 3918 C C . LYS A 1 486 ? 27.539 -0.721 19.642 1.00 29.73 486 LYS A C 1
ATOM 3920 O O . LYS A 1 486 ? 28.340 -1.003 18.761 1.00 29.73 486 LYS A O 1
ATOM 3925 N N . MET A 1 487 ? 27.381 0.520 20.136 1.00 25.80 487 MET A N 1
ATOM 3926 C CA . MET A 1 487 ? 28.450 1.470 20.559 1.00 25.80 487 MET A CA 1
ATOM 3927 C C . MET A 1 487 ? 27.952 2.935 20.694 1.00 25.80 487 MET A C 1
ATOM 3929 O O . MET A 1 487 ? 27.535 3.557 19.732 1.00 25.80 487 MET A O 1
ATOM 3933 N N . ASN A 1 488 ? 28.103 3.475 21.912 1.00 31.14 488 ASN A N 1
ATOM 3934 C CA . ASN A 1 488 ? 28.405 4.865 22.308 1.00 31.14 488 ASN A CA 1
ATOM 3935 C C . ASN A 1 488 ? 27.653 6.078 21.707 1.00 31.14 488 ASN A C 1
ATOM 3937 O O . ASN A 1 488 ? 28.149 6.786 20.844 1.00 31.14 488 ASN A O 1
ATOM 3941 N N . ASN A 1 489 ? 26.555 6.436 22.376 1.00 35.66 489 ASN A N 1
ATOM 3942 C CA . ASN A 1 489 ? 26.347 7.687 23.127 1.00 35.66 489 ASN A CA 1
ATOM 3943 C C . ASN A 1 489 ? 26.999 8.997 22.608 1.00 35.66 489 ASN A C 1
ATOM 3945 O O . ASN A 1 489 ? 28.128 9.320 22.982 1.00 35.66 489 ASN A O 1
ATOM 3949 N N . LYS A 1 490 ? 26.221 9.807 21.878 1.00 38.75 490 LYS A N 1
ATOM 3950 C CA . LYS A 1 490 ? 25.834 11.204 22.196 1.00 38.75 490 LYS A CA 1
ATOM 3951 C C . LYS A 1 490 ? 25.246 11.853 20.941 1.00 38.75 490 LYS A C 1
ATOM 3953 O O . LYS A 1 490 ? 25.982 12.412 20.141 1.00 38.75 490 LYS A O 1
ATOM 3958 N N . ASN A 1 491 ? 23.929 11.748 20.792 1.00 33.88 491 ASN A N 1
ATOM 3959 C CA . ASN A 1 491 ? 22.994 12.763 20.293 1.00 33.88 491 ASN A CA 1
ATOM 3960 C C . ASN A 1 491 ? 21.631 12.091 20.079 1.00 33.88 491 ASN A C 1
ATOM 3962 O O . ASN A 1 491 ? 21.561 10.910 19.760 1.00 33.88 491 ASN A O 1
ATOM 3966 N N . SER A 1 492 ? 20.564 12.844 20.343 1.00 44.97 492 SER A N 1
ATOM 3967 C CA . SER A 1 492 ? 19.164 12.419 20.276 1.00 44.97 492 SER A CA 1
ATOM 3968 C C . SER A 1 492 ? 18.811 11.809 18.913 1.00 44.97 492 SER A C 1
ATOM 3970 O O . SER A 1 492 ? 18.517 12.545 17.973 1.00 44.97 492 SER A O 1
ATOM 3972 N N . SER A 1 493 ? 18.772 10.480 18.833 1.00 36.19 493 SER A N 1
ATOM 3973 C CA . SER A 1 493 ? 17.982 9.745 17.847 1.00 36.19 493 SER A CA 1
ATOM 3974 C C . SER A 1 493 ? 16.824 9.050 18.559 1.00 36.19 493 SER A C 1
ATOM 3976 O O . SER A 1 493 ? 16.990 8.486 19.641 1.00 36.19 493 SER A O 1
ATOM 3978 N N . VAL A 1 494 ? 15.642 9.130 17.956 1.00 44.03 494 VAL A N 1
ATOM 3979 C CA . VAL A 1 494 ? 14.450 8.388 18.371 1.00 44.03 494 VAL A CA 1
ATOM 3980 C C . VAL A 1 494 ? 14.726 6.898 18.157 1.00 44.03 494 VAL A C 1
ATOM 3982 O O . VAL A 1 494 ? 15.119 6.509 17.059 1.00 44.03 494 VAL A O 1
ATOM 3985 N N . PHE A 1 495 ? 14.543 6.077 19.192 1.00 45.22 495 PHE A N 1
ATOM 3986 C CA . PHE A 1 495 ? 14.634 4.618 19.099 1.00 45.22 495 PHE A CA 1
ATOM 3987 C C . PHE A 1 495 ? 13.232 4.008 19.198 1.00 45.22 495 PHE A C 1
ATOM 3989 O O . PHE A 1 495 ? 12.421 4.420 20.030 1.00 45.22 495 PHE A O 1
ATOM 3996 N N . GLU A 1 496 ? 12.950 3.026 18.345 1.00 41.62 496 GLU A N 1
ATOM 3997 C CA . GLU A 1 496 ? 11.723 2.231 18.388 1.00 41.62 496 GLU A CA 1
ATOM 3998 C C . GLU A 1 496 ? 12.026 0.891 19.073 1.00 41.62 496 GLU A C 1
ATOM 4000 O O . GLU A 1 496 ? 12.849 0.119 18.582 1.00 41.62 496 GLU A O 1
ATOM 4005 N N . ASP A 1 497 ? 11.371 0.611 20.204 1.00 55.38 497 ASP A N 1
ATOM 4006 C CA . ASP A 1 497 ? 11.536 -0.643 20.945 1.00 55.38 497 ASP A CA 1
ATOM 4007 C C . ASP A 1 497 ? 10.301 -1.543 20.779 1.00 55.38 497 ASP A C 1
ATOM 4009 O O . ASP A 1 497 ? 9.153 -1.104 20.881 1.00 55.38 497 ASP A O 1
ATOM 4013 N N . ARG A 1 498 ? 10.535 -2.845 20.558 1.00 45.38 498 ARG A N 1
ATOM 4014 C CA . ARG A 1 498 ? 9.482 -3.872 20.486 1.00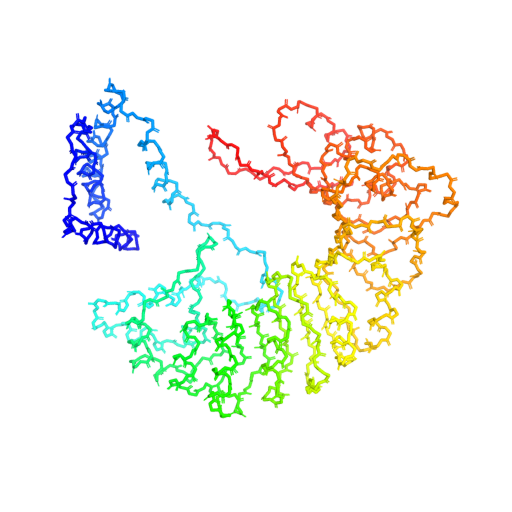 45.38 498 ARG A CA 1
ATOM 4015 C C . ARG A 1 498 ? 9.576 -4.821 21.671 1.00 45.38 498 ARG A C 1
ATOM 4017 O O . ARG A 1 498 ? 10.531 -5.587 21.791 1.00 45.38 498 ARG A O 1
ATOM 4024 N N . VAL A 1 499 ? 8.542 -4.843 22.510 1.00 62.44 499 VAL A N 1
ATOM 4025 C CA . VAL A 1 499 ? 8.473 -5.736 23.674 1.00 62.44 499 VAL A CA 1
ATOM 4026 C C . VAL A 1 499 ? 7.492 -6.877 23.404 1.00 62.44 499 VAL A C 1
ATOM 4028 O O . VAL A 1 499 ? 6.327 -6.653 23.067 1.00 62.44 499 VAL A O 1
ATOM 4031 N N . ARG A 1 500 ? 7.950 -8.125 23.578 1.00 47.97 500 ARG A N 1
ATOM 4032 C CA . ARG A 1 500 ? 7.119 -9.327 23.422 1.00 47.97 500 ARG A CA 1
ATOM 4033 C C . ARG A 1 500 ? 6.535 -9.754 24.767 1.00 47.97 500 ARG A C 1
ATOM 4035 O O . ARG A 1 500 ? 7.250 -10.081 25.704 1.00 47.97 500 ARG A O 1
ATOM 4042 N N . VAL A 1 501 ? 5.223 -9.859 24.877 1.00 46.38 501 VAL A N 1
ATOM 4043 C CA . VAL A 1 501 ? 4.564 -10.370 26.085 1.00 46.38 501 VAL A CA 1
ATOM 4044 C C . VAL A 1 501 ? 4.488 -11.899 25.993 1.00 46.38 501 VAL A C 1
ATOM 4046 O O . VAL A 1 501 ? 3.900 -12.422 25.047 1.00 46.38 501 VAL A O 1
ATOM 4049 N N . ASN A 1 502 ? 5.075 -12.640 26.947 1.00 36.09 502 ASN A N 1
ATOM 4050 C CA . ASN A 1 502 ? 4.809 -14.085 27.061 1.00 36.09 502 ASN A CA 1
ATOM 4051 C C . ASN A 1 502 ? 3.865 -14.309 28.246 1.00 36.09 502 ASN A C 1
ATOM 4053 O O . ASN A 1 502 ? 4.147 -13.845 29.347 1.00 36.09 502 ASN A O 1
ATOM 4057 N N . GLN A 1 503 ? 2.756 -15.009 28.012 1.00 39.62 503 GLN A N 1
ATOM 4058 C CA . GLN A 1 503 ? 1.728 -15.296 29.021 1.00 39.62 503 GLN A CA 1
ATOM 4059 C C . GLN A 1 503 ? 2.140 -16.431 29.975 1.00 39.62 503 GLN A C 1
ATOM 4061 O O . GLN A 1 503 ? 2.706 -17.429 29.476 1.00 39.62 503 GLN A O 1
#

Nearest PDB structures (foldseek):
  4kvm-assembly1_E  TM=3.876E-01  e=2.665E+00  Schizosaccharomyces pombe 972h-
  2cnt-assembly4_D  TM=4.028E-01  e=2.961E+00  Salmonella enterica subsp. enterica serovar Typhimurium str. LT2

Radius of gyration: 28.31 Å; Cα contacts (8 Å, |Δi|>4): 745; chains: 1; bounding box: 75×63×67 Å

Sequence (503 aa):
MTIIFFQCRLEAEQHHVYKNAPQPSYDPQTPPDTSAYISAALVLGEALGSGDPDAIAAAKAALDRVTADAHASGVFDHAAAFSGSVLDRVASIDDDYAVAGAADCDGHDDDWKKLDNANVLYSLSDIDNERFAILAQEKMFTKFLNFVLALADDIYLIPTSILDRFCSCILPRVHHNVKCLSLDLTSMERILRVAEYPYLSQLKLFNFNQDICSSYFTDLPSTTFSSSILTKLCISLNTLQDCLSLLDGRLKQLSTLIVIVHGTKNHSTFDHNMNDLPNLKCFSLTYNSIEAYDAQVIPLLRRMSHLKELILYLSIENRVVFVDGTRLYNEILIHMPQLRVRFGSFETRILHWNYTIFPIAEEINGFEFCISVLHFWDSKTKQFQYNQLHSIVEFPHLASLNVRRADVYYVEQFLNTEKTHLPRLTELEVDYDNLVTVTDNFTRDATRGNCAKVKWLIFEITIEYSRDVHVTFLRCKWNYFHYLNKMNNKNSSVFEDRVRVNQ

InterPro domains:
  IPR032675 Leucine-rich repeat domain superfamily [G3DSA:3.80.10.10] (159-482)

Mean predicted aligned error: 15.46 Å

Secondary structure (DSSP, 8-state):
-HHHHHHHHHHHHHHHHHTTSPPPP----PPP-THHHHHHHHHHHHHHHHT-HHHHHHHHHHHHHHHHHHHHTT-TTTTHHHHHHHHHHHH--SS---SSS-S---S---SS----HHHHHHTTSS---HHHHHHTTSTTGGGEEE---EETTEEPPPPHHHHHHHHHHTHHHHGGG-SEEEEEHHHHHHHHHH---TT--EEEEEEE-HHHHHHHHHHS-THHHHT----EEEEEES-HHHHHHHTSSS-TT--EEEEEE------PPPPS-PPP-TT--EEEEEEEEES-HHHHHHHHHHHTTT-SEEEEEEEE-S-SS---HHHHHHHTGGG-TT------EEEEE-SS------------TT--EEEEEE----TTS---------SPEE-TTEEEEEETT--HHHHHHHH-TTTEE-TT--EEEE-HHHHHHHHTTTT-HHHHHHHTT-SEEEEEE-----THHHHHHHHTTEE-----------S---EEEEEEE--

Organism: NCBI:txid392032

Solvent-accessible surface area (backbone atoms only — not comparable to full-atom values): 29174 Å² total; per-residue (Å²): 111,73,69,60,56,52,54,58,49,55,57,54,56,59,57,58,63,66,71,75,60,90,79,84,92,81,88,87,79,86,73,79,76,59,62,62,53,53,52,28,52,50,49,31,54,53,22,59,69,68,69,42,68,67,50,33,53,52,25,47,58,46,36,54,49,49,49,50,56,39,56,76,68,70,65,50,92,69,54,62,72,56,59,50,58,61,57,55,67,74,72,67,83,84,81,90,87,78,88,90,77,83,75,90,72,87,91,80,81,83,86,67,78,76,78,50,47,52,64,56,46,59,67,55,70,82,53,95,48,66,70,52,61,54,55,58,62,35,72,72,58,26,25,54,43,43,61,63,46,76,55,92,94,45,76,56,77,78,54,67,69,48,54,50,50,40,48,73,69,45,41,78,78,28,33,77,53,21,30,32,41,33,28,26,59,84,53,37,63,60,55,60,70,68,51,66,39,68,48,26,31,32,43,34,40,35,76,39,51,61,91,62,44,61,61,48,64,71,67,46,59,75,63,63,49,64,71,35,59,36,29,34,42,34,40,30,26,44,47,70,67,57,56,49,66,71,50,61,71,61,59,66,63,27,28,31,41,38,39,35,30,77,35,76,90,74,87,76,76,72,74,89,81,68,57,84,63,90,51,36,33,33,43,35,44,35,30,72,53,33,65,52,48,78,72,50,50,41,57,56,51,53,70,49,28,71,23,34,33,53,34,40,35,38,25,37,29,70,43,75,65,84,84,46,63,50,50,48,38,71,64,44,48,75,52,27,84,57,50,52,83,54,61,39,43,40,32,43,31,44,66,54,78,70,92,68,78,85,75,74,45,66,91,69,88,83,54,56,37,32,47,31,40,37,40,71,83,70,98,77,77,75,93,75,89,81,88,74,78,86,64,62,39,50,38,80,37,34,31,30,40,32,36,50,67,31,50,50,66,57,54,35,44,64,32,21,44,79,45,17,42,40,82,40,23,33,30,37,31,34,36,53,70,43,52,37,60,57,20,54,74,77,64,38,69,56,26,44,71,28,55,72,47,37,35,34,44,34,34,62,56,77,87,66,94,60,76,60,63,67,61,52,42,65,71,73,51,40,43,79,54,83,88,77,85,90,80,83,93,88,75,97,69,90,51,84,50,61,34,43,43,54,134

Foldseek 3Di:
DVVLLVVVVVVVVVVVVVVPDDDDDDDDDDQPDCVQLVVLVVQCSVLVVVVDPVSNVVSVVSNVVVVVVCVVVVNPPPCVVPVCVVVVVVPPPPDDDDPDPPDDDPPDDPDDDDPQVLVLLVVVPPDPDVVSLVVLLDLVNLQEHAQFDDDPPDTDHRDPVSLVCCLVPRLVNRLQSYQEYADELVNVLSNLVRDARLNHQYYHYEDDDQVSQLVSLVPRPLRSQQNYNHQYYHYEYQDPLSVQSNQAPSPQNHQEYHYAHDHDDDPDADDPPRDQNQNHAEYHYAAQEAAPCVRPVLVVLLSVLAYQYYEYRDEYENDADDCDQVNCCVRHVVSNVNHPDDYYEDEYEYADHPDDDDDA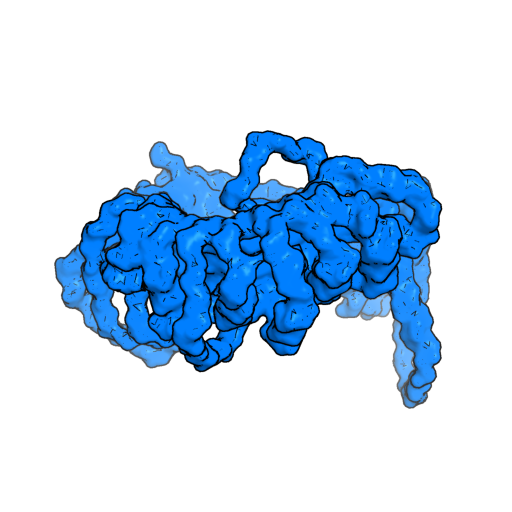NDDPPDYAYEYAYAYDDDPPDDDDDPPDPQDAREDARHQEYHCANPPLVVVLQDQFRSRYHYQRHAYYEYAPVSPCVSCVLVVNPRRCRNVVNHFKYKYWDPPPPDPSVVVSCVVVQWAQDDDDDDDDDDDDDTDIGITGHDD